Protein AF-A0A5M3Z9B1-F1 (afdb_monomer_lite)

Radius of gyration: 30.14 Å; chains: 1; bounding box: 75×50×95 Å

InterPro domains:
  IPR002110 Ankyrin repeat [PF00023] (198-227)
  IPR002110 Ankyrin repeat [PF12796] (236-333)
  IPR002110 Ankyrin repeat [PF12796] (352-430)
  IPR002110 Ankyrin repeat [PS50088] (37-69)
  IPR002110 Ankyrin repeat [PS50088] (196-228)
  IPR002110 Ankyrin repeat [PS50088] (268-300)
  IPR002110 Ankyrin repeat [SM00248] (37-66)
  IPR002110 Ankyrin repeat [SM00248] (108-143)
  IPR002110 Ankyrin repeat [SM00248] (196-225)
  IPR002110 Ankyrin repeat [SM00248] (229-259)
  IPR002110 Ankyrin repeat [SM00248] (268-297)
  IPR002110 Ankyrin repeat [SM00248] (301-335)
  IPR002110 Ankyrin repeat [SM00248] (341-368)
  IPR002110 Ankyrin repeat [SM00248] (372-401)
  IPR002110 Ankyrin repeat [SM00248] (409-437)
  IPR002110 Ankyrin repeat [SM00248] (442-471)
  IPR036770 Ankyrin repeat-containing domain superfamily [G3DSA:1.25.40.20] (8-172)
  IPR036770 Ankyrin repeat-containing domain superfamily [G3DSA:1.25.40.20] (173-350)
  IPR036770 Ankyrin repeat-containing domain superfamily [G3DSA:1.25.40.20] (351-498)
  IPR036770 Ankyrin repeat-containing domain superfamily [SSF48403] (10-346)

Structure (mmCIF, N/CA/C/O backbone):
data_AF-A0A5M3Z9B1-F1
#
_entry.id   AF-A0A5M3Z9B1-F1
#
loop_
_atom_site.group_PDB
_atom_site.id
_atom_site.type_symbol
_atom_site.label_atom_id
_atom_site.label_alt_id
_atom_site.label_comp_id
_atom_site.label_asym_id
_atom_site.label_entity_id
_atom_site.label_seq_id
_atom_site.pdbx_PDB_ins_code
_atom_site.Cartn_x
_atom_site.Cartn_y
_atom_site.Cartn_z
_atom_site.occupancy
_atom_site.B_iso_or_equiv
_atom_site.auth_seq_id
_atom_site.auth_comp_id
_atom_site.auth_asym_id
_atom_site.auth_atom_id
_atom_site.pdbx_PDB_model_num
ATOM 1 N N . MET A 1 1 ? -3.910 26.869 -13.888 1.00 23.52 1 MET A N 1
ATOM 2 C CA . MET A 1 1 ? -4.537 25.539 -14.018 1.00 23.52 1 MET A CA 1
ATOM 3 C C . MET A 1 1 ? -3.414 24.521 -14.094 1.00 23.52 1 MET A C 1
ATOM 5 O O . MET A 1 1 ? -2.824 24.374 -15.155 1.00 23.52 1 MET A O 1
ATOM 9 N N . ALA A 1 2 ? -3.047 23.931 -12.955 1.00 21.84 2 ALA A N 1
ATOM 10 C CA . ALA A 1 2 ? -2.166 22.766 -12.915 1.00 21.84 2 ALA A CA 1
ATOM 11 C C . ALA A 1 2 ? -3.015 21.514 -13.216 1.00 21.84 2 ALA A C 1
ATOM 13 O O . ALA A 1 2 ? -4.188 21.500 -12.826 1.00 21.84 2 ALA A O 1
ATOM 14 N N . PRO A 1 3 ? -2.495 20.511 -13.943 1.00 27.89 3 PRO A N 1
ATOM 15 C CA . PRO A 1 3 ? -3.253 19.308 -14.249 1.00 27.89 3 PRO A CA 1
ATOM 16 C C . PRO A 1 3 ? -3.558 18.531 -12.966 1.00 27.89 3 PRO A C 1
ATOM 18 O O . PRO A 1 3 ? -2.805 18.579 -11.995 1.00 27.89 3 PRO A O 1
ATOM 21 N N . VAL A 1 4 ? -4.680 17.818 -12.984 1.00 34.34 4 VAL A N 1
ATOM 22 C CA . VAL A 1 4 ? -5.114 16.899 -11.929 1.00 34.34 4 VAL A CA 1
ATOM 23 C C . VAL A 1 4 ? -3.974 15.912 -11.630 1.00 34.34 4 VAL A C 1
ATOM 25 O O . VAL A 1 4 ? -3.566 15.157 -12.508 1.00 34.34 4 VAL A O 1
ATOM 28 N N . GLY A 1 5 ? -3.445 15.978 -10.401 1.00 49.50 5 GLY A N 1
ATOM 29 C CA . GLY A 1 5 ? -2.301 15.199 -9.914 1.00 49.50 5 GLY A CA 1
ATOM 30 C C . GLY A 1 5 ? -0.967 15.955 -9.966 1.00 49.50 5 GLY A C 1
ATOM 31 O O . GLY A 1 5 ? -0.136 15.687 -10.829 1.00 49.50 5 GLY A O 1
ATOM 32 N N . SER A 1 6 ? -0.720 16.875 -9.022 1.00 56.38 6 SER A N 1
ATOM 33 C CA . SER A 1 6 ? 0.615 17.476 -8.848 1.00 56.38 6 SER A CA 1
ATOM 34 C C . SER A 1 6 ? 1.653 16.368 -8.626 1.00 56.38 6 SER A C 1
ATOM 36 O O . SER A 1 6 ? 1.496 15.527 -7.733 1.00 56.38 6 SER A O 1
ATOM 38 N N . ASN A 1 7 ? 2.739 16.370 -9.410 1.00 72.19 7 ASN A N 1
ATOM 39 C CA . ASN A 1 7 ? 3.864 15.443 -9.234 1.00 72.19 7 ASN A CA 1
ATOM 40 C C . ASN A 1 7 ? 4.412 15.472 -7.794 1.00 72.19 7 ASN A C 1
ATOM 42 O O . ASN A 1 7 ? 4.930 14.462 -7.317 1.00 72.19 7 ASN A O 1
ATOM 46 N N . ALA A 1 8 ? 4.245 16.590 -7.075 1.00 84.75 8 ALA A N 1
ATOM 47 C CA . ALA A 1 8 ? 4.625 16.720 -5.672 1.00 84.75 8 ALA A CA 1
ATOM 48 C C . ALA A 1 8 ? 3.912 15.720 -4.762 1.00 84.75 8 ALA A C 1
ATOM 50 O O . ALA A 1 8 ? 4.569 15.101 -3.927 1.00 84.75 8 ALA A O 1
ATOM 51 N N . MET A 1 9 ? 2.611 15.490 -4.960 1.00 85.38 9 MET A N 1
ATOM 52 C CA . MET A 1 9 ? 1.862 14.529 -4.149 1.00 85.38 9 MET A CA 1
ATOM 53 C C . MET A 1 9 ? 2.423 13.118 -4.322 1.00 85.38 9 MET A C 1
ATOM 55 O O . MET A 1 9 ? 2.606 12.380 -3.356 1.00 85.38 9 MET A O 1
ATOM 59 N N . ARG A 1 10 ? 2.793 12.769 -5.559 1.00 80.00 10 ARG A N 1
ATOM 60 C CA . ARG A 1 10 ? 3.463 11.505 -5.871 1.00 80.00 10 ARG A CA 1
ATOM 61 C C . ARG A 1 10 ? 4.845 11.427 -5.221 1.00 80.00 10 ARG A C 1
ATOM 63 O O . ARG A 1 10 ? 5.194 10.389 -4.666 1.00 80.00 10 ARG A O 1
ATOM 70 N N . TYR A 1 11 ? 5.628 12.504 -5.257 1.00 86.75 11 TYR A N 1
ATOM 71 C CA . TYR A 1 11 ? 6.935 12.535 -4.598 1.00 86.75 11 TYR A CA 1
ATOM 72 C C . TYR A 1 11 ? 6.815 12.336 -3.089 1.00 86.75 11 TYR A C 1
ATOM 74 O O . TYR A 1 11 ? 7.555 11.517 -2.550 1.00 86.75 11 TYR A O 1
ATOM 82 N N . VAL A 1 12 ? 5.857 12.995 -2.429 1.00 88.44 12 VAL A N 1
ATOM 83 C CA . VAL A 1 12 ? 5.589 12.782 -1.001 1.00 88.44 12 VAL A CA 1
ATOM 84 C C . VAL A 1 12 ? 5.103 11.358 -0.754 1.00 88.44 12 VAL A C 1
ATOM 86 O O . VAL A 1 12 ? 5.675 10.675 0.080 1.00 88.44 12 VAL A O 1
ATOM 89 N N . LYS A 1 13 ? 4.131 10.840 -1.512 1.00 79.75 13 LYS A N 1
ATOM 90 C CA . LYS A 1 13 ? 3.618 9.466 -1.339 1.00 79.75 13 LYS A CA 1
ATOM 91 C C . LYS A 1 13 ? 4.723 8.400 -1.390 1.00 79.75 13 LYS A C 1
ATOM 93 O O . LYS A 1 13 ? 4.639 7.402 -0.683 1.00 79.75 13 LYS A O 1
ATOM 98 N N . HIS A 1 14 ? 5.773 8.628 -2.178 1.00 77.31 14 HIS A N 1
ATOM 99 C CA . HIS A 1 14 ? 6.919 7.719 -2.307 1.00 77.31 14 HIS A CA 1
ATOM 100 C C . HIS A 1 14 ? 8.159 8.123 -1.489 1.00 77.31 14 HIS A C 1
ATOM 102 O O . HIS A 1 14 ? 9.220 7.530 -1.674 1.00 77.31 14 HIS A O 1
ATOM 108 N N . GLY A 1 15 ? 8.074 9.137 -0.625 1.00 83.56 15 GLY A N 1
ATOM 109 C CA . GLY A 1 15 ? 9.198 9.570 0.214 1.00 83.56 15 GLY A CA 1
ATOM 110 C C . GLY A 1 15 ? 10.369 10.190 -0.550 1.00 83.56 15 GLY A C 1
ATOM 111 O O . GLY A 1 15 ? 11.501 10.190 -0.072 1.00 83.56 15 GLY A O 1
ATOM 112 N N . ASN A 1 16 ? 10.131 10.725 -1.750 1.00 87.31 16 ASN A N 1
ATOM 113 C CA . ASN A 1 16 ? 11.168 11.322 -2.586 1.00 87.31 16 ASN A CA 1
ATOM 114 C C . ASN A 1 16 ? 11.348 12.818 -2.292 1.00 87.31 16 ASN A C 1
ATOM 116 O O . ASN A 1 16 ? 11.041 13.684 -3.119 1.00 87.31 16 ASN A O 1
ATOM 120 N N . LEU A 1 17 ? 11.880 13.117 -1.105 1.00 93.25 17 LEU A N 1
ATOM 121 C CA . LEU A 1 17 ? 12.168 14.483 -0.669 1.00 93.25 17 LEU A CA 1
ATOM 122 C C . LEU A 1 17 ? 13.071 15.268 -1.650 1.00 93.25 17 LEU A C 1
ATOM 124 O O . LEU A 1 17 ? 12.777 16.438 -1.893 1.00 93.25 17 LEU A O 1
ATOM 128 N N . PRO A 1 18 ? 14.122 14.690 -2.276 1.00 93.69 18 PRO A N 1
ATOM 129 C CA . PRO A 1 18 ? 14.933 15.421 -3.253 1.00 93.69 18 PRO A CA 1
ATOM 130 C C . PRO A 1 18 ? 14.139 15.918 -4.469 1.00 93.69 18 PRO A C 1
ATOM 132 O O . PRO A 1 18 ? 14.293 17.074 -4.863 1.00 93.69 18 PRO A O 1
ATOM 135 N N . LYS A 1 19 ? 13.262 15.081 -5.046 1.00 88.56 19 LYS A N 1
ATOM 136 C CA . LYS A 1 19 ? 12.406 15.500 -6.170 1.00 88.56 19 LYS A CA 1
ATOM 137 C C . LYS A 1 19 ? 11.373 16.532 -5.743 1.00 88.56 19 LYS A C 1
ATOM 139 O O . LYS A 1 19 ? 11.134 17.478 -6.486 1.00 88.56 19 LYS A O 1
ATOM 144 N N . LEU A 1 20 ? 10.809 16.387 -4.543 1.00 93.56 20 LEU A N 1
ATOM 145 C CA . LEU A 1 20 ? 9.907 17.387 -3.980 1.00 93.56 20 LEU A CA 1
ATOM 146 C C . LEU A 1 20 ? 10.600 18.750 -3.825 1.00 93.56 20 LEU A C 1
ATOM 148 O O . LEU A 1 20 ? 10.059 19.758 -4.272 1.00 93.56 20 LEU A O 1
ATOM 152 N N . LYS A 1 21 ? 11.818 18.776 -3.262 1.00 95.19 21 LYS A N 1
ATOM 153 C CA . LYS A 1 21 ? 12.639 19.993 -3.131 1.00 95.19 21 LYS A CA 1
ATOM 154 C C . LYS A 1 21 ? 12.878 20.653 -4.486 1.00 95.19 21 LYS A C 1
ATOM 156 O O . LYS A 1 21 ? 12.654 21.852 -4.620 1.00 95.19 21 LYS A O 1
ATOM 161 N N . ALA A 1 22 ? 13.284 19.875 -5.490 1.00 91.00 22 ALA A N 1
ATOM 162 C CA . ALA A 1 22 ? 13.511 20.385 -6.840 1.00 91.00 22 ALA A CA 1
ATOM 163 C C . ALA A 1 22 ? 12.228 20.962 -7.465 1.00 91.00 22 ALA A C 1
ATOM 165 O O . ALA A 1 22 ? 12.258 22.064 -8.012 1.00 91.00 22 ALA A O 1
ATOM 166 N N . ALA A 1 23 ? 11.094 20.267 -7.325 1.00 89.75 23 ALA A N 1
ATOM 167 C CA . ALA A 1 23 ? 9.804 20.723 -7.840 1.00 89.75 23 ALA A CA 1
ATOM 168 C C . ALA A 1 23 ? 9.372 22.054 -7.202 1.00 89.75 23 ALA A C 1
ATOM 170 O O . ALA A 1 23 ? 9.035 22.993 -7.921 1.00 89.75 23 ALA A O 1
ATOM 171 N N . ILE A 1 24 ? 9.477 22.182 -5.874 1.00 93.50 24 ILE A N 1
ATOM 172 C CA . ILE A 1 24 ? 9.142 23.426 -5.163 1.00 93.50 24 ILE A CA 1
ATOM 173 C C . ILE A 1 24 ? 10.100 24.563 -5.550 1.00 93.50 24 ILE A C 1
ATOM 175 O O . ILE A 1 24 ? 9.657 25.673 -5.831 1.00 93.50 24 ILE A O 1
ATOM 179 N N . GLN A 1 25 ? 11.408 24.298 -5.636 1.00 93.25 25 GLN A N 1
ATOM 180 C CA . GLN A 1 25 ? 12.406 25.298 -6.046 1.00 93.25 25 GLN A CA 1
ATOM 181 C C . GLN A 1 25 ? 12.205 25.790 -7.485 1.00 93.25 25 GLN A C 1
ATOM 183 O O . GLN A 1 25 ? 12.473 26.952 -7.779 1.00 93.25 25 GLN A O 1
ATOM 188 N N . SER A 1 26 ? 11.736 24.915 -8.377 1.00 91.00 26 SER A N 1
ATOM 189 C CA . SER A 1 26 ? 11.434 25.254 -9.773 1.00 91.00 26 SER A CA 1
ATOM 190 C C . SER A 1 26 ? 10.091 25.975 -9.965 1.00 91.00 26 SER A C 1
ATOM 192 O O . SER A 1 26 ? 9.835 26.499 -11.047 1.00 91.00 26 SER A O 1
ATOM 194 N N . GLY A 1 27 ? 9.240 26.018 -8.932 1.00 88.56 27 GLY A N 1
ATOM 195 C CA . GLY A 1 27 ? 7.887 26.573 -9.003 1.00 88.56 27 GLY A CA 1
ATOM 196 C C . GLY A 1 27 ? 6.852 25.650 -9.659 1.00 88.56 27 GLY A C 1
ATOM 197 O O . GLY A 1 27 ? 5.722 26.076 -9.882 1.00 88.56 27 GLY A O 1
ATOM 198 N N . GLU A 1 28 ? 7.208 24.396 -9.959 1.00 86.50 28 GLU A N 1
ATOM 199 C CA . GLU A 1 28 ? 6.277 23.378 -10.474 1.00 86.50 28 GLU A CA 1
ATOM 200 C C . GLU A 1 28 ? 5.254 22.917 -9.426 1.00 86.50 28 GLU A C 1
ATOM 202 O O . GLU A 1 28 ? 4.193 22.407 -9.784 1.00 86.50 28 GLU A O 1
ATOM 207 N N . ALA A 1 29 ? 5.571 23.088 -8.141 1.00 90.44 29 ALA A N 1
ATOM 208 C CA . ALA A 1 29 ? 4.721 22.731 -7.013 1.00 90.44 29 ALA A CA 1
ATOM 209 C C . ALA A 1 29 ? 4.853 23.754 -5.885 1.00 90.44 29 ALA A C 1
ATOM 211 O O . ALA A 1 29 ? 5.860 24.462 -5.790 1.00 90.44 29 ALA A O 1
ATOM 212 N N . THR A 1 30 ? 3.870 23.793 -4.989 1.00 92.44 30 THR A N 1
ATOM 213 C CA . THR A 1 30 ? 3.920 24.629 -3.786 1.00 92.44 30 THR A CA 1
ATOM 214 C C . THR A 1 30 ? 3.770 23.791 -2.511 1.00 92.44 30 THR A C 1
ATOM 216 O O . THR A 1 30 ? 3.145 22.730 -2.549 1.00 92.44 30 THR A O 1
ATOM 219 N N . PRO A 1 31 ? 4.289 24.248 -1.352 1.00 91.62 31 PRO A N 1
ATOM 220 C CA . PRO A 1 31 ? 4.052 23.592 -0.058 1.00 91.62 31 PRO A CA 1
ATOM 221 C C . PRO A 1 31 ? 2.566 23.453 0.322 1.00 91.62 31 PRO A C 1
ATOM 223 O O . PRO A 1 31 ? 2.236 22.652 1.194 1.00 91.62 31 PRO A O 1
ATOM 226 N N . TRP A 1 32 ? 1.682 24.225 -0.322 1.00 92.38 32 TRP A N 1
ATOM 227 C CA . TRP A 1 32 ? 0.235 24.262 -0.085 1.00 92.38 32 TRP A CA 1
ATOM 228 C C . TRP A 1 32 ? -0.571 23.440 -1.095 1.00 92.38 32 TRP A C 1
ATOM 230 O O . TRP A 1 32 ? -1.797 23.517 -1.091 1.00 92.38 32 TRP A O 1
ATOM 240 N N . ASP A 1 33 ? 0.086 22.669 -1.967 1.00 90.25 33 ASP A N 1
ATOM 241 C CA . ASP A 1 33 ? -0.612 21.800 -2.912 1.00 90.25 33 ASP A CA 1
ATOM 242 C C . ASP A 1 33 ? -1.516 20.804 -2.158 1.00 90.25 33 ASP A C 1
ATOM 244 O O . ASP A 1 33 ? -1.094 20.137 -1.204 1.00 90.25 33 ASP A O 1
ATOM 248 N N . THR A 1 34 ? -2.761 20.685 -2.620 1.00 88.75 34 THR A N 1
ATOM 249 C CA . THR A 1 34 ? -3.761 19.750 -2.096 1.00 88.75 34 THR A CA 1
ATOM 250 C C . THR A 1 34 ? -4.288 18.825 -3.192 1.00 88.75 34 THR A C 1
ATOM 252 O O . THR A 1 34 ? -4.343 19.182 -4.372 1.00 88.75 34 THR A O 1
ATOM 255 N N . ALA A 1 35 ? -4.661 17.608 -2.806 1.00 84.69 35 ALA A N 1
ATOM 256 C CA . ALA A 1 35 ? -5.425 16.689 -3.637 1.00 84.69 35 ALA A CA 1
ATOM 257 C C . ALA A 1 35 ? -6.929 17.017 -3.579 1.00 84.69 35 ALA A C 1
ATOM 259 O O . ALA A 1 35 ? -7.391 17.822 -2.769 1.00 84.69 35 ALA A O 1
ATOM 260 N N . SER A 1 36 ? -7.709 16.398 -4.468 1.00 79.69 36 SER A N 1
ATOM 261 C CA . SER A 1 36 ? -9.157 16.626 -4.593 1.00 79.69 36 SER A CA 1
ATOM 262 C C . SER A 1 36 ? -9.969 16.205 -3.364 1.00 79.69 36 SER A C 1
ATOM 264 O O . SER A 1 36 ? -11.096 16.656 -3.195 1.00 79.69 36 SER A O 1
ATOM 266 N N . ASP A 1 37 ? -9.403 15.354 -2.513 1.00 76.56 37 ASP A N 1
ATOM 267 C CA . ASP A 1 37 ? -9.951 14.894 -1.233 1.00 76.56 37 ASP A CA 1
ATOM 268 C C . ASP A 1 37 ? -9.518 15.771 -0.038 1.00 76.56 37 ASP A C 1
ATOM 270 O O . ASP A 1 37 ? -9.714 15.408 1.125 1.00 76.56 37 ASP A O 1
ATOM 274 N N . GLY A 1 38 ? -8.912 16.930 -0.311 1.00 85.44 38 GLY A N 1
ATOM 275 C CA . GLY A 1 38 ? -8.448 17.872 0.704 1.00 85.44 38 GLY A CA 1
ATOM 276 C C . GLY A 1 38 ? -7.104 17.508 1.338 1.00 85.44 38 GLY A C 1
ATOM 277 O O . GLY A 1 38 ? -6.607 18.275 2.162 1.00 85.44 38 GLY A O 1
ATOM 278 N N . TRP A 1 39 ? -6.469 16.393 0.953 1.00 89.81 39 TRP A N 1
ATOM 279 C CA . TRP A 1 39 ? -5.156 16.036 1.489 1.00 89.81 39 TRP A CA 1
ATOM 280 C C . TRP A 1 39 ? -4.092 17.019 1.015 1.00 89.81 39 TRP A C 1
ATOM 282 O O . TRP A 1 39 ? -3.811 17.131 -0.176 1.00 89.81 39 TRP A O 1
ATOM 292 N N . SER A 1 40 ? -3.455 17.709 1.957 1.00 93.38 40 SER A N 1
ATOM 293 C CA . SER A 1 40 ? -2.252 18.501 1.681 1.00 93.38 40 SER A CA 1
ATOM 294 C C . SER A 1 40 ? -0.999 17.623 1.596 1.00 93.38 40 SER A C 1
ATOM 296 O O . SER A 1 40 ? -0.989 16.458 2.014 1.00 93.38 40 SER A O 1
ATOM 298 N N . LEU A 1 41 ? 0.103 18.197 1.106 1.00 93.62 41 LEU A N 1
ATOM 299 C CA . LEU A 1 41 ? 1.414 17.541 1.166 1.00 93.62 41 LEU A CA 1
ATOM 300 C C . LEU A 1 41 ? 1.790 17.133 2.605 1.00 93.62 41 LEU A C 1
ATOM 302 O O . LEU A 1 41 ? 2.369 16.066 2.798 1.00 93.62 41 LEU A O 1
ATOM 306 N N . LEU A 1 42 ? 1.413 17.931 3.614 1.00 94.75 42 LEU A N 1
ATOM 307 C CA . LEU A 1 42 ? 1.646 17.615 5.029 1.00 94.75 42 LEU A CA 1
ATOM 308 C C . LEU A 1 42 ? 0.814 16.423 5.515 1.00 94.75 42 LEU A C 1
ATOM 310 O O . LEU A 1 42 ? 1.363 15.586 6.225 1.00 94.75 42 LEU A O 1
ATOM 314 N N . HIS A 1 43 ? -0.455 16.293 5.105 1.00 93.50 43 HIS A N 1
ATOM 315 C CA . HIS A 1 43 ? -1.260 15.100 5.419 1.00 93.50 43 HIS A CA 1
ATOM 316 C C . HIS A 1 43 ? -0.575 13.838 4.903 1.00 93.50 43 HIS A C 1
ATOM 318 O O . HIS A 1 43 ? -0.372 12.876 5.643 1.00 93.50 43 HIS A O 1
ATOM 324 N N . THR A 1 44 ? -0.158 13.878 3.636 1.00 91.38 44 THR A N 1
ATOM 325 C CA . THR A 1 44 ? 0.491 12.743 2.980 1.00 91.38 44 THR A CA 1
ATOM 326 C C . THR A 1 44 ? 1.824 12.412 3.640 1.00 91.38 44 THR A C 1
ATOM 328 O O . THR A 1 44 ? 2.093 11.243 3.900 1.00 91.38 44 THR A O 1
ATOM 331 N N . ALA A 1 45 ? 2.642 13.417 3.960 1.00 93.81 45 ALA A N 1
ATOM 332 C CA . ALA A 1 45 ? 3.937 13.219 4.607 1.00 93.81 45 ALA A CA 1
ATOM 333 C C . ALA A 1 45 ? 3.796 12.669 6.037 1.00 93.81 45 ALA A C 1
ATOM 335 O O . ALA A 1 45 ? 4.516 11.738 6.402 1.00 93.81 45 ALA A O 1
ATOM 336 N N . ALA A 1 46 ? 2.846 13.196 6.819 1.00 93.62 46 ALA A N 1
ATOM 337 C CA . ALA A 1 46 ? 2.557 12.739 8.176 1.00 93.62 46 ALA A CA 1
ATOM 338 C C . ALA A 1 46 ? 2.041 11.295 8.178 1.00 93.62 46 ALA A C 1
ATOM 340 O O . ALA A 1 46 ? 2.603 10.432 8.850 1.00 93.62 46 ALA A O 1
ATOM 341 N N . TYR A 1 47 ? 1.038 10.996 7.349 1.00 89.69 47 TYR A N 1
ATOM 342 C CA . TYR A 1 47 ? 0.487 9.647 7.220 1.00 89.69 47 TYR A CA 1
ATOM 343 C C . TYR A 1 47 ? 1.519 8.635 6.700 1.00 89.69 47 TYR A C 1
ATOM 345 O O . TYR A 1 47 ? 1.549 7.484 7.141 1.00 89.69 47 TYR A O 1
ATOM 353 N N . ALA A 1 48 ? 2.397 9.064 5.787 1.00 86.88 48 ALA A N 1
ATOM 354 C CA . ALA A 1 48 ? 3.492 8.255 5.262 1.00 86.88 48 ALA A CA 1
ATOM 355 C C . ALA A 1 48 ? 4.725 8.203 6.183 1.00 86.88 48 ALA A C 1
ATOM 357 O O . ALA A 1 48 ? 5.684 7.508 5.842 1.00 86.88 48 ALA A O 1
ATOM 358 N N . ARG A 1 49 ? 4.685 8.865 7.351 1.00 90.88 49 ARG A N 1
ATOM 359 C CA . ARG A 1 49 ? 5.697 8.793 8.420 1.00 90.88 49 ARG A CA 1
ATOM 360 C C . ARG A 1 49 ? 7.059 9.368 8.026 1.00 90.88 49 ARG A C 1
ATOM 362 O O . ARG A 1 49 ? 8.104 8.816 8.361 1.00 90.88 49 ARG A O 1
ATOM 369 N N . GLN A 1 50 ? 7.050 10.463 7.272 1.00 92.69 50 GLN A N 1
ATOM 370 C CA . GLN A 1 50 ? 8.254 11.072 6.703 1.00 92.69 50 GLN A CA 1
ATOM 371 C C . GLN A 1 50 ? 8.657 12.322 7.479 1.00 92.69 50 GLN A C 1
ATOM 373 O O . GLN A 1 50 ? 8.302 13.435 7.086 1.00 92.69 50 GLN A O 1
ATOM 378 N N . LEU A 1 51 ? 9.405 12.142 8.567 1.00 95.06 51 LEU A N 1
ATOM 379 C CA . LEU A 1 51 ? 9.785 13.234 9.466 1.00 95.06 51 LEU A CA 1
ATOM 380 C C . LEU A 1 51 ? 10.505 14.371 8.731 1.00 95.06 51 LEU A C 1
ATOM 382 O O . LEU A 1 51 ? 10.113 15.527 8.858 1.00 95.06 51 LEU A O 1
ATOM 386 N N . GLU A 1 52 ? 11.497 14.056 7.901 1.00 96.06 52 GLU A N 1
ATOM 387 C CA . GLU A 1 52 ? 12.289 15.065 7.193 1.00 96.06 52 GLU A CA 1
ATOM 388 C C . GLU A 1 52 ? 11.451 15.835 6.164 1.00 96.06 52 GLU A C 1
ATOM 390 O O . GLU A 1 52 ? 11.654 17.032 5.949 1.00 96.06 52 GLU A O 1
ATOM 395 N N . THR A 1 53 ? 10.496 15.158 5.519 1.00 96.19 53 THR A N 1
ATOM 396 C CA . THR A 1 53 ? 9.563 15.794 4.581 1.00 96.19 53 THR A CA 1
ATOM 397 C C . THR A 1 53 ? 8.590 16.708 5.321 1.00 96.19 53 THR A C 1
ATOM 399 O O . THR A 1 53 ? 8.349 17.824 4.863 1.00 96.19 53 THR A O 1
ATOM 402 N N . VAL A 1 54 ? 8.061 16.266 6.467 1.00 96.50 54 VAL A N 1
ATOM 403 C CA . VAL A 1 54 ? 7.175 17.068 7.324 1.00 96.50 54 VAL A CA 1
ATOM 404 C C . VAL A 1 54 ? 7.898 18.320 7.820 1.00 96.50 54 VAL A C 1
ATOM 406 O O . VAL A 1 54 ? 7.381 19.419 7.636 1.00 96.50 54 VAL A O 1
ATOM 409 N N . GLN A 1 55 ? 9.110 18.176 8.365 1.00 96.00 55 GLN A N 1
ATOM 410 C CA . GLN A 1 55 ? 9.938 19.296 8.826 1.00 96.00 55 GLN A CA 1
ATOM 411 C C . GLN A 1 55 ? 10.192 20.302 7.703 1.00 96.00 55 GLN A C 1
ATOM 413 O O . GLN A 1 55 ? 9.936 21.489 7.870 1.00 96.00 55 GLN A O 1
ATOM 418 N N . TYR A 1 56 ? 10.611 19.825 6.529 1.00 96.88 56 TYR A N 1
ATOM 419 C CA . TYR A 1 56 ? 10.868 20.691 5.381 1.00 96.88 56 TYR A CA 1
ATOM 420 C C . TYR A 1 56 ? 9.624 21.472 4.933 1.00 96.88 56 TYR A C 1
ATOM 422 O O . TYR A 1 56 ? 9.701 22.672 4.679 1.00 96.88 56 TYR A O 1
ATOM 430 N N . LEU A 1 57 ? 8.468 20.810 4.831 1.00 96.12 57 LEU A N 1
ATOM 431 C CA . LEU A 1 57 ? 7.222 21.471 4.438 1.00 96.12 57 LEU A CA 1
ATOM 432 C C . LEU A 1 57 ? 6.746 22.473 5.502 1.00 96.12 57 LEU A C 1
ATOM 434 O O . LEU A 1 57 ? 6.281 23.554 5.143 1.00 96.12 57 LEU A O 1
ATOM 438 N N . ALA A 1 58 ? 6.897 22.147 6.788 1.00 93.69 58 ALA A N 1
ATOM 439 C CA . ALA A 1 58 ? 6.567 23.043 7.894 1.00 93.69 58 ALA A CA 1
ATOM 440 C C . ALA A 1 58 ? 7.484 24.281 7.927 1.00 93.69 58 ALA A C 1
ATOM 442 O O . ALA A 1 58 ? 6.995 25.399 8.076 1.00 93.69 58 ALA A O 1
ATOM 443 N N . GLU A 1 59 ? 8.793 24.114 7.700 1.00 95.06 59 GLU A N 1
ATOM 444 C CA . GLU A 1 59 ? 9.766 25.216 7.591 1.00 95.06 59 GLU A CA 1
ATOM 445 C C . GLU A 1 59 ? 9.436 26.187 6.449 1.00 95.06 59 GLU A C 1
ATOM 447 O O . GLU A 1 59 ? 9.682 27.389 6.558 1.00 95.06 59 GLU A O 1
ATOM 452 N N . LEU A 1 60 ? 8.846 25.684 5.361 1.00 95.69 60 LEU A N 1
ATOM 453 C CA . LEU A 1 60 ? 8.374 26.504 4.244 1.00 95.69 60 LEU A CA 1
ATOM 454 C C . LEU A 1 60 ? 7.020 27.188 4.496 1.00 95.69 60 LEU A C 1
ATOM 456 O O . LEU A 1 60 ? 6.540 27.915 3.626 1.00 95.69 60 LEU A O 1
ATOM 460 N N . GLY A 1 61 ? 6.401 26.975 5.659 1.00 93.50 61 GLY A N 1
ATOM 461 C CA . GLY A 1 61 ? 5.092 27.533 5.994 1.00 93.50 61 GLY A CA 1
ATOM 462 C C . GLY A 1 61 ? 3.920 26.777 5.367 1.00 93.50 61 GLY A C 1
ATOM 463 O O . GLY A 1 61 ? 2.874 27.381 5.118 1.00 93.50 61 GLY A O 1
ATOM 464 N N . GLY A 1 62 ? 4.082 25.478 5.088 1.00 91.56 62 GLY A N 1
ATOM 465 C CA . GLY A 1 62 ? 2.974 24.603 4.709 1.00 91.56 62 GLY A CA 1
ATOM 466 C C . GLY A 1 62 ? 1.845 24.653 5.745 1.00 91.56 62 GLY A C 1
ATOM 467 O O . GLY A 1 62 ? 2.090 24.793 6.942 1.00 91.56 62 GLY A O 1
ATOM 468 N N . ASP A 1 63 ? 0.600 24.561 5.282 1.00 88.88 63 ASP A N 1
ATOM 469 C CA . ASP A 1 63 ? -0.572 24.724 6.145 1.00 88.88 63 ASP A CA 1
ATOM 470 C C . ASP A 1 63 ? -0.767 23.512 7.074 1.00 88.88 63 ASP A C 1
ATOM 472 O O . ASP A 1 63 ? -1.244 22.451 6.659 1.00 88.88 63 ASP A O 1
ATOM 476 N N . THR A 1 64 ? -0.391 23.681 8.344 1.00 89.12 64 THR A N 1
ATOM 477 C CA . THR A 1 64 ? -0.564 22.685 9.412 1.00 89.12 64 THR A CA 1
ATOM 478 C C . THR A 1 64 ? -2.006 22.597 9.922 1.00 89.12 64 THR A C 1
ATOM 480 O O . THR A 1 64 ? -2.347 21.635 10.607 1.00 89.12 64 THR A O 1
ATOM 483 N N . GLY A 1 65 ? -2.857 23.575 9.589 1.00 87.12 65 GLY A N 1
ATOM 484 C CA . GLY A 1 65 ? -4.279 23.617 9.931 1.00 87.12 65 GLY A CA 1
ATOM 485 C C . GLY A 1 65 ? -5.203 23.129 8.813 1.00 87.12 65 GLY A C 1
ATOM 486 O O . GLY A 1 65 ? -6.415 23.048 9.033 1.00 87.12 65 GLY A O 1
ATOM 487 N N . ALA A 1 66 ? -4.651 22.793 7.641 1.00 86.88 66 ALA A N 1
ATOM 488 C CA . ALA A 1 66 ? -5.400 22.242 6.518 1.00 86.88 66 ALA A CA 1
ATOM 489 C C . ALA A 1 66 ? -6.240 21.048 6.982 1.00 86.88 66 ALA A C 1
ATOM 491 O O . ALA A 1 66 ? -5.772 20.233 7.769 1.00 86.88 66 ALA A O 1
ATOM 492 N N . SER A 1 67 ? -7.474 20.948 6.497 1.00 86.31 67 SER A N 1
ATOM 493 C CA . SER A 1 67 ? -8.407 19.893 6.885 1.00 86.31 67 SER A CA 1
ATOM 494 C C . SER A 1 67 ? -8.798 19.053 5.678 1.00 86.31 67 SER A C 1
ATOM 496 O O . SER A 1 67 ? -9.189 19.606 4.649 1.00 86.31 67 SER A O 1
ATOM 498 N N . ASP A 1 68 ? -8.720 17.731 5.812 1.00 83.12 68 ASP A N 1
ATOM 499 C CA . ASP A 1 68 ? -9.225 16.807 4.796 1.00 83.12 68 ASP A CA 1
ATOM 500 C C . ASP A 1 68 ? -10.767 16.742 4.782 1.00 83.12 68 ASP A C 1
ATOM 502 O O . ASP A 1 68 ? -11.443 17.388 5.589 1.00 83.12 68 ASP A O 1
ATOM 506 N N . LEU A 1 69 ? -11.356 15.947 3.877 1.00 73.50 69 LEU A N 1
ATOM 507 C CA . LEU A 1 69 ? -12.818 15.751 3.810 1.00 73.50 69 LEU A CA 1
ATOM 508 C C . LEU A 1 69 ? -13.459 15.290 5.138 1.00 73.50 69 LEU A C 1
ATOM 510 O O . LEU A 1 69 ? -14.660 15.466 5.327 1.00 73.50 69 LEU A O 1
ATOM 514 N N . GLY A 1 70 ? -12.679 14.712 6.056 1.00 72.19 70 GLY A N 1
ATOM 515 C CA . GLY A 1 70 ? -13.105 14.305 7.395 1.00 72.19 70 GLY A CA 1
ATOM 516 C C . GLY A 1 70 ? -12.784 15.323 8.491 1.00 72.19 70 GLY A C 1
ATOM 517 O O . GLY A 1 70 ? -12.876 14.975 9.662 1.00 72.19 70 GLY A O 1
ATOM 518 N N . THR A 1 71 ? -12.398 16.556 8.148 1.00 83.62 71 THR A N 1
ATOM 519 C CA . THR A 1 71 ? -11.971 17.619 9.081 1.00 83.62 71 THR A CA 1
ATOM 520 C C . THR A 1 71 ? -10.701 17.308 9.883 1.00 83.62 71 THR A C 1
ATOM 522 O O . THR A 1 71 ? -10.413 17.966 10.889 1.00 83.62 71 THR A O 1
ATOM 525 N N . ARG A 1 72 ? -9.928 16.308 9.445 1.00 89.75 72 ARG A N 1
ATOM 526 C CA . ARG A 1 72 ? -8.673 15.920 10.095 1.00 89.75 72 ARG A CA 1
ATOM 527 C C . ARG A 1 72 ? -7.550 16.793 9.585 1.00 89.75 72 ARG A C 1
ATOM 529 O O . ARG A 1 72 ? -7.473 17.052 8.389 1.00 89.75 72 ARG A O 1
ATOM 536 N N . LYS A 1 73 ? -6.694 17.209 10.505 1.00 92.44 73 LYS A N 1
ATOM 537 C CA . LYS A 1 73 ? -5.464 17.953 10.255 1.00 92.44 73 LYS A CA 1
ATOM 538 C C . LYS A 1 73 ? -4.293 16.981 10.059 1.00 92.44 73 LYS A C 1
ATOM 540 O O . LYS A 1 73 ? -4.380 15.825 10.485 1.00 92.44 73 LYS A O 1
ATOM 545 N N . PRO A 1 74 ? -3.144 17.427 9.518 1.00 92.75 74 PRO A N 1
ATOM 546 C CA . PRO A 1 74 ? -1.937 16.605 9.440 1.00 92.75 74 PRO A CA 1
ATOM 547 C C . PRO A 1 74 ? -1.522 15.992 10.787 1.00 92.75 74 PRO A C 1
ATOM 549 O O . PRO A 1 74 ? -1.139 14.823 10.832 1.00 92.75 74 PRO A O 1
ATOM 552 N N . VAL A 1 75 ? -1.665 16.747 11.886 1.00 92.56 75 VAL A N 1
ATOM 553 C CA . VAL A 1 75 ? -1.376 16.263 13.247 1.00 92.56 75 VAL A CA 1
ATOM 554 C C . VAL A 1 75 ? -2.281 15.107 13.668 1.00 92.56 75 VAL A C 1
ATOM 556 O O . VAL A 1 75 ? -1.826 14.213 14.370 1.00 92.56 75 VAL A O 1
ATOM 559 N N . ASP A 1 76 ? -3.528 15.060 13.189 1.00 91.81 76 ASP A N 1
ATOM 560 C CA . ASP A 1 76 ? -4.464 13.998 13.560 1.00 91.81 76 ASP A CA 1
ATOM 561 C C . ASP A 1 76 ? -4.017 12.648 12.975 1.00 91.81 76 ASP A C 1
ATOM 563 O O . ASP A 1 76 ? -4.049 11.610 13.638 1.00 91.81 76 ASP A O 1
ATOM 567 N N . LEU A 1 77 ? -3.513 12.668 11.737 1.00 91.06 77 LEU A N 1
ATOM 568 C CA . LEU A 1 77 ? -2.926 11.493 11.092 1.00 91.06 77 LEU A CA 1
ATOM 569 C C . LEU A 1 77 ? -1.571 11.122 11.707 1.00 91.06 77 LEU A C 1
ATOM 571 O O . LEU A 1 77 ? -1.276 9.936 11.838 1.00 91.06 77 LEU A O 1
ATOM 575 N N . ALA A 1 78 ? -0.762 12.109 12.103 1.00 92.31 78 ALA A N 1
ATOM 576 C CA . ALA A 1 78 ? 0.488 11.868 12.822 1.00 92.31 78 ALA A CA 1
ATOM 577 C C . ALA A 1 78 ? 0.244 11.181 14.173 1.00 92.31 78 ALA A C 1
ATOM 579 O O . ALA A 1 78 ? 0.872 10.165 14.468 1.00 92.31 78 ALA A O 1
ATOM 580 N N . PHE A 1 79 ? -0.713 11.693 14.955 1.00 91.94 79 PHE A N 1
ATOM 581 C CA . PHE A 1 79 ? -1.113 11.125 16.238 1.00 91.94 79 PHE A CA 1
ATOM 582 C C . PHE A 1 79 ? -1.575 9.680 16.082 1.00 91.94 79 PHE A C 1
ATOM 584 O O . PHE A 1 79 ? -1.098 8.804 16.795 1.00 91.94 79 PHE A O 1
ATOM 591 N N . LEU A 1 80 ? -2.423 9.395 15.088 1.00 89.94 80 LEU A N 1
ATOM 592 C CA . LEU A 1 80 ? -2.862 8.031 14.800 1.00 89.94 80 LEU A CA 1
ATOM 593 C C . LEU A 1 80 ? -1.685 7.061 14.586 1.00 89.94 80 LEU A C 1
ATOM 595 O O . LEU A 1 80 ? -1.742 5.914 15.032 1.00 89.94 80 LEU A O 1
ATOM 599 N N . LYS A 1 81 ? -0.619 7.500 13.906 1.00 89.31 81 LYS A N 1
ATOM 600 C CA . LYS A 1 81 ? 0.568 6.665 13.668 1.00 89.31 81 LYS A CA 1
ATOM 601 C C . LYS A 1 81 ? 1.450 6.528 14.909 1.00 89.31 81 LYS A C 1
ATOM 603 O O . LYS A 1 81 ? 2.033 5.467 15.098 1.00 89.31 81 LYS A O 1
ATOM 608 N N . SER A 1 82 ? 1.524 7.546 15.764 1.00 90.69 82 SER A N 1
ATOM 609 C CA . SER A 1 82 ? 2.442 7.575 16.912 1.00 90.69 82 SER A CA 1
ATOM 610 C C . SER A 1 82 ? 1.999 6.726 18.115 1.00 90.69 82 SER A C 1
ATOM 612 O O . SER A 1 82 ? 2.816 6.414 18.984 1.00 90.69 82 SER A O 1
ATOM 614 N N . ILE A 1 83 ? 0.723 6.331 18.163 1.00 87.75 83 ILE A N 1
ATOM 615 C CA . ILE A 1 83 ? 0.111 5.560 19.264 1.00 87.75 83 ILE A CA 1
ATOM 616 C C . ILE A 1 83 ? 0.051 4.042 19.017 1.00 87.75 83 ILE A C 1
ATOM 618 O O . ILE A 1 83 ? -0.406 3.290 19.882 1.00 87.75 83 ILE A O 1
ATOM 622 N N . GLY A 1 84 ? 0.434 3.580 17.823 1.00 83.25 84 GLY A N 1
ATOM 623 C CA . GLY A 1 84 ? 0.428 2.156 17.487 1.00 83.25 84 GLY A CA 1
ATOM 624 C C . GLY A 1 84 ? 1.452 1.362 18.316 1.00 83.25 84 GLY A C 1
ATOM 625 O O . GLY A 1 84 ? 2.462 1.920 18.744 1.00 83.25 84 GLY A O 1
ATOM 626 N N . PRO A 1 85 ? 1.254 0.046 18.529 1.00 81.06 85 PRO A N 1
ATOM 627 C CA . PRO A 1 85 ? 2.196 -0.781 19.288 1.00 81.06 85 PRO A CA 1
ATOM 628 C C . PRO A 1 85 ? 3.604 -0.828 18.671 1.00 81.06 85 PRO A C 1
ATOM 630 O O . PRO A 1 85 ? 4.583 -0.938 19.404 1.00 81.06 85 PRO A O 1
ATOM 633 N N . ASP A 1 86 ? 3.702 -0.710 17.344 1.00 82.62 86 ASP A N 1
ATOM 634 C CA . ASP A 1 86 ? 4.966 -0.716 16.596 1.00 82.62 86 ASP A CA 1
ATOM 635 C C . ASP A 1 86 ? 5.496 0.707 16.310 1.00 82.62 86 ASP A C 1
ATOM 637 O O . ASP A 1 86 ? 6.353 0.876 15.438 1.00 82.62 86 ASP A O 1
ATOM 641 N N . ALA A 1 87 ? 4.975 1.733 16.997 1.00 86.69 87 ALA A N 1
ATOM 642 C CA . ALA A 1 87 ? 5.293 3.114 16.669 1.00 86.69 87 ALA A CA 1
ATOM 643 C C . ALA A 1 87 ? 6.761 3.474 16.959 1.00 86.69 87 ALA A C 1
ATOM 645 O O . ALA A 1 87 ? 7.300 3.199 18.038 1.00 86.69 87 ALA A O 1
ATOM 646 N N . ILE A 1 88 ? 7.415 4.122 15.997 1.00 89.50 88 ILE A N 1
ATOM 647 C CA . ILE A 1 88 ? 8.820 4.531 16.069 1.00 89.50 88 ILE A CA 1
ATOM 648 C C . ILE A 1 88 ? 8.962 5.976 16.551 1.00 89.50 88 ILE A C 1
ATOM 650 O O . ILE A 1 88 ? 8.036 6.779 16.459 1.00 89.50 88 ILE A O 1
ATOM 654 N N . GLN A 1 89 ? 10.159 6.338 17.025 1.00 92.12 89 GLN A N 1
ATOM 655 C CA . GLN A 1 89 ? 10.422 7.691 17.529 1.00 92.12 89 GLN A CA 1
ATOM 656 C C . GLN A 1 89 ? 10.109 8.774 16.488 1.00 92.12 89 GLN A C 1
ATOM 658 O O . GLN A 1 89 ? 9.471 9.759 16.828 1.00 92.12 89 GLN A O 1
ATOM 663 N N . ALA A 1 90 ? 10.436 8.540 15.214 1.00 91.06 90 ALA A N 1
ATOM 664 C CA . ALA A 1 90 ? 10.146 9.494 14.146 1.00 91.06 90 ALA A CA 1
ATOM 665 C C . ALA A 1 90 ? 8.645 9.816 14.004 1.00 91.06 90 ALA A C 1
ATOM 667 O O . ALA A 1 90 ? 8.300 10.940 13.670 1.00 91.06 90 ALA A O 1
ATOM 668 N N . GLU A 1 91 ? 7.738 8.869 14.270 1.00 91.75 91 GLU A N 1
ATOM 669 C CA . GLU A 1 91 ? 6.290 9.130 14.222 1.00 91.75 91 GLU A CA 1
ATOM 670 C C . GLU A 1 91 ? 5.842 10.021 15.387 1.00 91.75 91 GLU A C 1
ATOM 672 O O . GLU A 1 91 ? 4.953 10.849 15.211 1.00 91.75 91 GLU A O 1
ATOM 677 N N . LYS A 1 92 ? 6.481 9.893 16.556 1.00 91.19 92 LYS A N 1
ATOM 678 C CA . LYS A 1 92 ? 6.261 10.785 17.705 1.00 91.19 92 LYS A CA 1
ATOM 679 C C . LYS A 1 92 ? 6.824 12.176 17.426 1.00 91.19 92 LYS A C 1
ATOM 681 O O . LYS A 1 92 ? 6.109 13.155 17.588 1.00 91.19 92 LYS A O 1
ATOM 686 N N . ASP A 1 93 ? 8.038 12.244 16.886 1.00 93.19 93 ASP A N 1
ATOM 687 C CA . ASP A 1 93 ? 8.684 13.504 16.517 1.00 93.19 93 ASP A CA 1
ATOM 688 C C . ASP A 1 93 ? 7.867 14.271 15.458 1.00 93.19 93 ASP A C 1
ATOM 690 O O . ASP A 1 93 ? 7.844 15.497 15.465 1.00 93.19 93 ASP A O 1
ATOM 694 N N . ILE A 1 94 ? 7.161 13.575 14.551 1.00 94.06 94 ILE A N 1
ATOM 695 C CA . ILE A 1 94 ? 6.243 14.215 13.592 1.00 94.06 94 ILE A CA 1
ATOM 696 C C . ILE A 1 94 ? 5.107 14.942 14.321 1.00 94.06 94 ILE A C 1
ATOM 698 O O . ILE A 1 94 ? 4.736 16.036 13.898 1.00 94.06 94 ILE A O 1
ATOM 702 N N . VAL A 1 95 ? 4.551 14.367 15.393 1.00 92.81 95 VAL A N 1
ATOM 703 C CA . VAL A 1 95 ? 3.522 15.041 16.204 1.00 92.81 95 VAL A CA 1
ATOM 704 C C . VAL A 1 95 ? 4.096 16.329 16.795 1.00 92.81 95 VAL A C 1
ATOM 706 O O . VAL A 1 95 ? 3.475 17.381 16.664 1.00 92.81 95 VAL A O 1
ATOM 709 N N . ASP A 1 96 ? 5.322 16.279 17.320 1.00 90.00 96 ASP A N 1
ATOM 710 C CA . ASP A 1 96 ? 6.010 17.437 17.909 1.00 90.00 96 ASP A CA 1
ATOM 711 C C . ASP A 1 96 ? 6.295 18.560 16.893 1.00 90.00 96 ASP A C 1
ATOM 713 O O . ASP A 1 96 ? 6.421 19.725 17.272 1.00 90.00 96 ASP A O 1
ATOM 717 N N . VAL A 1 97 ? 6.369 18.256 15.588 1.00 90.88 97 VAL A N 1
ATOM 718 C CA . VAL A 1 97 ? 6.481 19.296 14.545 1.00 90.88 97 VAL A CA 1
ATOM 719 C C . VAL A 1 97 ? 5.208 20.140 14.460 1.00 90.88 97 VAL A C 1
ATOM 721 O O . VAL A 1 97 ? 5.277 21.343 14.198 1.00 90.88 97 VAL A O 1
ATOM 724 N N . PHE A 1 98 ? 4.044 19.522 14.654 1.00 87.50 98 PHE A N 1
ATOM 725 C CA . PHE A 1 98 ? 2.757 20.210 14.574 1.00 87.50 98 PHE A CA 1
ATOM 726 C C . PHE A 1 98 ? 2.323 20.813 15.910 1.00 87.50 98 PHE A C 1
ATOM 728 O O . PHE A 1 98 ? 1.614 21.821 15.920 1.00 87.50 98 PHE A O 1
ATOM 735 N N . SER A 1 99 ? 2.739 20.204 17.016 1.00 76.25 99 SER A N 1
ATOM 736 C CA . SER A 1 99 ? 2.212 20.492 18.344 1.00 76.25 99 SER A CA 1
ATOM 737 C C . SER A 1 99 ? 3.144 21.399 19.143 1.00 76.25 99 SER A C 1
ATOM 739 O O . SER A 1 99 ? 4.321 21.110 19.344 1.00 76.25 99 SER A O 1
ATOM 741 N N . LYS A 1 100 ? 2.596 22.499 19.662 1.00 64.69 100 LYS A N 1
ATOM 742 C CA . LYS A 1 100 ? 3.171 23.228 20.795 1.00 64.69 100 LYS A CA 1
ATOM 743 C C . LYS A 1 100 ? 2.161 23.119 21.926 1.00 64.69 100 LYS A C 1
ATOM 745 O O . LYS A 1 100 ? 1.171 23.834 21.883 1.00 64.69 100 LYS A O 1
ATOM 750 N N . GLU A 1 101 ? 2.443 22.228 22.877 1.00 56.72 101 GLU A N 1
ATOM 751 C CA . GLU A 1 101 ? 1.557 21.848 23.995 1.00 56.72 101 GLU A CA 1
ATOM 752 C C . GLU A 1 101 ? 0.321 21.045 23.512 1.00 56.72 101 GLU A C 1
ATOM 754 O O . GLU A 1 101 ? -0.122 21.205 22.378 1.00 56.72 101 GLU A O 1
ATOM 759 N N . ASP A 1 102 ? -0.161 20.083 24.309 1.00 61.78 102 ASP A N 1
ATOM 760 C CA . ASP A 1 102 ? -1.079 18.980 23.932 1.00 61.78 102 ASP A CA 1
ATOM 761 C C . ASP A 1 102 ? -2.500 19.386 23.447 1.00 61.78 102 ASP A C 1
ATOM 763 O O . ASP A 1 102 ? -3.392 18.543 23.339 1.00 61.78 102 ASP A O 1
ATOM 767 N N . ASP A 1 103 ? -2.717 20.653 23.082 1.00 71.75 103 ASP A N 1
ATOM 768 C CA . ASP A 1 103 ? -4.001 21.267 22.704 1.00 71.75 103 ASP A CA 1
ATOM 769 C C . ASP A 1 103 ? -4.716 20.562 21.533 1.00 71.75 103 ASP A C 1
ATOM 771 O O . ASP A 1 103 ? -5.927 20.694 21.352 1.00 71.75 103 ASP A O 1
ATOM 775 N N . TYR A 1 104 ? -3.997 19.794 20.708 1.00 80.25 104 TYR A N 1
ATOM 776 C CA . TYR A 1 104 ? -4.599 19.073 19.580 1.00 80.25 104 TYR A CA 1
ATOM 777 C C . TYR A 1 104 ? -5.452 17.867 20.013 1.00 80.25 104 TYR A C 1
ATOM 779 O O . TYR A 1 104 ? -6.275 17.402 19.225 1.00 80.25 104 TYR A O 1
ATOM 787 N N . ILE A 1 105 ? -5.269 17.343 21.231 1.00 84.38 105 ILE A N 1
ATOM 788 C CA . ILE A 1 105 ? -6.054 16.207 21.742 1.00 84.38 105 ILE A CA 1
ATOM 789 C C . ILE A 1 105 ? -7.474 16.653 22.114 1.00 84.38 105 ILE A C 1
ATOM 791 O O . ILE A 1 105 ? -8.427 15.904 21.892 1.00 84.38 105 ILE A O 1
ATOM 795 N N . ASP A 1 106 ? -7.647 17.882 22.602 1.00 85.25 106 ASP A N 1
ATOM 796 C CA . ASP A 1 106 ? -8.962 18.429 22.975 1.00 85.25 106 ASP A CA 1
ATOM 797 C C . ASP A 1 106 ? -9.929 18.476 21.783 1.00 85.25 106 ASP A C 1
ATOM 799 O O . ASP A 1 106 ? -11.133 18.244 21.909 1.00 85.25 106 ASP A O 1
ATOM 803 N N . ASP A 1 107 ? -9.366 18.678 20.595 1.00 87.25 107 ASP A N 1
ATOM 804 C CA . ASP A 1 107 ? -10.022 18.692 19.290 1.00 87.25 107 ASP A CA 1
ATOM 805 C C . ASP A 1 107 ? -10.733 17.350 18.957 1.00 87.25 107 ASP A C 1
ATOM 807 O O . ASP A 1 107 ? -11.609 17.315 18.085 1.00 87.25 107 ASP A O 1
ATOM 811 N N . TYR A 1 108 ? -10.383 16.246 19.639 1.00 90.81 108 TYR A N 1
ATOM 812 C CA . TYR A 1 108 ? -11.014 14.923 19.490 1.00 90.81 108 TYR A CA 1
ATOM 813 C C . TYR A 1 108 ? -12.312 14.768 20.281 1.00 90.81 108 TYR A C 1
ATOM 815 O O . TYR A 1 108 ? -13.103 13.881 19.959 1.00 90.81 108 TYR A O 1
ATOM 823 N N . GLU A 1 109 ? -12.538 15.596 21.305 1.00 90.56 109 GLU A N 1
ATOM 824 C CA . GLU A 1 109 ? -13.660 15.451 22.244 1.00 90.56 109 GLU A CA 1
ATOM 825 C C . GLU A 1 109 ? -13.718 14.048 22.880 1.00 90.56 109 GLU A C 1
ATOM 827 O O . GLU A 1 109 ? -14.769 13.405 22.971 1.00 90.56 109 GLU A O 1
ATOM 832 N N . PHE A 1 110 ? -12.561 13.537 23.314 1.00 92.06 110 PHE A N 1
ATOM 833 C CA . PHE A 1 110 ? -12.479 12.229 23.952 1.00 92.06 110 PHE A CA 1
ATOM 834 C C . PHE A 1 110 ? -13.319 12.155 25.229 1.00 92.06 110 PHE A C 1
ATOM 836 O O . PHE A 1 110 ? -13.172 12.933 26.170 1.00 92.06 110 PHE A O 1
ATOM 843 N N . THR A 1 111 ? -14.173 11.136 25.289 1.00 91.94 111 THR A N 1
ATOM 844 C CA . THR A 1 111 ? -14.934 10.825 26.502 1.00 91.94 111 THR A CA 1
ATOM 845 C C . THR A 1 111 ? -14.031 10.210 27.576 1.00 91.94 111 THR A C 1
ATOM 847 O O . THR A 1 111 ? -12.978 9.652 27.257 1.00 91.94 111 THR A O 1
ATOM 850 N N . PRO A 1 112 ? -14.458 10.172 28.849 1.00 92.12 112 PRO A N 1
ATOM 851 C CA . PRO A 1 112 ? -13.713 9.492 29.912 1.00 92.12 112 PRO A CA 1
ATOM 852 C C . PRO A 1 112 ? -13.351 8.030 29.600 1.00 92.12 112 PRO A C 1
ATOM 854 O O . PRO A 1 112 ? -12.317 7.535 30.047 1.00 92.12 112 PRO A O 1
ATOM 857 N N . ILE A 1 113 ? -14.168 7.343 28.793 1.00 94.38 113 ILE A N 1
ATOM 858 C CA . ILE A 1 113 ? -13.892 5.970 28.356 1.00 94.38 113 ILE A CA 1
ATOM 859 C C . ILE A 1 113 ? -12.765 5.935 27.314 1.00 94.38 113 ILE A C 1
ATOM 861 O O . ILE A 1 113 ? -11.900 5.065 27.408 1.00 94.38 113 ILE A O 1
ATOM 865 N N . HIS A 1 114 ? -12.709 6.895 26.383 1.00 94.56 114 HIS A N 1
ATOM 866 C CA . HIS A 1 114 ? -11.555 7.056 25.490 1.00 94.56 114 HIS A CA 1
ATOM 867 C C . HIS A 1 114 ? -10.281 7.313 26.296 1.00 94.56 114 HIS A C 1
ATOM 869 O O . HIS A 1 114 ? -9.294 6.598 26.126 1.00 94.56 114 HIS A O 1
ATOM 875 N N . ILE A 1 115 ? -10.325 8.265 27.234 1.00 93.25 115 ILE A N 1
ATOM 876 C CA . ILE A 1 115 ? -9.175 8.613 28.076 1.00 93.25 115 ILE A CA 1
ATOM 877 C C . ILE A 1 115 ? -8.641 7.384 28.818 1.00 93.25 115 ILE A C 1
ATOM 879 O O . ILE A 1 115 ? -7.442 7.116 28.768 1.00 93.25 115 ILE A O 1
ATOM 883 N N . ALA A 1 116 ? -9.509 6.567 29.423 1.00 94.62 116 ALA A N 1
ATOM 884 C CA . ALA A 1 116 ? -9.081 5.336 30.090 1.00 94.62 116 ALA A CA 1
ATOM 885 C C . ALA A 1 116 ? -8.591 4.239 29.128 1.00 94.62 116 ALA A C 1
ATOM 887 O O . ALA A 1 116 ? -7.743 3.419 29.504 1.00 94.62 116 ALA A O 1
ATOM 888 N N . VAL A 1 117 ? -9.078 4.202 27.881 1.00 95.06 117 VAL A N 1
ATOM 889 C CA . VAL A 1 117 ? -8.524 3.329 26.835 1.00 95.06 117 VAL A CA 1
ATOM 890 C C . VAL A 1 117 ? -7.089 3.728 26.509 1.00 95.06 117 VAL A C 1
ATOM 892 O O . VAL A 1 117 ? -6.232 2.850 26.474 1.00 95.06 117 VAL A O 1
ATOM 895 N N . PHE A 1 118 ? -6.778 5.011 26.373 1.00 90.06 118 PHE A N 1
ATOM 896 C CA . PHE A 1 118 ? -5.404 5.439 26.101 1.00 90.06 118 PHE A CA 1
ATOM 897 C C . PHE A 1 118 ? -4.504 5.510 27.339 1.00 90.06 118 PHE A C 1
ATOM 899 O O . PHE A 1 118 ? -3.293 5.363 27.227 1.00 90.06 118 PHE A O 1
ATOM 906 N N . GLY A 1 119 ? -5.085 5.711 28.520 1.00 89.00 119 GLY A N 1
ATOM 907 C CA . GLY A 1 119 ? -4.334 6.104 29.710 1.00 89.00 119 GLY A CA 1
ATOM 908 C C . GLY A 1 119 ? -3.876 7.567 29.683 1.00 89.00 119 GLY A C 1
ATOM 909 O O . GLY A 1 119 ? -2.884 7.888 30.328 1.00 89.00 119 GLY A O 1
ATOM 910 N N . LEU A 1 120 ? -4.582 8.442 28.955 1.00 87.69 120 LEU A N 1
ATOM 911 C CA . LEU A 1 120 ? -4.281 9.880 28.829 1.00 87.69 120 LEU A CA 1
ATOM 912 C C . LEU A 1 120 ? -4.783 10.677 30.045 1.00 87.69 120 LEU A C 1
ATOM 914 O O . LEU A 1 120 ? -5.509 11.656 29.905 1.00 87.69 120 LEU A O 1
ATOM 918 N N . TYR A 1 121 ? -4.468 10.216 31.254 1.00 88.69 121 TYR A N 1
ATOM 919 C CA . TYR A 1 121 ? -4.825 10.950 32.467 1.00 88.69 121 TYR A CA 1
ATOM 920 C C . TYR A 1 121 ? -3.994 12.229 32.570 1.00 88.69 121 TYR A C 1
ATOM 922 O O . TYR A 1 121 ? -2.811 12.232 32.225 1.00 88.69 121 TYR A O 1
ATOM 930 N N . GLU A 1 122 ? -4.593 13.292 33.109 1.00 84.12 122 GLU A N 1
ATOM 931 C CA . GLU A 1 122 ? -3.849 14.498 33.468 1.00 84.12 122 GLU A CA 1
ATOM 932 C C . GLU A 1 122 ? -2.680 14.131 34.392 1.00 84.12 122 GLU A C 1
ATOM 934 O O . GLU A 1 122 ? -2.831 13.334 35.320 1.00 84.12 122 GLU A O 1
ATOM 939 N N . HIS A 1 123 ? -1.509 14.739 34.186 1.00 81.50 123 HIS A N 1
ATOM 940 C CA . HIS A 1 123 ? -0.327 14.474 35.018 1.00 81.50 123 HIS A CA 1
ATOM 941 C C . HIS A 1 123 ? -0.563 14.735 36.516 1.00 81.50 123 HIS A C 1
ATOM 943 O O . HIS A 1 123 ? 0.116 14.161 37.367 1.00 81.50 123 HIS A O 1
ATOM 949 N N . SER A 1 124 ? -1.518 15.607 36.834 1.00 84.06 124 SER A N 1
ATOM 950 C CA . SER A 1 124 ? -1.968 15.956 38.179 1.00 84.06 124 SER A CA 1
ATOM 951 C C . SER A 1 124 ? -2.954 14.959 38.794 1.00 84.06 124 SER A C 1
ATOM 953 O O . SER A 1 124 ? -3.205 15.079 39.991 1.00 84.06 124 SER A O 1
ATOM 955 N N . ASP A 1 125 ? -3.519 14.011 38.036 1.00 87.25 125 ASP A N 1
ATOM 956 C CA . ASP A 1 125 ? -4.495 13.031 38.528 1.00 87.25 125 ASP A CA 1
ATOM 957 C C . ASP A 1 125 ? -3.780 11.835 39.190 1.00 87.25 125 ASP A C 1
ATOM 959 O O . ASP A 1 125 ? -3.194 10.998 38.494 1.00 87.25 125 ASP A O 1
ATOM 963 N N . PRO A 1 126 ? -3.815 11.712 40.534 1.00 81.50 126 PRO A N 1
ATOM 964 C CA . PRO A 1 126 ? -3.137 10.631 41.238 1.00 81.50 126 PRO A CA 1
ATOM 965 C C . PRO A 1 126 ? -3.953 9.331 41.261 1.00 81.50 126 PRO A C 1
ATOM 967 O O . PRO A 1 126 ? -3.439 8.305 41.703 1.00 81.50 126 PRO A O 1
ATOM 970 N N . GLU A 1 127 ? -5.235 9.369 40.881 1.00 90.44 127 GLU A N 1
ATOM 971 C CA . GLU A 1 127 ? -6.135 8.226 41.013 1.00 90.44 127 GLU A CA 1
ATOM 972 C C . GLU A 1 127 ? -6.125 7.335 39.769 1.00 90.44 127 GLU A C 1
ATOM 974 O O . GLU A 1 127 ? -6.178 6.115 39.919 1.00 90.44 127 GLU A O 1
ATOM 979 N N . GLN A 1 128 ? -6.054 7.934 38.573 1.00 91.25 128 GLN A N 1
ATOM 980 C CA . GLN A 1 128 ? -5.959 7.243 37.274 1.00 91.25 128 GLN A CA 1
ATOM 981 C C . GLN A 1 128 ? -6.884 6.013 37.174 1.00 91.25 128 GLN A C 1
ATOM 983 O O . GLN A 1 128 ? -6.422 4.868 37.076 1.00 91.25 128 GLN A O 1
ATOM 988 N N . PRO A 1 129 ? -8.209 6.218 37.272 1.00 93.25 129 PRO A N 1
ATOM 989 C CA . PRO A 1 129 ? -9.166 5.134 37.434 1.00 93.25 129 PRO A CA 1
ATOM 990 C C . PRO A 1 129 ? -9.172 4.195 36.232 1.00 93.25 129 PRO A C 1
ATOM 992 O O . PRO A 1 129 ? -9.304 4.619 35.093 1.00 93.25 129 PRO A O 1
ATOM 995 N N . THR A 1 130 ? -9.106 2.890 36.486 1.00 94.44 130 THR A N 1
ATOM 996 C CA . THR A 1 130 ? -9.124 1.877 35.426 1.00 94.44 130 THR A CA 1
ATOM 997 C C . THR A 1 130 ? -10.395 1.957 34.575 1.00 94.44 130 THR A C 1
ATOM 999 O O . THR A 1 130 ? -11.461 2.360 35.045 1.00 94.44 130 THR A O 1
ATOM 1002 N N . LEU A 1 131 ? -10.310 1.458 33.338 1.00 94.56 131 LEU A N 1
ATOM 1003 C CA . LEU A 1 131 ? -11.456 1.360 32.430 1.00 94.56 131 LEU A CA 1
ATOM 1004 C C . LEU A 1 131 ? -12.678 0.694 33.090 1.00 94.56 131 LEU A C 1
ATOM 1006 O O . LEU A 1 131 ? -13.790 1.200 32.971 1.00 94.56 131 LEU A O 1
ATOM 1010 N N . GLN A 1 132 ? -12.477 -0.402 33.831 1.00 93.56 132 GLN A N 1
ATOM 1011 C CA . GLN A 1 132 ? -13.573 -1.100 34.511 1.00 93.56 132 GLN A CA 1
ATOM 1012 C C . GLN A 1 132 ? -14.196 -0.247 35.628 1.00 93.56 132 GLN A C 1
ATOM 1014 O O . GLN A 1 132 ? -15.417 -0.208 35.745 1.00 93.56 132 GLN A O 1
ATOM 1019 N N . GLN A 1 133 ? -13.384 0.477 36.408 1.00 93.62 133 GLN A N 1
ATOM 1020 C CA . GLN A 1 133 ? -13.887 1.372 37.458 1.00 93.62 133 GLN A CA 1
ATOM 1021 C C . GLN A 1 133 ? -14.740 2.504 36.886 1.00 93.62 133 GLN A C 1
ATOM 1023 O O . GLN A 1 133 ? -15.786 2.816 37.454 1.00 93.62 133 GLN A O 1
ATOM 1028 N N . LEU A 1 134 ? -14.326 3.098 35.762 1.00 92.38 134 LEU A N 1
ATOM 1029 C CA . LEU A 1 134 ? -15.125 4.125 35.095 1.00 92.38 134 LEU A CA 1
ATOM 1030 C C . LEU A 1 134 ? -16.424 3.548 34.529 1.00 92.38 134 LEU A C 1
ATOM 1032 O O . LEU A 1 134 ? -17.476 4.145 34.734 1.00 92.38 134 LEU A O 1
ATOM 1036 N N . ILE A 1 135 ? -16.382 2.377 33.886 1.00 91.06 135 ILE A N 1
ATOM 1037 C CA . ILE A 1 135 ? -17.590 1.707 33.379 1.00 91.06 135 ILE A CA 1
ATOM 1038 C C . ILE A 1 135 ? -18.583 1.434 34.515 1.00 91.06 135 ILE A C 1
ATOM 1040 O O . ILE A 1 135 ? -19.752 1.804 34.412 1.00 91.06 135 ILE A O 1
ATOM 1044 N N . ASP A 1 136 ? -18.121 0.833 35.613 1.00 89.94 136 ASP A N 1
ATOM 1045 C CA . ASP A 1 136 ? -18.982 0.528 36.758 1.00 89.94 136 ASP A CA 1
ATOM 1046 C C . ASP A 1 136 ? -19.511 1.813 37.410 1.00 89.94 136 ASP A C 1
ATOM 1048 O O . ASP A 1 136 ? -20.639 1.853 37.898 1.00 89.94 136 ASP A O 1
ATOM 1052 N N . PHE A 1 137 ? -18.730 2.894 37.409 1.00 90.12 137 PHE A N 1
ATOM 1053 C CA . PHE A 1 137 ? -19.186 4.184 37.909 1.00 90.12 137 PHE A CA 1
ATOM 1054 C C . PHE A 1 137 ? -20.300 4.793 37.049 1.00 90.12 137 PHE A C 1
ATOM 1056 O O . PHE A 1 137 ? -21.303 5.242 37.605 1.00 90.12 137 PHE A O 1
ATOM 1063 N N . VAL A 1 138 ? -20.155 4.782 35.719 1.00 87.44 138 VAL A N 1
ATOM 1064 C CA . VAL A 1 138 ? -21.180 5.274 34.781 1.00 87.44 138 VAL A CA 1
ATOM 1065 C C . VAL A 1 138 ? -22.470 4.475 34.946 1.00 87.44 138 VAL A C 1
ATOM 1067 O O . VAL A 1 138 ? -23.540 5.063 35.077 1.00 87.44 138 VAL A O 1
ATOM 1070 N N . ASP A 1 139 ? -22.369 3.145 35.007 1.00 85.00 139 ASP A N 1
ATOM 1071 C CA . ASP A 1 139 ? -23.526 2.263 35.179 1.00 85.00 139 ASP A CA 1
ATOM 1072 C C . ASP A 1 139 ? -24.255 2.535 36.504 1.00 85.00 139 ASP A C 1
ATOM 1074 O O . ASP A 1 139 ? -25.475 2.703 36.531 1.00 85.00 139 ASP A O 1
ATOM 1078 N N . ASN A 1 140 ? -23.508 2.676 37.605 1.00 85.88 140 ASN A N 1
ATOM 1079 C CA . ASN A 1 140 ? -24.071 3.027 38.909 1.00 85.88 140 ASN A CA 1
ATOM 1080 C C . ASN A 1 140 ? -24.723 4.418 38.913 1.00 85.88 140 ASN A C 1
ATOM 1082 O O . ASN A 1 140 ? -25.770 4.604 39.532 1.00 85.88 140 ASN A O 1
ATOM 1086 N N . ALA A 1 141 ? -24.112 5.400 38.246 1.00 83.81 141 ALA A N 1
ATOM 1087 C CA . ALA A 1 141 ? -24.653 6.752 38.155 1.00 83.81 141 ALA A CA 1
ATOM 1088 C C . ALA A 1 141 ? -25.945 6.792 37.322 1.00 83.81 141 ALA A C 1
ATOM 1090 O O . ALA A 1 141 ? -26.906 7.459 37.704 1.00 83.81 141 ALA A O 1
ATOM 1091 N N . ASN A 1 142 ? -26.008 6.056 36.214 1.00 80.38 142 ASN A N 1
ATOM 1092 C CA . ASN A 1 142 ? -27.178 6.057 35.336 1.00 80.38 142 ASN A CA 1
ATOM 1093 C C . ASN A 1 142 ? -28.356 5.249 35.909 1.00 80.38 142 ASN A C 1
ATOM 1095 O O . ASN A 1 142 ? -29.509 5.590 35.646 1.00 80.38 142 ASN A O 1
ATOM 1099 N N . ASN A 1 143 ? -28.084 4.247 36.755 1.00 79.94 143 ASN A N 1
ATOM 1100 C CA . ASN A 1 143 ? -29.096 3.451 37.464 1.00 79.94 143 ASN A CA 1
ATOM 1101 C C . ASN A 1 143 ? -29.461 3.977 38.866 1.00 79.94 143 ASN A C 1
ATOM 1103 O O . ASN A 1 143 ? -30.196 3.316 39.605 1.00 79.94 143 ASN A O 1
ATOM 1107 N N . ALA A 1 144 ? -28.948 5.140 39.269 1.00 82.25 144 ALA A N 1
ATOM 1108 C CA . ALA A 1 144 ? -29.274 5.712 40.570 1.00 82.25 144 ALA A CA 1
ATOM 1109 C C . ALA A 1 144 ? -30.777 6.052 40.676 1.00 82.25 144 ALA A C 1
ATOM 1111 O O . ALA A 1 144 ? -31.420 6.417 39.691 1.00 82.25 144 ALA A O 1
ATOM 1112 N N . LEU A 1 145 ? -31.341 5.945 41.885 1.00 81.44 145 LEU A N 1
ATOM 1113 C CA . LEU A 1 145 ? -32.768 6.190 42.129 1.00 81.44 145 LEU A CA 1
ATOM 1114 C C . LEU A 1 145 ? -33.183 7.616 41.701 1.00 81.44 145 LEU A C 1
ATOM 1116 O O . LEU A 1 145 ? -32.370 8.538 41.835 1.00 81.44 145 LEU A O 1
ATOM 1120 N N . PRO A 1 146 ? -34.432 7.846 41.244 1.00 77.00 146 PRO A N 1
ATOM 1121 C CA . PRO A 1 146 ? -34.882 9.164 40.778 1.00 77.00 146 PRO A CA 1
ATOM 1122 C C . PRO A 1 146 ? -34.729 10.304 41.801 1.00 77.00 146 PRO A C 1
ATOM 1124 O O . PRO A 1 146 ? -34.552 11.456 41.416 1.00 77.00 146 PRO A O 1
ATOM 1127 N N . ASP A 1 147 ? -34.767 9.995 43.097 1.00 83.56 147 ASP A N 1
ATOM 1128 C CA . ASP A 1 147 ? -34.609 10.922 44.223 1.00 83.56 147 ASP A CA 1
ATOM 1129 C C . ASP A 1 147 ? -33.147 11.093 44.690 1.00 83.56 147 ASP A C 1
ATOM 1131 O O . ASP A 1 147 ? -32.879 11.743 45.704 1.00 83.56 147 ASP A O 1
ATOM 1135 N N . THR A 1 148 ? -32.179 10.545 43.946 1.00 85.56 148 THR A N 1
ATOM 1136 C CA . THR A 1 148 ? -30.750 10.662 44.264 1.00 85.56 148 THR A CA 1
ATOM 1137 C C . THR A 1 148 ? -30.317 12.128 44.348 1.00 85.56 148 THR A C 1
ATOM 1139 O O . THR A 1 148 ? -30.466 12.907 43.405 1.00 85.56 148 THR A O 1
ATOM 1142 N N . ASN A 1 149 ? -29.701 12.506 45.474 1.00 87.12 149 ASN A N 1
ATOM 1143 C CA . ASN A 1 149 ? -29.153 13.846 45.667 1.00 87.12 149 ASN A CA 1
ATOM 1144 C C . ASN A 1 149 ? -27.825 14.019 44.905 1.00 87.12 149 ASN A C 1
ATOM 1146 O O . ASN A 1 149 ? -26.737 13.737 45.418 1.00 87.12 149 ASN A O 1
ATOM 1150 N N . TRP A 1 150 ? -27.917 14.537 43.681 1.00 84.44 150 TRP A N 1
ATOM 1151 C CA . TRP A 1 150 ? -26.763 14.762 42.810 1.00 84.44 150 TRP A CA 1
ATOM 1152 C C . TRP A 1 150 ? -25.782 15.818 43.327 1.00 84.44 150 TRP A C 1
ATOM 1154 O O . TRP A 1 150 ? -24.587 15.714 43.060 1.00 84.44 150 TRP A O 1
ATOM 1164 N N . ALA A 1 151 ? -26.231 16.795 44.120 1.00 85.44 151 ALA A N 1
ATOM 1165 C CA . ALA A 1 151 ? -25.330 17.768 44.742 1.00 85.44 151 ALA A CA 1
ATOM 1166 C C . ALA A 1 151 ? -24.412 17.101 45.783 1.00 85.44 151 ALA A C 1
ATOM 1168 O O . ALA A 1 151 ? -23.220 17.415 45.869 1.00 85.44 151 ALA A O 1
ATOM 1169 N N . ALA A 1 152 ? -24.942 16.125 46.528 1.00 85.62 152 ALA A N 1
ATOM 1170 C CA . ALA A 1 152 ? -24.149 15.312 47.445 1.00 85.62 152 ALA A CA 1
ATOM 1171 C C . ALA A 1 152 ? -23.154 14.415 46.691 1.00 85.62 152 ALA A C 1
ATOM 1173 O O . ALA A 1 152 ? -21.994 14.324 47.094 1.00 85.62 152 ALA A O 1
ATOM 1174 N N . TRP A 1 153 ? -23.564 13.817 45.565 1.00 86.62 153 TRP A N 1
ATOM 1175 C CA . TRP A 1 153 ? -22.657 13.068 44.687 1.00 86.62 153 TRP A CA 1
ATOM 1176 C C . TRP A 1 153 ? -21.520 13.942 44.158 1.00 86.62 153 TRP A C 1
ATOM 1178 O O . TRP A 1 153 ? -20.359 13.607 44.376 1.00 86.62 153 TRP A O 1
ATOM 1188 N N . LYS A 1 154 ? -21.824 15.095 43.550 1.00 84.50 154 LYS A N 1
ATOM 1189 C CA . LYS A 1 154 ? -20.796 16.038 43.080 1.00 84.50 154 LYS A CA 1
ATOM 1190 C C . LYS A 1 154 ? -19.815 16.386 44.195 1.00 84.50 154 LYS A C 1
ATOM 1192 O O . LYS A 1 154 ? -18.610 16.295 44.006 1.00 84.50 154 LYS A O 1
ATOM 1197 N N . THR A 1 155 ? -20.318 16.684 45.393 1.00 87.12 155 THR A N 1
ATOM 1198 C CA . THR A 1 155 ? -19.468 16.996 46.552 1.00 87.12 155 THR A CA 1
ATOM 1199 C C . THR A 1 155 ? -18.579 15.819 46.963 1.00 87.12 155 THR A C 1
ATOM 1201 O O . THR A 1 155 ? -17.422 16.029 47.318 1.00 87.12 155 THR A O 1
ATOM 1204 N N . LYS A 1 156 ? -19.091 14.584 46.894 1.00 86.94 156 LYS A N 1
ATOM 1205 C CA . LYS A 1 156 ? -18.348 13.358 47.214 1.00 86.94 156 LYS A CA 1
ATOM 1206 C C . LYS A 1 156 ? -17.218 13.080 46.216 1.00 86.94 156 LYS A C 1
ATOM 1208 O O . LYS A 1 156 ? -16.151 12.642 46.636 1.00 86.94 156 LYS A O 1
ATOM 1213 N N . TYR A 1 157 ? -17.444 13.329 44.926 1.00 86.62 157 TYR A N 1
ATOM 1214 C CA . TYR A 1 157 ? -16.486 13.018 43.857 1.00 86.62 157 TYR A CA 1
ATOM 1215 C C . TYR A 1 157 ? -15.625 14.213 43.415 1.00 86.62 157 TYR A C 1
ATOM 1217 O O . TYR A 1 157 ? -14.685 14.014 42.660 1.00 86.62 157 TYR A O 1
ATOM 1225 N N . ARG A 1 158 ? -15.855 15.428 43.938 1.00 84.88 158 ARG A N 1
ATOM 1226 C CA . ARG A 1 158 ? -15.105 16.647 43.557 1.00 84.88 158 ARG A CA 1
ATOM 1227 C C . ARG A 1 158 ? -13.587 16.586 43.770 1.00 84.88 158 ARG A C 1
ATOM 1229 O O . ARG A 1 158 ? -12.870 17.400 43.211 1.00 84.88 158 ARG A O 1
ATOM 1236 N N . HIS A 1 159 ? -13.128 15.696 44.651 1.00 85.38 159 HIS A N 1
ATOM 1237 C CA . HIS A 1 159 ? -11.712 15.516 45.008 1.00 85.38 159 HIS A CA 1
ATOM 1238 C C . HIS A 1 159 ? -11.124 14.216 44.441 1.00 85.38 159 HIS A C 1
ATOM 1240 O O . HIS A 1 159 ? -10.030 13.816 44.828 1.00 85.38 159 HIS A O 1
ATOM 1246 N N . ARG A 1 160 ? -11.897 13.501 43.619 1.00 88.31 160 ARG A N 1
ATOM 1247 C CA . ARG A 1 160 ? -11.472 12.294 42.899 1.00 88.31 160 ARG A CA 1
ATOM 1248 C C . ARG A 1 160 ? -10.929 12.696 41.527 1.00 88.31 160 ARG A C 1
ATOM 1250 O O . ARG A 1 160 ? -10.905 13.884 41.211 1.00 88.31 160 ARG A O 1
ATOM 1257 N N . SER A 1 161 ? -10.531 11.711 40.721 1.00 89.88 161 SER A N 1
ATOM 1258 C CA . SER A 1 161 ? -10.163 11.938 39.317 1.00 89.88 161 SER A CA 1
ATOM 1259 C C . SER A 1 161 ? -11.186 12.847 38.602 1.00 89.88 161 SER A C 1
ATOM 1261 O O . SER A 1 161 ? -12.398 12.609 38.743 1.00 89.88 161 SER A O 1
ATOM 1263 N N . PRO A 1 162 ? -10.736 13.843 37.806 1.00 88.12 162 PRO A N 1
ATOM 1264 C CA . PRO A 1 162 ? -11.615 14.717 37.022 1.00 88.12 162 PRO A CA 1
ATOM 1265 C C . PRO A 1 162 ? -12.599 13.947 36.133 1.00 88.12 162 PRO A C 1
ATOM 1267 O O . PRO A 1 162 ? -13.719 14.404 35.900 1.00 88.12 162 PRO A O 1
ATOM 1270 N N . LEU A 1 163 ? -12.226 12.733 35.711 1.00 89.00 163 LEU A N 1
ATOM 1271 C CA . LEU A 1 163 ? -13.061 11.857 34.892 1.00 89.00 163 LEU A CA 1
ATOM 1272 C C . LEU A 1 163 ? -14.367 11.447 35.589 1.00 89.00 163 LEU A C 1
ATOM 1274 O O . LEU A 1 163 ? -15.407 11.362 34.941 1.00 89.00 163 LEU A O 1
ATOM 1278 N N . TYR A 1 164 ? -14.368 11.230 36.910 1.00 88.50 164 TYR A N 1
ATOM 1279 C CA . TYR A 1 164 ? -15.614 10.929 37.632 1.00 88.50 164 TYR A CA 1
ATOM 1280 C C . TYR A 1 164 ? -16.563 12.125 37.651 1.00 88.50 164 TYR A C 1
ATOM 1282 O O . TYR A 1 164 ? -17.781 11.962 37.548 1.00 88.50 164 TYR A O 1
ATOM 1290 N N . VAL A 1 165 ? -16.008 13.330 37.799 1.00 85.06 165 VAL A N 1
ATOM 1291 C CA . VAL A 1 165 ? -16.791 14.567 37.811 1.00 85.06 165 VAL A CA 1
ATOM 1292 C C . VAL A 1 165 ? -17.383 14.810 36.426 1.00 85.06 165 VAL A C 1
ATOM 1294 O O . VAL A 1 165 ? -18.594 15.000 36.327 1.00 85.06 165 VAL A O 1
ATOM 1297 N N . SER A 1 166 ? -16.584 14.705 35.360 1.00 86.69 166 SER A N 1
ATOM 1298 C CA . SER A 1 166 ? -17.079 14.896 33.992 1.00 86.69 166 SER A CA 1
ATOM 1299 C C . SER A 1 166 ? -18.188 13.902 33.635 1.00 86.69 166 SER A C 1
ATOM 1301 O O . SER A 1 166 ? -19.188 14.306 33.044 1.00 86.69 166 SER A O 1
ATOM 1303 N N . ILE A 1 167 ? -18.106 12.640 34.084 1.00 85.81 167 ILE A N 1
ATOM 1304 C CA . ILE A 1 167 ? -19.193 11.658 33.923 1.00 85.81 167 ILE A CA 1
ATOM 1305 C C . ILE A 1 167 ? -20.497 12.151 34.561 1.00 85.81 167 ILE A C 1
ATOM 1307 O O . ILE A 1 167 ? -21.537 12.144 33.901 1.00 85.81 167 ILE A O 1
ATOM 1311 N N . ILE A 1 168 ? -20.461 12.591 35.827 1.00 83.06 168 ILE A N 1
ATOM 1312 C CA . ILE A 1 168 ? -21.663 13.069 36.535 1.00 83.06 168 ILE A CA 1
ATOM 1313 C C . ILE A 1 168 ? -22.265 14.289 35.827 1.00 83.06 168 ILE A C 1
ATOM 1315 O O . ILE A 1 168 ? -23.489 14.436 35.782 1.00 83.06 168 ILE A O 1
ATOM 1319 N N . GLU A 1 169 ? -21.412 15.193 35.346 1.00 83.19 169 GLU A N 1
ATOM 1320 C CA . GLU A 1 169 ? -21.833 16.502 34.852 1.00 83.19 169 GLU A CA 1
ATOM 1321 C C . GLU A 1 169 ? -22.259 16.509 33.387 1.00 83.19 169 GLU A C 1
ATOM 1323 O O . GLU A 1 169 ? -23.197 17.231 33.054 1.00 83.19 169 GLU A O 1
ATOM 1328 N N . GLN A 1 170 ? -21.602 15.722 32.535 1.00 82.56 170 GLN A N 1
ATOM 1329 C CA . GLN A 1 170 ? -21.742 15.817 31.078 1.00 82.56 170 GLN A CA 1
ATOM 1330 C C . GLN A 1 170 ? -22.318 14.550 30.434 1.00 82.56 170 GLN A C 1
ATOM 1332 O O . GLN A 1 170 ? -22.983 14.650 29.409 1.00 82.56 170 GLN A O 1
ATOM 1337 N N . TYR A 1 171 ? -22.104 13.371 31.028 1.00 78.06 171 TYR A N 1
ATOM 1338 C CA . TYR A 1 171 ? -22.377 12.086 30.361 1.00 78.06 171 TYR A CA 1
ATOM 1339 C C . TYR A 1 171 ? -23.436 11.215 31.053 1.00 78.06 171 TYR A C 1
ATOM 1341 O O . TYR A 1 171 ? -23.733 10.108 30.600 1.00 78.06 171 TYR A O 1
ATOM 1349 N N . ARG A 1 172 ? -24.025 11.696 32.152 1.00 76.50 172 ARG A N 1
ATOM 1350 C CA . ARG A 1 172 ? -25.077 10.984 32.884 1.00 76.50 172 ARG A CA 1
ATOM 1351 C C . ARG A 1 172 ? -26.413 11.043 32.136 1.00 76.50 172 ARG A C 1
ATOM 1353 O O . ARG A 1 172 ? -26.893 12.128 31.814 1.00 76.50 172 ARG A O 1
ATOM 1360 N N . VAL A 1 173 ? -27.068 9.894 31.977 1.00 71.06 173 VAL A N 1
ATOM 1361 C CA . VAL A 1 173 ? -28.433 9.763 31.434 1.00 71.06 173 VAL A CA 1
ATOM 1362 C C . VAL A 1 173 ? -29.272 8.899 32.379 1.00 71.06 173 VAL A C 1
ATOM 1364 O O . VAL A 1 173 ? -28.801 7.879 32.872 1.00 71.06 173 VAL A O 1
ATOM 1367 N N . SER A 1 174 ? -30.512 9.307 32.665 1.00 66.25 174 SER A N 1
ATOM 1368 C CA . SER A 1 174 ? -31.387 8.575 33.590 1.00 66.25 174 SER A CA 1
ATOM 1369 C C . SER A 1 174 ? -31.908 7.279 32.959 1.00 66.25 174 SER A C 1
ATOM 1371 O O . SER A 1 174 ? -32.658 7.322 31.984 1.00 66.25 174 SER A O 1
ATOM 1373 N N . ALA A 1 175 ? -31.590 6.124 33.552 1.00 59.81 175 ALA A N 1
ATOM 1374 C CA . ALA A 1 175 ? -32.123 4.821 33.133 1.00 59.81 175 ALA A CA 1
ATOM 1375 C C . ALA A 1 175 ? -33.662 4.734 33.199 1.00 59.81 175 ALA A C 1
ATOM 1377 O O . ALA A 1 175 ? -34.281 3.933 32.500 1.00 59.81 175 ALA A O 1
ATOM 1378 N N . ALA A 1 176 ? -34.301 5.573 34.025 1.00 57.66 176 ALA A N 1
ATOM 1379 C CA . ALA A 1 176 ? -35.756 5.609 34.165 1.00 57.66 176 ALA A CA 1
ATOM 1380 C C . ALA A 1 176 ? -36.483 6.056 32.879 1.00 57.66 176 ALA A C 1
ATOM 1382 O O . ALA A 1 176 ? -37.675 5.792 32.737 1.00 57.66 176 ALA A O 1
ATOM 1383 N N . GLU A 1 177 ? -35.780 6.702 31.943 1.00 55.66 177 GLU A N 1
ATOM 1384 C CA . GLU A 1 177 ? -36.343 7.214 30.687 1.00 55.66 177 GLU A CA 1
ATOM 1385 C C . GLU A 1 177 ? -36.248 6.207 29.526 1.00 55.66 177 GLU A C 1
ATOM 1387 O O . GLU A 1 177 ? -37.001 6.313 28.561 1.00 55.66 177 GLU A O 1
ATOM 1392 N N . THR A 1 178 ? -35.362 5.206 29.609 1.00 55.59 178 THR A N 1
ATOM 1393 C CA . THR A 1 178 ? -35.019 4.323 28.476 1.00 55.59 178 THR A CA 1
ATOM 1394 C C . THR A 1 178 ? -35.662 2.935 28.532 1.00 55.59 178 THR A C 1
ATOM 1396 O O . THR A 1 178 ? -35.560 2.180 27.567 1.00 55.59 178 THR A O 1
ATOM 1399 N N . GLY A 1 179 ? -36.356 2.581 29.622 1.00 53.91 179 GLY A N 1
ATOM 1400 C CA . GLY A 1 179 ? -37.172 1.359 29.741 1.00 53.91 179 GLY A CA 1
ATOM 1401 C C . GLY A 1 179 ? -36.416 0.022 29.641 1.00 53.91 179 GLY A C 1
ATOM 1402 O O . GLY A 1 179 ? -37.039 -1.036 29.749 1.00 53.91 179 GLY A O 1
ATOM 1403 N N . ASN A 1 180 ? -35.093 0.048 29.455 1.00 51.81 180 ASN A N 1
ATOM 1404 C CA . ASN A 1 180 ? -34.257 -1.123 29.215 1.00 51.81 180 ASN A CA 1
ATOM 1405 C C . ASN A 1 180 ? -33.465 -1.498 30.478 1.00 51.81 180 ASN A C 1
ATOM 1407 O O . ASN A 1 180 ? -32.946 -0.631 31.172 1.00 51.81 180 ASN A O 1
ATOM 1411 N N . LYS A 1 181 ? -33.392 -2.798 30.791 1.00 48.94 181 LYS A N 1
ATOM 1412 C CA . LYS A 1 181 ? -32.773 -3.335 32.022 1.00 48.94 181 LYS A CA 1
ATOM 1413 C C . LYS A 1 181 ? -31.316 -3.803 31.833 1.00 48.94 181 LYS A C 1
ATOM 1415 O O . LYS A 1 181 ? -30.801 -4.510 32.696 1.00 48.94 181 LYS A O 1
ATOM 1420 N N . SER A 1 182 ? -30.669 -3.476 30.712 1.00 54.31 182 SER A N 1
ATOM 1421 C CA . SER A 1 182 ? -29.226 -3.695 30.507 1.00 54.31 182 SER A CA 1
ATOM 1422 C C . SER A 1 182 ? -28.398 -2.552 31.112 1.00 54.31 182 SER A C 1
ATOM 1424 O O . SER A 1 182 ? -28.949 -1.491 31.400 1.00 54.31 182 SER A O 1
ATOM 1426 N N . ARG A 1 183 ? -27.084 -2.768 31.322 1.00 58.66 183 ARG A N 1
ATOM 1427 C CA . ARG A 1 183 ? -26.152 -1.726 31.803 1.00 58.66 183 ARG A CA 1
ATOM 1428 C C . ARG A 1 183 ? -26.365 -0.439 31.004 1.00 58.66 183 ARG A C 1
ATOM 1430 O O . ARG A 1 183 ? -26.271 -0.448 29.776 1.00 58.66 183 ARG A O 1
ATOM 1437 N N . VAL A 1 184 ? -26.647 0.672 31.678 1.00 63.56 184 VAL A N 1
ATOM 1438 C CA . VAL A 1 184 ? -26.989 1.938 31.009 1.00 63.56 184 VAL A CA 1
ATOM 1439 C C . VAL A 1 184 ? -25.703 2.708 30.761 1.00 63.56 184 VAL A C 1
ATOM 1441 O O . VAL A 1 184 ? -25.450 3.741 31.364 1.00 63.56 184 VAL A O 1
ATOM 1444 N N . ILE A 1 185 ? -24.851 2.167 29.892 1.00 67.75 185 ILE A N 1
ATOM 1445 C CA . ILE A 1 185 ? -23.585 2.802 29.493 1.00 67.75 185 ILE A CA 1
ATOM 1446 C C . ILE A 1 185 ? -23.484 3.030 27.982 1.00 67.75 185 ILE A C 1
ATOM 1448 O O . ILE A 1 185 ? -22.534 3.669 27.535 1.00 67.75 185 ILE A O 1
ATOM 1452 N N . HIS A 1 186 ? -24.458 2.534 27.208 1.00 63.78 186 HIS A N 1
ATOM 1453 C CA . HIS A 1 186 ? -24.421 2.498 25.740 1.00 63.78 186 HIS A CA 1
ATOM 1454 C C . HIS A 1 186 ? -24.123 3.867 25.111 1.00 63.78 186 HIS A C 1
ATOM 1456 O O . HIS A 1 186 ? -23.295 3.962 24.213 1.00 63.78 186 HIS A O 1
ATOM 1462 N N . ASN A 1 187 ? -24.688 4.949 25.659 1.00 70.06 187 ASN A N 1
ATOM 1463 C CA . ASN A 1 187 ? -24.453 6.302 25.144 1.00 70.06 187 ASN A CA 1
ATOM 1464 C C . ASN A 1 187 ? -22.992 6.764 25.252 1.00 70.06 187 ASN A C 1
ATOM 1466 O O . ASN A 1 187 ? -22.592 7.628 24.484 1.00 70.06 187 ASN A O 1
ATOM 1470 N N . LEU A 1 188 ? -22.215 6.220 26.196 1.00 83.25 188 LEU A N 1
ATOM 1471 C CA . LEU A 1 188 ? -20.834 6.634 26.451 1.00 83.25 188 LEU A CA 1
ATOM 1472 C C . LEU A 1 188 ? -19.802 5.630 25.926 1.00 83.25 188 LEU A C 1
ATOM 1474 O O . LEU A 1 188 ? -18.731 6.034 25.474 1.00 83.25 188 LEU A O 1
ATOM 1478 N N . ILE A 1 189 ? -20.104 4.330 26.002 1.00 89.38 189 ILE A N 1
ATOM 1479 C CA . ILE A 1 189 ? -19.177 3.264 25.597 1.00 89.38 189 ILE A CA 1
ATOM 1480 C C . ILE A 1 189 ? -19.013 3.172 24.074 1.00 89.38 189 ILE A C 1
ATOM 1482 O O . ILE A 1 189 ? -17.945 2.785 23.607 1.00 89.38 189 ILE A O 1
ATOM 1486 N N . ASP A 1 190 ? -20.039 3.590 23.328 1.00 92.06 190 ASP A N 1
ATOM 1487 C CA . ASP A 1 190 ? -20.069 3.622 21.863 1.00 92.06 190 ASP A CA 1
ATOM 1488 C C . ASP A 1 190 ? -20.002 5.050 21.301 1.00 92.06 190 ASP A C 1
ATOM 1490 O O . ASP A 1 190 ? -20.141 5.262 20.093 1.00 92.06 190 ASP A O 1
ATOM 1494 N N . GLN A 1 191 ? -19.784 6.049 22.165 1.00 91.62 191 GLN A N 1
ATOM 1495 C CA . GLN A 1 191 ? -19.636 7.430 21.723 1.00 91.62 191 GLN A CA 1
ATOM 1496 C C . GLN A 1 191 ? -18.425 7.541 20.800 1.00 91.62 191 GLN A C 1
ATOM 1498 O O . GLN A 1 191 ? -17.358 7.017 21.102 1.00 91.62 191 GLN A O 1
ATOM 1503 N N . LYS A 1 192 ? -18.602 8.219 19.671 1.00 94.00 192 LYS A N 1
ATOM 1504 C CA . LYS A 1 192 ? -17.544 8.437 18.687 1.00 94.00 192 LYS A CA 1
ATOM 1505 C C . LYS A 1 192 ? -16.776 9.714 19.008 1.00 94.00 192 LYS A C 1
ATOM 1507 O O . LYS A 1 192 ? -17.401 10.700 19.395 1.00 94.00 192 LYS A O 1
ATOM 1512 N N . ASP A 1 193 ? -15.463 9.705 18.805 1.00 93.81 193 ASP A N 1
ATOM 1513 C CA . ASP A 1 193 ? -14.665 10.932 18.798 1.00 93.81 193 ASP A CA 1
ATOM 1514 C C . ASP A 1 193 ? -15.013 11.817 17.588 1.00 93.81 193 ASP A C 1
ATOM 1516 O O . ASP A 1 193 ? -15.618 11.368 16.607 1.00 93.81 193 ASP A O 1
ATOM 1520 N N . ARG A 1 194 ? -14.621 13.088 17.648 1.00 91.88 194 ARG A N 1
ATOM 1521 C CA . ARG A 1 194 ? -14.964 14.090 16.635 1.00 91.88 194 ARG A CA 1
ATOM 1522 C C . ARG A 1 194 ? -14.138 13.995 15.347 1.00 91.88 194 ARG A C 1
ATOM 1524 O O . ARG A 1 194 ? -14.593 14.477 14.313 1.00 91.88 194 ARG A O 1
ATOM 1531 N N . LYS A 1 195 ? -12.941 13.406 15.384 1.00 89.81 195 LYS A N 1
ATOM 1532 C CA . LYS A 1 195 ? -11.968 13.430 14.276 1.00 89.81 195 LYS A CA 1
ATOM 1533 C C . LYS A 1 195 ? -12.088 12.220 13.367 1.00 89.81 195 LYS A C 1
ATOM 1535 O O . LYS A 1 195 ? -12.253 12.350 12.156 1.00 89.81 195 LYS A O 1
ATOM 1540 N N . PHE A 1 196 ? -12.003 11.030 13.946 1.00 90.38 196 PHE A N 1
ATOM 1541 C CA . PHE A 1 196 ? -12.060 9.768 13.214 1.00 90.38 196 PHE A CA 1
ATOM 1542 C C . PHE A 1 196 ? -13.434 9.125 13.279 1.00 90.38 196 PHE A C 1
ATOM 1544 O O . PHE A 1 196 ? -13.668 8.139 12.583 1.00 90.38 196 PHE A O 1
ATOM 1551 N N . HIS A 1 197 ? -14.352 9.660 14.090 1.00 93.50 197 HIS A N 1
ATOM 1552 C CA . HIS A 1 197 ? -15.629 9.015 14.370 1.00 93.50 197 HIS A CA 1
ATOM 1553 C C . HIS A 1 197 ? -15.441 7.581 14.896 1.00 93.50 197 HIS A C 1
ATOM 1555 O O . HIS A 1 197 ? -16.224 6.679 14.578 1.00 93.50 197 HIS A O 1
ATOM 1561 N N . TRP A 1 198 ? -14.376 7.360 15.666 1.00 95.19 198 TRP A N 1
ATOM 1562 C CA . TRP A 1 198 ? -14.024 6.083 16.264 1.00 95.19 198 TRP A CA 1
ATOM 1563 C C . TRP A 1 198 ? -14.592 5.988 17.671 1.00 95.19 198 TRP A C 1
ATOM 1565 O O . TRP A 1 198 ? -14.608 6.951 18.427 1.00 95.19 198 TRP A O 1
ATOM 1575 N N . THR A 1 199 ? -15.070 4.799 18.022 1.00 96.69 199 THR A N 1
ATOM 1576 C CA . THR A 1 199 ? -15.491 4.488 19.393 1.00 96.69 199 THR A CA 1
ATOM 1577 C C . THR A 1 199 ? -14.275 4.109 20.247 1.00 96.69 199 THR A C 1
ATOM 1579 O O . THR A 1 199 ? -13.231 3.739 19.693 1.00 96.69 199 THR A O 1
ATOM 1582 N N . PRO A 1 200 ? -14.387 4.070 21.587 1.00 96.88 200 PRO A N 1
ATOM 1583 C CA . PRO A 1 200 ? -13.331 3.542 22.446 1.00 96.88 200 PRO A CA 1
ATOM 1584 C C . PRO A 1 200 ? -12.858 2.140 22.041 1.00 96.88 200 PRO A C 1
ATOM 1586 O O . PRO A 1 200 ? -11.687 1.807 22.215 1.00 96.88 200 PRO A O 1
ATOM 1589 N N . LEU A 1 201 ? -13.741 1.318 21.461 1.00 97.81 201 LEU A N 1
ATOM 1590 C CA . LEU A 1 201 ? -13.395 -0.018 20.978 1.00 97.81 201 LEU A CA 1
ATOM 1591 C C . LEU A 1 201 ? -12.492 0.016 19.733 1.00 97.81 201 LEU A C 1
ATOM 1593 O O . LEU A 1 201 ? -11.563 -0.789 19.643 1.00 97.81 201 LEU A O 1
ATOM 1597 N N . HIS A 1 202 ? -12.701 0.964 18.812 1.00 97.62 202 HIS A N 1
ATOM 1598 C CA . HIS A 1 202 ? -11.789 1.193 17.684 1.00 97.62 202 HIS A CA 1
ATOM 1599 C C . HIS A 1 202 ? -10.405 1.618 18.181 1.00 97.62 202 HIS A C 1
ATOM 1601 O O . HIS A 1 202 ? -9.399 1.038 17.771 1.00 97.62 202 HIS A O 1
ATOM 1607 N N . TRP A 1 203 ? -10.351 2.561 19.127 1.00 96.69 203 TRP A N 1
ATOM 1608 C CA . TRP A 1 203 ? -9.096 3.023 19.721 1.00 96.69 203 TRP A CA 1
ATOM 1609 C C . TRP A 1 203 ? -8.368 1.925 20.507 1.00 96.69 203 TRP A C 1
ATOM 1611 O O . TRP A 1 203 ? -7.154 1.778 20.380 1.00 96.69 203 TRP A O 1
ATOM 1621 N N . ALA A 1 204 ? -9.085 1.079 21.251 1.00 97.31 204 ALA A N 1
ATOM 1622 C CA . ALA A 1 204 ? -8.491 -0.091 21.901 1.00 97.31 204 ALA A CA 1
ATOM 1623 C C . ALA A 1 204 ? -7.923 -1.088 20.873 1.00 97.31 204 ALA A C 1
ATOM 1625 O O . ALA A 1 204 ? -6.880 -1.698 21.113 1.00 97.31 204 ALA A O 1
ATOM 1626 N N . SER A 1 205 ? -8.582 -1.226 19.719 1.00 97.25 205 SER A N 1
ATOM 1627 C CA . SER A 1 205 ? -8.135 -2.089 18.625 1.00 97.25 205 SER A CA 1
ATOM 1628 C C . SER A 1 205 ? -6.837 -1.585 17.983 1.00 97.25 205 SER A C 1
ATOM 1630 O O . SER A 1 205 ? -5.848 -2.321 17.948 1.00 97.25 205 SER A O 1
ATOM 1632 N N . VAL A 1 206 ? -6.794 -0.314 17.565 1.00 95.19 206 VAL A N 1
ATOM 1633 C CA . VAL A 1 206 ? -5.633 0.282 16.875 1.00 95.19 206 VAL A CA 1
ATOM 1634 C C . VAL A 1 206 ? -4.400 0.446 17.771 1.00 95.19 206 VAL A C 1
ATOM 1636 O O . VAL A 1 206 ? -3.273 0.404 17.290 1.00 95.19 206 VAL A O 1
ATOM 1639 N N . THR A 1 207 ? -4.584 0.563 19.087 1.00 94.06 207 THR A N 1
ATOM 1640 C CA . THR A 1 207 ? -3.479 0.680 20.057 1.00 94.06 207 THR A CA 1
ATOM 1641 C C . THR A 1 207 ? -2.980 -0.674 20.571 1.00 94.06 207 THR A C 1
ATOM 1643 O O . THR A 1 207 ? -2.127 -0.729 21.453 1.00 94.06 207 THR A O 1
ATOM 1646 N N . GLY A 1 208 ? -3.495 -1.795 20.050 1.00 95.38 208 GLY A N 1
ATOM 1647 C CA . GLY A 1 208 ? -3.032 -3.129 20.448 1.00 95.38 208 GLY A CA 1
ATOM 1648 C C . GLY A 1 208 ? -3.551 -3.618 21.806 1.00 95.38 208 GLY A C 1
ATOM 1649 O O . GLY A 1 208 ? -3.004 -4.561 22.377 1.00 95.38 208 GLY A O 1
ATOM 1650 N N . GLN A 1 209 ? -4.617 -3.019 22.341 1.00 96.12 209 GLN A N 1
ATOM 1651 C CA . GLN A 1 209 ? -5.120 -3.285 23.689 1.00 96.12 209 GLN A CA 1
ATOM 1652 C C . GLN A 1 209 ? -6.253 -4.323 23.708 1.00 96.12 209 GLN A C 1
ATOM 1654 O O . GLN A 1 209 ? -7.365 -4.055 24.171 1.00 96.12 209 GLN A O 1
ATOM 1659 N N . ALA A 1 210 ? -5.960 -5.551 23.268 1.00 97.38 210 ALA A N 1
ATOM 1660 C CA . ALA A 1 210 ? -6.946 -6.634 23.144 1.00 97.38 210 ALA A CA 1
ATOM 1661 C C . ALA A 1 210 ? -7.721 -6.922 24.449 1.00 97.38 210 ALA A C 1
ATOM 1663 O O . ALA A 1 210 ? -8.909 -7.239 24.417 1.00 97.38 210 ALA A O 1
ATOM 1664 N N . GLN A 1 211 ? -7.086 -6.769 25.618 1.00 97.69 211 GLN A N 1
ATOM 1665 C CA . GLN A 1 211 ? -7.776 -6.938 26.900 1.00 97.69 211 GLN A CA 1
ATOM 1666 C C . GLN A 1 211 ? -8.807 -5.830 27.162 1.00 97.69 211 GLN A C 1
ATOM 1668 O O . GLN A 1 211 ? -9.881 -6.119 27.688 1.00 97.69 211 GLN A O 1
ATOM 1673 N N . LYS A 1 212 ? -8.527 -4.581 26.765 1.00 97.56 212 LYS A N 1
ATOM 1674 C CA . LYS A 1 212 ? -9.509 -3.490 26.860 1.00 97.56 212 LYS A CA 1
ATOM 1675 C C . LYS A 1 212 ? -10.642 -3.678 25.858 1.00 97.56 212 LYS A C 1
ATOM 1677 O O . LYS A 1 212 ? -11.783 -3.431 26.227 1.00 97.56 212 LYS A O 1
ATOM 1682 N N . MET A 1 213 ? -10.373 -4.212 24.660 1.00 98.31 213 MET A N 1
ATOM 1683 C CA . MET A 1 213 ? -11.444 -4.606 23.733 1.00 98.31 213 MET A CA 1
ATOM 1684 C C . MET A 1 213 ? -12.401 -5.618 24.375 1.00 98.31 213 MET A C 1
ATOM 1686 O O . MET A 1 213 ? -13.612 -5.425 24.331 1.00 98.31 213 MET A O 1
ATOM 1690 N N . LYS A 1 214 ? -11.865 -6.664 25.023 1.00 97.94 214 LYS A N 1
ATOM 1691 C CA . LYS A 1 214 ? -12.676 -7.670 25.730 1.00 97.94 214 LYS A CA 1
ATOM 1692 C C . LYS A 1 214 ? -13.513 -7.048 26.843 1.00 97.94 21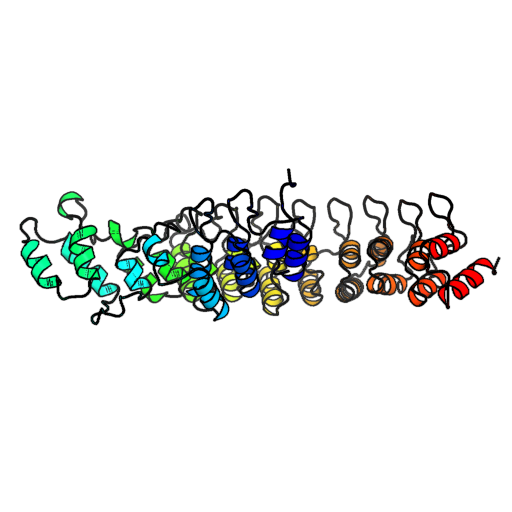4 LYS A C 1
ATOM 1694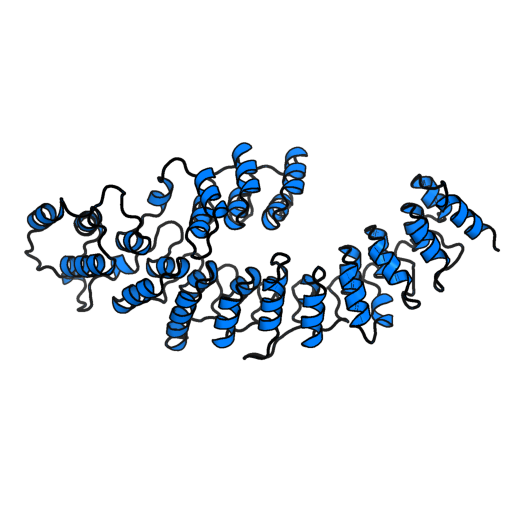 O O . LYS A 1 214 ? -14.695 -7.354 26.936 1.00 97.94 214 LYS A O 1
ATOM 1699 N N . ILE A 1 215 ? -12.923 -6.160 27.648 1.00 96.38 215 ILE A N 1
ATOM 1700 C CA . ILE A 1 215 ? -13.649 -5.423 28.693 1.00 96.38 215 ILE A CA 1
ATOM 1701 C C . ILE A 1 215 ? -14.789 -4.612 28.069 1.00 96.38 215 ILE A C 1
ATOM 1703 O O . ILE A 1 215 ? -15.920 -4.723 28.526 1.00 96.38 215 ILE A O 1
ATOM 1707 N N . LEU A 1 216 ? -14.530 -3.836 27.016 1.00 96.44 216 LEU A N 1
ATOM 1708 C CA . LEU A 1 216 ? -15.552 -3.010 26.367 1.00 96.44 216 LEU A CA 1
ATOM 1709 C C . LEU A 1 216 ? -16.716 -3.860 25.833 1.00 96.44 216 LEU A C 1
ATOM 1711 O O . LEU A 1 216 ? -17.869 -3.594 26.164 1.00 96.44 216 LEU A O 1
ATOM 1715 N N . VAL A 1 217 ? -16.423 -4.928 25.088 1.00 95.81 217 VAL A N 1
ATOM 1716 C CA . VAL A 1 217 ? -17.450 -5.813 24.511 1.00 95.81 217 VAL A CA 1
ATOM 1717 C C . VAL A 1 217 ? -18.237 -6.554 25.601 1.00 95.81 217 VAL A C 1
ATOM 1719 O O . VAL A 1 217 ? -19.462 -6.611 25.537 1.00 95.81 217 VAL A O 1
ATOM 1722 N N . GLN A 1 218 ? -17.579 -7.059 26.653 1.00 93.81 218 GLN A N 1
ATOM 1723 C CA . GLN A 1 218 ? -18.257 -7.687 27.802 1.00 93.81 218 GLN A CA 1
ATOM 1724 C C . GLN A 1 218 ? -19.196 -6.727 28.542 1.00 93.81 218 GLN A C 1
ATOM 1726 O O . GLN A 1 218 ? -20.137 -7.168 29.200 1.00 93.81 218 GLN A O 1
ATOM 1731 N N . ASN A 1 219 ? -18.941 -5.424 28.437 1.00 91.12 219 ASN A N 1
ATOM 1732 C CA . ASN A 1 219 ? -19.752 -4.374 29.034 1.00 91.12 219 ASN A CA 1
ATOM 1733 C C . ASN A 1 219 ? -20.794 -3.780 28.069 1.00 91.12 219 ASN A C 1
ATOM 1735 O O . ASN A 1 219 ? -21.529 -2.882 28.468 1.00 91.12 219 ASN A O 1
ATOM 1739 N N . GLY A 1 220 ? -20.920 -4.308 26.849 1.00 90.00 220 GLY A N 1
ATOM 1740 C CA . GLY A 1 220 ? -21.975 -3.927 25.908 1.00 90.00 220 GLY A CA 1
ATOM 1741 C C . GLY A 1 220 ? -21.588 -2.866 24.879 1.00 90.00 220 GLY A C 1
ATOM 1742 O O . GLY A 1 220 ? -22.495 -2.250 24.328 1.00 90.00 220 GLY A O 1
ATOM 1743 N N . ALA A 1 221 ? -20.291 -2.654 24.624 1.00 94.06 221 ALA A N 1
ATOM 1744 C CA . ALA A 1 221 ? -19.844 -1.929 23.434 1.00 94.06 221 ALA A CA 1
ATOM 1745 C C . ALA A 1 221 ? -20.241 -2.692 22.165 1.00 94.06 221 ALA A C 1
ATOM 1747 O O . ALA A 1 221 ? -20.041 -3.909 22.099 1.00 94.06 221 ALA A O 1
ATOM 1748 N N . ASP A 1 222 ? -20.751 -1.986 21.162 1.00 95.12 222 ASP A N 1
ATOM 1749 C CA . ASP A 1 222 ? -21.134 -2.557 19.874 1.00 95.12 222 ASP A CA 1
ATOM 1750 C C . ASP A 1 222 ? -19.897 -2.707 18.952 1.00 95.12 222 ASP A C 1
ATOM 1752 O O . ASP A 1 222 ? -19.330 -1.707 18.489 1.00 95.12 222 ASP A O 1
ATOM 1756 N N . PRO A 1 223 ? -19.448 -3.946 18.647 1.00 96.81 223 PRO A N 1
ATOM 1757 C CA . PRO A 1 223 ? -18.293 -4.185 17.782 1.00 96.81 223 PRO A CA 1
ATOM 1758 C C . PRO A 1 223 ? -18.571 -3.967 16.288 1.00 96.81 223 PRO A C 1
ATOM 1760 O O . PRO A 1 223 ? -17.645 -4.092 15.484 1.00 96.81 223 PRO A O 1
ATOM 1763 N N . PHE A 1 224 ? -19.814 -3.667 15.905 1.00 97.19 224 PHE A N 1
ATOM 1764 C CA . PHE A 1 224 ? -20.256 -3.528 14.515 1.00 97.19 224 PHE A CA 1
ATOM 1765 C C . PHE A 1 224 ? -20.302 -2.074 14.038 1.00 97.19 224 PHE A C 1
ATOM 1767 O O . PHE A 1 224 ? -20.515 -1.814 12.853 1.00 97.19 224 PHE A O 1
ATOM 1774 N N . ILE A 1 225 ? -20.072 -1.115 14.938 1.00 95.69 225 ILE A N 1
ATOM 1775 C CA . ILE A 1 225 ? -20.030 0.303 14.590 1.00 95.69 225 ILE A CA 1
ATOM 1776 C C . ILE A 1 225 ? -18.905 0.566 13.587 1.00 95.69 225 ILE A C 1
ATOM 1778 O O . ILE A 1 225 ? -17.794 0.060 13.722 1.00 95.69 225 ILE A O 1
ATOM 1782 N N . GLN A 1 226 ? -19.195 1.419 12.604 1.00 95.00 226 GLN A N 1
ATOM 1783 C CA . GLN A 1 226 ? -18.224 1.907 11.631 1.00 95.00 226 GLN A CA 1
ATOM 1784 C C . GLN A 1 226 ? -17.927 3.396 11.820 1.00 95.00 226 GLN A C 1
ATOM 1786 O O . GLN A 1 226 ? -18.793 4.177 12.235 1.00 95.00 226 GLN A O 1
ATOM 1791 N N . SER A 1 227 ? -16.712 3.800 11.465 1.00 91.62 227 SER A N 1
ATOM 1792 C CA . SER A 1 227 ? -16.308 5.199 11.352 1.00 91.62 227 SER A CA 1
ATOM 1793 C C . SER A 1 227 ? -16.958 5.909 10.157 1.00 91.62 227 SER A C 1
ATOM 1795 O O . SER A 1 227 ? -17.646 5.295 9.341 1.00 91.62 227 SER A O 1
ATOM 1797 N N . ASN A 1 228 ? -16.702 7.211 10.011 1.00 88.12 228 ASN A N 1
ATOM 1798 C CA . ASN A 1 228 ? -17.089 7.989 8.824 1.00 88.12 228 ASN A CA 1
ATOM 1799 C C . ASN A 1 228 ? -16.362 7.557 7.533 1.00 88.12 228 ASN A C 1
ATOM 1801 O O . ASN A 1 228 ? -16.805 7.907 6.445 1.00 88.12 228 ASN A O 1
ATOM 1805 N N . LEU A 1 229 ? -15.281 6.781 7.648 1.00 87.00 229 LEU A N 1
ATOM 1806 C CA . LEU A 1 229 ? -14.559 6.164 6.529 1.00 87.00 229 LEU A CA 1
ATOM 1807 C C . LEU A 1 229 ? -14.905 4.682 6.347 1.00 87.00 229 LEU A C 1
ATOM 1809 O O . LEU A 1 229 ? -14.180 3.953 5.670 1.00 87.00 229 LEU A O 1
ATOM 1813 N N . SER A 1 230 ? -15.980 4.217 6.987 1.00 91.94 230 SER A N 1
ATOM 1814 C CA . SER A 1 230 ? -16.382 2.808 7.010 1.00 91.94 230 SER A CA 1
ATOM 1815 C C . SER A 1 230 ? -15.345 1.871 7.650 1.00 91.94 230 SER A C 1
ATOM 1817 O O . SER A 1 230 ? -15.378 0.662 7.422 1.00 91.94 230 SER A O 1
ATOM 1819 N N . PHE A 1 231 ? -14.441 2.396 8.488 1.00 93.56 231 PHE A N 1
ATOM 1820 C CA . PHE A 1 231 ? -13.506 1.558 9.241 1.00 93.56 231 PHE A CA 1
ATOM 1821 C C . PHE A 1 231 ? -14.250 0.914 10.406 1.00 93.56 231 PHE A C 1
ATOM 1823 O O . PHE A 1 231 ? -14.976 1.591 11.125 1.00 93.56 231 PHE A O 1
ATOM 1830 N N . ASN A 1 232 ? -14.042 -0.383 10.591 1.00 96.56 232 ASN A N 1
ATOM 1831 C CA . ASN A 1 232 ? -14.509 -1.156 1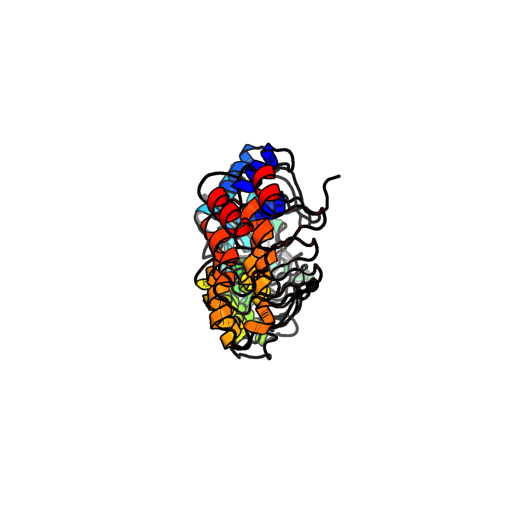1.738 1.00 96.56 232 ASN A CA 1
ATOM 1832 C C . ASN A 1 232 ? -13.304 -1.580 12.601 1.00 96.56 232 ASN A C 1
ATOM 1834 O O . ASN A 1 232 ? -12.150 -1.228 12.331 1.00 96.56 232 ASN A O 1
ATOM 1838 N N . ILE A 1 233 ? -13.545 -2.397 13.623 1.00 97.88 233 ILE A N 1
ATOM 1839 C CA . ILE A 1 233 ? -12.492 -2.866 14.533 1.00 97.88 233 ILE A CA 1
ATOM 1840 C C . ILE A 1 233 ? -11.427 -3.757 13.862 1.00 97.88 233 ILE A C 1
ATOM 1842 O O . ILE A 1 233 ? -10.305 -3.809 14.368 1.00 97.88 233 ILE A O 1
ATOM 1846 N N . ILE A 1 234 ? -11.734 -4.416 12.732 1.00 98.38 234 ILE A N 1
ATOM 1847 C CA . ILE A 1 234 ? -10.759 -5.184 11.933 1.00 98.38 234 ILE A CA 1
ATOM 1848 C C . ILE A 1 234 ? -9.789 -4.215 11.257 1.00 98.38 234 ILE A C 1
ATOM 1850 O O . ILE A 1 234 ? -8.577 -4.402 11.362 1.00 98.38 234 ILE A O 1
ATOM 1854 N N . TYR A 1 235 ? -10.304 -3.153 10.627 1.00 96.81 235 TYR A N 1
ATOM 1855 C CA . TYR A 1 235 ? -9.473 -2.099 10.037 1.00 96.81 235 TYR A CA 1
ATOM 1856 C C . TYR A 1 235 ? -8.555 -1.457 11.066 1.00 96.81 235 TYR A C 1
ATOM 1858 O O . TYR A 1 235 ? -7.357 -1.360 10.827 1.00 96.81 235 TYR A O 1
ATOM 1866 N N . ALA A 1 236 ? -9.103 -1.075 12.221 1.00 95.31 236 ALA A N 1
ATOM 1867 C CA . ALA A 1 236 ? -8.329 -0.478 13.301 1.00 95.31 236 ALA A CA 1
ATOM 1868 C C . ALA A 1 236 ? -7.159 -1.385 13.734 1.00 95.31 236 ALA A C 1
ATOM 1870 O O . ALA A 1 236 ? -6.027 -0.919 13.836 1.00 95.31 236 ALA A O 1
ATOM 1871 N N . ALA A 1 237 ? -7.392 -2.693 13.901 1.00 96.94 237 ALA A N 1
ATOM 1872 C CA . ALA A 1 237 ? -6.328 -3.632 14.257 1.00 96.94 237 ALA A CA 1
ATOM 1873 C C . ALA A 1 237 ? -5.285 -3.787 13.141 1.00 96.94 237 ALA A C 1
ATOM 1875 O O . ALA A 1 237 ? -4.081 -3.803 13.404 1.00 96.94 237 ALA A O 1
ATOM 1876 N N . VAL A 1 238 ? -5.739 -3.904 11.888 1.00 96.06 238 VAL A N 1
ATOM 1877 C CA . VAL A 1 238 ? -4.854 -3.997 10.723 1.00 96.06 238 VAL A CA 1
ATOM 1878 C C . VAL A 1 238 ? -3.996 -2.747 10.617 1.00 96.06 238 VAL A C 1
ATOM 1880 O O . VAL A 1 238 ? -2.808 -2.879 10.347 1.00 96.06 238 VAL A O 1
ATOM 1883 N N . GLU A 1 239 ? -4.554 -1.563 10.868 1.00 89.69 239 GLU A N 1
ATOM 1884 C CA . GLU A 1 239 ? -3.897 -0.273 10.664 1.00 89.69 239 GLU A CA 1
ATOM 1885 C C . GLU A 1 239 ? -2.592 -0.100 11.450 1.00 89.69 239 GLU A C 1
ATOM 1887 O O . GLU A 1 239 ? -1.617 0.460 10.939 1.00 89.69 239 GLU A O 1
ATOM 1892 N N . SER A 1 240 ? -2.517 -0.703 12.631 1.00 89.06 240 SER A N 1
ATOM 1893 C CA . SER A 1 240 ? -1.318 -0.659 13.468 1.00 89.06 240 SER A CA 1
ATOM 1894 C C . SER A 1 240 ? -0.689 -2.027 13.698 1.00 89.06 240 SER A C 1
ATOM 1896 O O . SER A 1 240 ? 0.019 -2.221 14.683 1.00 89.06 240 SER A O 1
ATOM 1898 N N . ASN A 1 241 ? -0.947 -2.991 12.804 1.00 92.31 241 ASN A N 1
ATOM 1899 C CA . ASN A 1 241 ? -0.386 -4.345 12.882 1.00 92.31 241 ASN A CA 1
ATOM 1900 C C . ASN A 1 241 ? -0.686 -5.062 14.226 1.00 92.31 241 ASN A C 1
ATOM 1902 O O . ASN A 1 241 ? 0.059 -5.933 14.682 1.00 92.31 241 ASN A O 1
ATOM 1906 N N . ALA A 1 242 ? -1.806 -4.720 14.871 1.00 95.38 242 ALA A N 1
ATOM 1907 C CA . ALA A 1 242 ? -2.201 -5.199 16.190 1.00 95.38 242 ALA A CA 1
ATOM 1908 C C . ALA A 1 242 ? -2.787 -6.623 16.123 1.00 95.38 242 ALA A C 1
ATOM 1910 O O . ALA A 1 242 ? -3.998 -6.834 16.209 1.00 95.38 242 ALA A O 1
ATOM 1911 N N . CYS A 1 243 ? -1.917 -7.624 15.971 1.00 96.81 243 CYS A N 1
ATOM 1912 C CA . CYS A 1 243 ? -2.307 -9.012 15.700 1.00 96.81 243 CYS A CA 1
ATOM 1913 C C . CYS A 1 243 ? -3.259 -9.621 16.748 1.00 96.81 243 CYS A C 1
ATOM 1915 O O . CYS A 1 243 ? -4.191 -10.328 16.377 1.00 96.81 243 CYS A O 1
ATOM 1917 N N . GLU A 1 244 ? -3.073 -9.345 18.041 1.00 97.81 244 GLU A N 1
ATOM 1918 C CA . GLU A 1 244 ? -3.954 -9.890 19.090 1.00 97.81 244 GLU A CA 1
ATOM 1919 C C . GLU A 1 244 ? -5.347 -9.241 19.087 1.00 97.81 244 GLU A C 1
ATOM 1921 O O . GLU A 1 244 ? -6.350 -9.931 19.278 1.00 97.81 244 GLU A O 1
ATOM 1926 N N . CYS A 1 245 ? -5.432 -7.939 18.794 1.00 98.31 245 CYS A N 1
ATOM 1927 C CA . CYS A 1 245 ? -6.707 -7.259 18.557 1.00 98.31 245 CYS A CA 1
ATOM 1928 C C . CYS A 1 245 ? -7.401 -7.825 17.317 1.00 98.31 245 CYS A C 1
ATOM 1930 O O . CYS A 1 245 ? -8.597 -8.108 17.353 1.00 98.31 245 CYS A O 1
ATOM 1932 N N . LEU A 1 246 ? -6.638 -8.058 16.244 1.00 98.56 246 LEU A N 1
ATOM 1933 C CA . LEU A 1 246 ? -7.154 -8.643 15.013 1.00 98.56 246 LEU A CA 1
ATOM 1934 C C . LEU A 1 246 ? -7.705 -10.053 15.251 1.00 98.56 246 LEU A C 1
ATOM 1936 O O . LEU A 1 246 ? -8.799 -10.347 14.785 1.00 98.56 246 LEU A O 1
ATOM 1940 N N . ARG A 1 247 ? -7.016 -10.913 16.017 1.00 98.62 247 ARG A N 1
ATOM 1941 C CA . ARG A 1 247 ? -7.546 -12.239 16.393 1.00 98.62 247 ARG A CA 1
ATOM 1942 C C . ARG A 1 247 ? -8.904 -12.131 17.075 1.00 98.62 247 ARG A C 1
ATOM 1944 O O . ARG A 1 247 ? -9.814 -12.874 16.723 1.00 98.62 247 ARG A O 1
ATOM 1951 N N . TYR A 1 248 ? -9.041 -11.208 18.025 1.00 98.62 248 TYR A N 1
ATOM 1952 C CA . TYR A 1 248 ? -10.299 -11.015 18.737 1.00 98.62 248 TYR A CA 1
ATOM 1953 C C . TYR A 1 248 ? -11.403 -10.461 17.821 1.00 98.62 248 TYR A C 1
ATOM 1955 O O . TYR A 1 248 ? -12.525 -10.961 17.833 1.00 98.62 248 TYR A O 1
ATOM 1963 N N . ALA A 1 249 ? -11.085 -9.495 16.956 1.00 98.56 249 ALA A N 1
ATOM 1964 C CA . ALA A 1 249 ? -12.027 -8.978 15.964 1.00 98.56 249 ALA A CA 1
ATOM 1965 C C . ALA A 1 249 ? -12.480 -10.062 14.963 1.00 98.56 249 ALA A C 1
ATOM 1967 O O . ALA A 1 249 ? -13.660 -10.138 14.626 1.00 98.56 249 ALA A O 1
ATOM 1968 N N . LEU A 1 250 ? -11.571 -10.943 14.528 1.00 98.50 250 LEU A N 1
ATOM 1969 C CA . LEU A 1 250 ? -11.887 -12.080 13.655 1.00 98.50 250 LEU A CA 1
ATOM 1970 C C . LEU A 1 250 ? -12.719 -13.153 14.369 1.00 98.50 250 LEU A C 1
ATOM 1972 O O . LEU A 1 250 ? -13.584 -13.766 13.748 1.00 98.50 250 LEU A O 1
ATOM 1976 N N . GLU A 1 251 ? -12.516 -13.358 15.673 1.00 98.31 251 GLU A N 1
ATOM 1977 C CA . GLU A 1 251 ? -13.386 -14.212 16.487 1.00 98.31 251 GLU A CA 1
ATOM 1978 C C . GLU A 1 251 ? -14.822 -13.670 16.520 1.00 98.31 251 GLU A C 1
ATOM 1980 O O . GLU A 1 251 ? -15.764 -14.437 16.322 1.00 98.31 251 GLU A O 1
ATOM 1985 N N . ILE A 1 252 ? -15.004 -12.357 16.695 1.00 98.31 252 ILE A N 1
ATOM 1986 C CA . ILE A 1 252 ? -16.326 -11.711 16.624 1.00 98.31 252 ILE A CA 1
ATOM 1987 C C . ILE A 1 252 ? -16.924 -11.872 15.219 1.00 98.31 252 ILE A C 1
ATOM 1989 O O . ILE A 1 252 ? -18.066 -12.309 15.087 1.00 98.31 252 ILE A O 1
ATOM 1993 N N . SER A 1 253 ? -16.142 -11.591 14.170 1.00 98.06 253 SER A N 1
ATOM 1994 C CA . SER A 1 253 ? -16.557 -11.730 12.765 1.00 98.06 253 SER A CA 1
ATOM 1995 C C . SER A 1 253 ? -17.038 -13.143 12.438 1.00 98.06 253 SER A C 1
ATOM 1997 O O . SER A 1 253 ? -18.099 -13.314 11.844 1.00 98.06 253 SER A O 1
ATOM 1999 N N . LYS A 1 254 ? -16.329 -14.172 12.915 1.00 97.56 254 LYS A N 1
ATOM 2000 C CA . LYS A 1 254 ? -16.707 -15.578 12.722 1.00 97.56 254 LYS A CA 1
ATOM 2001 C C . LYS A 1 254 ? -18.084 -15.916 13.307 1.00 97.56 254 LYS A C 1
ATOM 2003 O O . LYS A 1 254 ? -18.797 -16.735 12.731 1.00 97.56 254 LYS A O 1
ATOM 2008 N N . HIS A 1 255 ? -18.450 -15.325 14.444 1.00 97.69 255 HIS A N 1
ATOM 2009 C CA . HIS A 1 255 ? -19.755 -15.547 15.080 1.00 97.69 255 HIS A CA 1
ATOM 2010 C C . HIS A 1 255 ? -20.858 -14.637 14.515 1.00 97.69 255 HIS A C 1
ATOM 2012 O O . HIS A 1 255 ? -22.036 -14.972 14.628 1.00 97.69 255 HIS A O 1
ATOM 2018 N N . HIS A 1 256 ? -20.488 -13.516 13.886 1.00 97.19 256 HIS A N 1
ATOM 2019 C CA . HIS A 1 256 ? -21.407 -12.499 13.366 1.00 97.19 256 HIS A CA 1
ATOM 2020 C C . HIS A 1 256 ? -21.033 -12.029 11.943 1.00 97.19 256 HIS A C 1
ATOM 2022 O O . HIS A 1 256 ? -20.840 -10.828 11.724 1.00 97.19 256 HIS A O 1
ATOM 2028 N N . PRO A 1 257 ? -20.950 -12.934 10.948 1.00 95.06 257 PRO A N 1
ATOM 2029 C CA . PRO A 1 257 ? -20.409 -12.610 9.623 1.00 95.06 257 PRO A CA 1
ATOM 2030 C C . PRO A 1 257 ? -21.250 -11.591 8.840 1.00 95.06 257 PRO A C 1
ATOM 2032 O O . PRO A 1 257 ? -20.713 -10.863 8.011 1.00 95.06 257 PRO A O 1
ATOM 2035 N N . GLU A 1 258 ? -22.554 -11.505 9.120 1.00 95.44 258 GLU A N 1
ATOM 2036 C CA . GLU A 1 258 ? -23.466 -10.541 8.483 1.00 95.44 258 GLU A CA 1
ATOM 2037 C C . GLU A 1 258 ? -23.299 -9.106 9.012 1.00 95.44 258 GLU A C 1
ATOM 2039 O O . GLU A 1 258 ? -23.666 -8.158 8.325 1.00 95.44 258 GLU A O 1
ATOM 2044 N N . GLN A 1 259 ? -22.750 -8.937 10.221 1.00 96.31 259 GLN A N 1
ATOM 2045 C CA . GLN A 1 259 ? -22.588 -7.630 10.875 1.00 96.31 259 GLN A CA 1
ATOM 2046 C C . GLN A 1 259 ? -21.133 -7.149 10.852 1.00 96.31 259 GLN A C 1
ATOM 2048 O O . GLN A 1 259 ? -20.875 -5.955 10.738 1.00 96.31 259 GLN A O 1
ATOM 2053 N N . LEU A 1 260 ? -20.172 -8.078 10.918 1.00 97.25 260 LEU A N 1
ATOM 2054 C CA . LEU A 1 260 ? -18.745 -7.794 10.795 1.00 97.25 260 LEU A CA 1
ATOM 2055 C C . LEU A 1 260 ? -18.140 -8.645 9.681 1.00 97.25 260 LEU A C 1
ATOM 2057 O O . LEU A 1 260 ? -17.490 -9.661 9.929 1.00 97.25 260 LEU A O 1
ATOM 2061 N N . ASN A 1 261 ? -18.355 -8.223 8.439 1.00 95.88 261 ASN A N 1
ATOM 2062 C CA . ASN A 1 261 ? -17.771 -8.873 7.275 1.00 95.88 261 ASN A CA 1
ATOM 2063 C C . ASN A 1 261 ? -16.275 -8.518 7.158 1.00 95.88 261 ASN A C 1
ATOM 2065 O O . ASN A 1 261 ? -15.910 -7.354 6.991 1.00 95.88 261 ASN A O 1
ATOM 2069 N N . LEU A 1 262 ? -15.404 -9.527 7.211 1.00 95.44 262 LEU A N 1
ATOM 2070 C CA . LEU A 1 262 ? -13.948 -9.363 7.089 1.00 95.44 262 LEU A CA 1
ATOM 2071 C C . LEU A 1 262 ? -13.481 -8.916 5.688 1.00 95.44 262 LEU A C 1
ATOM 2073 O O . LEU A 1 262 ? -12.357 -8.445 5.548 1.00 95.44 262 LEU A O 1
ATOM 2077 N N . ASN A 1 263 ? -14.348 -9.030 4.676 1.00 95.88 263 ASN A N 1
ATOM 2078 C CA . ASN A 1 263 ? -14.147 -8.535 3.312 1.00 95.88 263 ASN A CA 1
ATOM 2079 C C . ASN A 1 263 ? -14.890 -7.214 3.039 1.00 95.88 263 ASN A C 1
ATOM 2081 O O . ASN A 1 263 ? -14.915 -6.755 1.898 1.00 95.88 263 ASN A O 1
ATOM 2085 N N . GLN A 1 264 ? -15.526 -6.610 4.051 1.00 95.12 264 GLN A N 1
ATOM 2086 C CA . GLN A 1 264 ? -16.173 -5.307 3.902 1.00 95.12 264 GLN A CA 1
ATOM 2087 C C . GLN A 1 264 ? -15.138 -4.277 3.457 1.00 95.12 264 GLN A C 1
ATOM 2089 O O . GLN A 1 264 ? -14.117 -4.150 4.118 1.00 95.12 264 GLN A O 1
ATOM 2094 N N . ALA A 1 265 ? -15.422 -3.552 2.377 1.00 92.75 265 ALA A N 1
ATOM 2095 C CA . ALA A 1 265 ? -14.599 -2.460 1.873 1.00 92.75 265 ALA A CA 1
ATOM 2096 C C . ALA A 1 265 ? -14.808 -1.158 2.667 1.00 92.75 265 ALA A C 1
ATOM 2098 O O . ALA A 1 265 ? -15.911 -0.905 3.171 1.00 92.75 265 ALA A O 1
ATOM 2099 N N . ASN A 1 266 ? -13.763 -0.327 2.730 1.00 91.38 266 ASN A N 1
ATOM 2100 C CA . ASN A 1 266 ? -13.835 1.045 3.230 1.00 91.38 266 ASN A CA 1
ATOM 2101 C C . ASN A 1 266 ? -14.372 1.996 2.137 1.00 91.38 266 ASN A C 1
ATOM 2103 O O . ASN A 1 266 ? -14.747 1.554 1.050 1.00 91.38 266 ASN A O 1
ATOM 2107 N N . ILE A 1 267 ? -14.405 3.308 2.398 1.00 86.94 267 ILE A N 1
ATOM 2108 C CA . ILE A 1 267 ? -14.907 4.289 1.414 1.00 86.94 267 ILE A CA 1
ATOM 2109 C C . ILE A 1 267 ? -14.082 4.380 0.117 1.00 86.94 267 ILE A C 1
ATOM 2111 O O . ILE A 1 267 ? -14.581 4.909 -0.870 1.00 86.94 267 ILE A O 1
ATOM 2115 N N . TRP A 1 268 ? -12.844 3.881 0.115 1.00 83.38 268 TRP A N 1
ATOM 2116 C CA . TRP A 1 268 ? -11.967 3.814 -1.059 1.00 83.38 268 TRP A CA 1
ATOM 2117 C C . TRP A 1 268 ? -12.025 2.447 -1.750 1.00 83.38 268 TRP A C 1
ATOM 2119 O O . TRP A 1 268 ? -11.214 2.165 -2.626 1.00 83.38 268 TRP A O 1
ATOM 2129 N N . GLY A 1 269 ? -12.945 1.577 -1.326 1.00 88.56 269 GLY A N 1
ATOM 2130 C CA . GLY A 1 269 ? -13.082 0.217 -1.831 1.00 88.56 269 GLY A CA 1
ATOM 2131 C C . GLY A 1 269 ? -12.120 -0.790 -1.188 1.00 88.56 269 GLY A C 1
ATOM 2132 O O . GLY A 1 269 ? -12.346 -1.996 -1.290 1.00 88.56 269 GLY A O 1
ATOM 2133 N N . GLU A 1 270 ? -11.076 -0.351 -0.481 1.00 90.50 270 GLU A N 1
ATOM 2134 C CA . GLU A 1 270 ? -9.996 -1.213 0.012 1.00 90.50 270 GLU A CA 1
ATOM 2135 C C . GLU A 1 270 ? -10.492 -2.159 1.099 1.00 90.50 270 GLU A C 1
ATOM 2137 O O . GLU A 1 270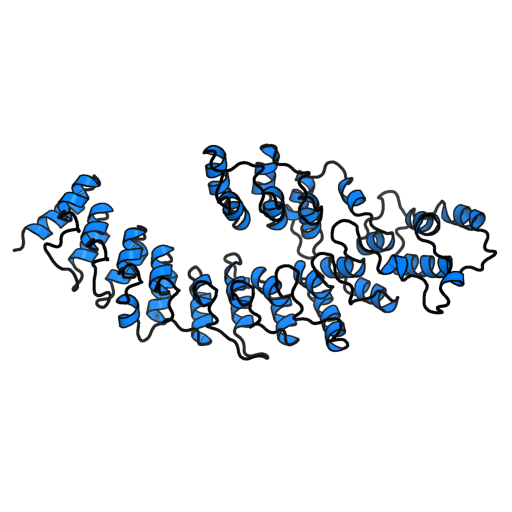 ? -11.061 -1.704 2.086 1.00 90.50 270 GLU A O 1
ATOM 2142 N N . THR A 1 271 ? -10.231 -3.460 0.979 1.00 96.50 271 THR A N 1
ATOM 2143 C CA . THR A 1 271 ? -10.527 -4.453 2.028 1.00 96.50 271 THR A CA 1
ATOM 2144 C C . THR A 1 271 ? -9.440 -4.456 3.112 1.00 96.50 271 THR A C 1
ATOM 2146 O O . THR A 1 271 ? -8.315 -4.007 2.861 1.00 96.50 271 THR A O 1
ATOM 2149 N N . PRO A 1 272 ? -9.688 -5.029 4.307 1.00 97.50 272 PRO A N 1
ATOM 2150 C CA . PRO A 1 272 ? -8.647 -5.163 5.327 1.00 97.50 272 PRO A CA 1
ATOM 2151 C C . PRO A 1 272 ? -7.401 -5.912 4.829 1.00 97.50 272 PRO A C 1
ATOM 2153 O O . PRO A 1 272 ? -6.281 -5.575 5.215 1.00 97.50 272 PRO A O 1
ATOM 2156 N N . LEU A 1 273 ? -7.572 -6.900 3.941 1.00 97.31 273 LEU A N 1
ATOM 2157 C CA . LEU A 1 273 ? -6.456 -7.644 3.352 1.00 97.31 273 LEU A CA 1
ATOM 2158 C C . LEU A 1 273 ? -5.611 -6.779 2.410 1.00 97.31 273 LEU A C 1
ATOM 2160 O O . LEU A 1 273 ? -4.389 -6.903 2.431 1.00 97.31 273 LEU A O 1
ATOM 2164 N N . ILE A 1 274 ? -6.228 -5.882 1.637 1.00 95.06 274 ILE A N 1
ATOM 2165 C CA . ILE A 1 274 ? -5.511 -4.939 0.765 1.00 95.06 274 ILE A CA 1
ATOM 2166 C C . ILE A 1 274 ? -4.644 -3.991 1.591 1.00 95.06 274 ILE A C 1
ATOM 2168 O O . ILE A 1 274 ? -3.455 -3.848 1.306 1.00 95.06 274 ILE A O 1
ATOM 2172 N N . ILE A 1 275 ? -5.190 -3.428 2.670 1.00 93.56 275 ILE A N 1
ATOM 2173 C CA . ILE A 1 275 ? -4.428 -2.543 3.560 1.00 93.56 275 ILE A CA 1
ATOM 2174 C C . ILE A 1 275 ? -3.275 -3.311 4.234 1.00 93.56 275 ILE A C 1
ATOM 2176 O O . ILE A 1 275 ? -2.146 -2.817 4.317 1.00 93.56 275 ILE A O 1
ATOM 2180 N N . ALA A 1 276 ? -3.520 -4.545 4.690 1.00 95.81 276 ALA A N 1
ATOM 2181 C CA . ALA A 1 276 ? -2.475 -5.388 5.269 1.00 95.81 276 ALA A CA 1
ATOM 2182 C C . ALA A 1 276 ? -1.367 -5.726 4.252 1.00 95.81 276 ALA A C 1
ATOM 2184 O O . ALA A 1 276 ? -0.186 -5.701 4.610 1.00 95.81 276 ALA A O 1
ATOM 2185 N N . ALA A 1 277 ? -1.736 -6.002 2.996 1.00 95.19 277 ALA A N 1
ATOM 2186 C CA . ALA A 1 277 ? -0.812 -6.287 1.902 1.00 95.19 277 ALA A CA 1
ATOM 2187 C C . ALA A 1 277 ? 0.046 -5.065 1.548 1.00 95.19 277 ALA A C 1
ATOM 2189 O O . ALA A 1 277 ? 1.273 -5.170 1.510 1.00 95.19 277 ALA A O 1
ATOM 2190 N N . GLN A 1 278 ? -0.573 -3.892 1.390 1.00 91.25 278 GLN A N 1
ATOM 2191 C CA . GLN A 1 278 ? 0.123 -2.635 1.106 1.00 91.25 278 GLN A CA 1
ATOM 2192 C C . GLN A 1 278 ? 1.145 -2.274 2.187 1.00 91.25 278 GLN A C 1
ATOM 2194 O O . GLN A 1 278 ? 2.261 -1.852 1.889 1.00 91.25 278 GLN A O 1
ATOM 2199 N N . GLY A 1 279 ? 0.785 -2.468 3.458 1.00 88.56 279 GLY A N 1
ATOM 2200 C CA . GLY A 1 279 ? 1.691 -2.249 4.584 1.00 88.56 279 GLY A CA 1
ATOM 2201 C C . GLY A 1 279 ? 2.700 -3.380 4.815 1.00 88.56 279 GLY A C 1
ATOM 2202 O O . GLY A 1 279 ? 3.528 -3.259 5.719 1.00 88.56 279 GLY A O 1
ATOM 2203 N N . CYS A 1 280 ? 2.618 -4.485 4.060 1.00 93.12 280 CYS A N 1
ATOM 2204 C CA . CYS A 1 280 ? 3.358 -5.730 4.302 1.00 93.12 280 CYS A CA 1
ATOM 2205 C C . CYS A 1 280 ? 3.312 -6.172 5.771 1.00 93.12 280 CYS A C 1
ATOM 2207 O O . CYS A 1 280 ? 4.314 -6.558 6.386 1.00 93.12 280 CYS A O 1
ATOM 2209 N N . ARG A 1 281 ? 2.112 -6.084 6.351 1.00 92.88 281 ARG A N 1
ATOM 2210 C CA . ARG A 1 281 ? 1.803 -6.464 7.730 1.00 92.88 281 ARG A CA 1
ATOM 2211 C C . ARG A 1 281 ? 1.611 -7.976 7.781 1.00 92.88 281 ARG A C 1
ATOM 2213 O O . ARG A 1 281 ? 0.490 -8.465 7.880 1.00 92.88 281 ARG A O 1
ATOM 2220 N N . VAL A 1 282 ? 2.720 -8.710 7.663 1.00 94.75 282 VAL A N 1
ATOM 2221 C CA . VAL A 1 282 ? 2.780 -10.179 7.531 1.00 94.75 282 VAL A CA 1
ATOM 2222 C C . VAL A 1 282 ? 1.844 -10.897 8.508 1.00 94.75 282 VAL A C 1
ATOM 2224 O O . VAL A 1 282 ? 1.083 -11.775 8.103 1.00 94.75 282 VAL A O 1
ATOM 2227 N N . GLY A 1 283 ? 1.868 -10.508 9.789 1.00 95.38 283 GLY A N 1
ATOM 2228 C CA . GLY A 1 283 ? 1.011 -11.098 10.818 1.00 95.38 283 GLY A CA 1
ATOM 2229 C C . GLY A 1 283 ? -0.476 -10.912 10.513 1.00 95.38 283 GLY A C 1
ATOM 2230 O O . GLY A 1 283 ? -1.231 -11.882 10.532 1.00 95.38 283 GLY A O 1
ATOM 2231 N N . CYS A 1 284 ? -0.889 -9.696 10.151 1.00 97.06 284 CYS A N 1
ATOM 2232 C CA . CYS A 1 284 ? -2.261 -9.410 9.742 1.00 97.06 284 CYS A CA 1
ATOM 2233 C C . CYS A 1 284 ? -2.661 -10.137 8.455 1.00 97.06 284 CYS A C 1
ATOM 2235 O O . CYS A 1 284 ? -3.741 -10.718 8.418 1.00 97.06 284 CYS A O 1
ATOM 2237 N N . VAL A 1 285 ? -1.796 -10.157 7.433 1.00 97.06 285 VAL A N 1
ATOM 2238 C CA . VAL A 1 285 ? -2.043 -10.883 6.173 1.00 97.06 285 VAL A CA 1
ATOM 2239 C C . VAL A 1 285 ? -2.304 -12.356 6.465 1.00 97.06 285 VAL A C 1
ATOM 2241 O O . VAL A 1 285 ? -3.321 -12.894 6.040 1.00 97.06 285 VAL A O 1
ATOM 2244 N N . LYS A 1 286 ? -1.438 -12.995 7.259 1.00 96.62 286 LYS A N 1
ATOM 2245 C CA . LYS A 1 286 ? -1.610 -14.394 7.655 1.00 96.62 286 LYS A CA 1
ATOM 2246 C C . LYS A 1 286 ? -2.943 -14.625 8.372 1.00 96.62 286 LYS A C 1
ATOM 2248 O O . LYS A 1 286 ? -3.678 -15.526 7.991 1.00 96.62 286 LYS A O 1
ATOM 2253 N N . LEU A 1 287 ? -3.275 -13.800 9.367 1.00 97.75 287 LEU A N 1
ATOM 2254 C CA . LEU A 1 287 ? -4.517 -13.948 10.136 1.00 97.75 287 LEU A CA 1
ATOM 2255 C C . LEU A 1 287 ? -5.775 -13.771 9.287 1.00 97.75 287 LEU A C 1
ATOM 2257 O O . LEU A 1 287 ? -6.729 -14.524 9.457 1.00 97.75 287 LEU A O 1
ATOM 2261 N N . LEU A 1 288 ? -5.774 -12.797 8.378 1.00 97.62 288 LEU A N 1
ATOM 2262 C CA . LEU A 1 288 ? -6.893 -12.551 7.471 1.00 97.62 288 LEU A CA 1
ATOM 2263 C C . LEU A 1 288 ? -7.078 -13.717 6.494 1.00 97.62 288 LEU A C 1
ATOM 2265 O O . LEU A 1 288 ? -8.196 -14.197 6.330 1.00 97.62 288 LEU A O 1
ATOM 2269 N N . LEU A 1 289 ? -5.993 -14.217 5.894 1.00 96.50 289 LEU A N 1
ATOM 2270 C CA . LEU A 1 289 ? -6.046 -15.369 4.989 1.00 96.50 289 LEU A CA 1
ATOM 2271 C C . LEU A 1 289 ? -6.486 -16.651 5.711 1.00 96.50 289 LEU A C 1
ATOM 2273 O O . LEU A 1 289 ? -7.333 -17.377 5.195 1.00 96.50 289 LEU A O 1
ATOM 2277 N N . ASP A 1 290 ? -5.973 -16.905 6.919 1.00 95.38 290 ASP A N 1
ATOM 2278 C CA . ASP A 1 290 ? -6.379 -18.047 7.750 1.00 95.38 290 ASP A CA 1
ATOM 2279 C C . ASP A 1 290 ? -7.865 -17.960 8.164 1.00 95.38 290 ASP A C 1
ATOM 2281 O O . ASP A 1 290 ? -8.514 -18.987 8.370 1.00 95.38 290 ASP A O 1
ATOM 2285 N N . ALA A 1 291 ? -8.423 -16.747 8.250 1.00 95.56 291 ALA A N 1
ATOM 2286 C CA . ALA A 1 291 ? -9.844 -16.498 8.502 1.00 95.56 291 ALA A CA 1
ATOM 2287 C C . ALA A 1 291 ? -10.725 -16.521 7.235 1.00 95.56 291 ALA A C 1
ATOM 2289 O O . ALA A 1 291 ? -11.942 -16.377 7.349 1.00 95.56 291 ALA A O 1
ATOM 2290 N N . GLY A 1 292 ? -10.146 -16.726 6.047 1.00 94.25 292 GLY A N 1
ATOM 2291 C CA . GLY A 1 292 ? -10.882 -16.818 4.784 1.00 94.25 292 GLY A CA 1
ATOM 2292 C C . GLY A 1 292 ? -11.107 -15.486 4.063 1.00 94.25 292 GLY A C 1
ATOM 2293 O O . GLY A 1 292 ? -12.062 -15.375 3.296 1.00 94.25 292 GLY A O 1
ATOM 2294 N N . ALA A 1 293 ? -10.257 -14.480 4.291 1.00 95.62 293 ALA A N 1
ATOM 2295 C CA . ALA A 1 293 ? -10.268 -13.251 3.496 1.00 95.62 293 ALA A CA 1
ATOM 2296 C C . ALA A 1 293 ? -10.070 -13.539 2.009 1.00 95.62 293 ALA A C 1
ATOM 2298 O O . ALA A 1 293 ? -9.185 -14.308 1.623 1.00 95.62 293 ALA A O 1
ATOM 2299 N N . ASP A 1 294 ? -10.892 -12.895 1.182 1.00 94.56 294 ASP A N 1
ATOM 2300 C CA . ASP A 1 294 ? -10.813 -13.054 -0.260 1.00 94.56 294 ASP A CA 1
ATOM 2301 C C . ASP A 1 294 ? -9.737 -12.124 -0.821 1.00 94.56 294 ASP A C 1
ATOM 2303 O O . ASP A 1 294 ? -9.820 -10.895 -0.749 1.00 94.56 294 ASP A O 1
ATOM 2307 N N . ARG A 1 295 ? -8.694 -12.740 -1.374 1.00 94.06 295 ARG A N 1
ATOM 2308 C CA . ARG A 1 295 ? -7.544 -12.049 -1.960 1.00 94.06 295 ARG A CA 1
ATOM 2309 C C . ARG A 1 295 ? -7.789 -11.538 -3.380 1.00 94.06 295 ARG A C 1
ATOM 2311 O O . ARG A 1 295 ? -6.958 -10.776 -3.868 1.00 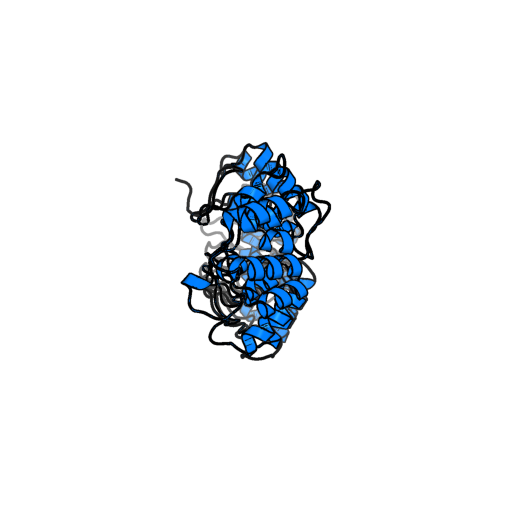94.06 295 ARG A O 1
ATOM 2318 N N . ASN A 1 296 ? -8.911 -11.906 -4.006 1.00 94.25 296 ASN A N 1
ATOM 2319 C CA . ASN A 1 296 ? -9.246 -11.549 -5.390 1.00 94.25 296 ASN A CA 1
ATOM 2320 C C . ASN A 1 296 ? -10.246 -10.390 -5.508 1.00 94.25 296 ASN A C 1
ATOM 2322 O O . ASN A 1 296 ? -10.677 -10.068 -6.614 1.00 94.25 296 ASN A O 1
ATOM 2326 N N . ILE A 1 297 ? -10.636 -9.756 -4.397 1.00 94.56 297 ILE A N 1
ATOM 2327 C CA . ILE A 1 297 ? -11.535 -8.598 -4.451 1.00 94.56 297 ILE A CA 1
ATOM 2328 C C . ILE A 1 297 ? -10.865 -7.481 -5.252 1.00 94.56 297 ILE A C 1
ATOM 2330 O O . ILE A 1 297 ? -9.778 -7.014 -4.902 1.00 94.56 297 ILE A O 1
ATOM 2334 N N . ARG A 1 298 ? -11.539 -7.074 -6.330 1.00 91.56 298 ARG A N 1
ATOM 2335 C CA . ARG A 1 298 ? -11.096 -6.032 -7.254 1.00 91.56 298 ARG A CA 1
ATOM 2336 C C . ARG A 1 298 ? -11.523 -4.659 -6.762 1.00 91.56 298 ARG A C 1
ATOM 2338 O O . ARG A 1 298 ? -12.682 -4.457 -6.403 1.00 91.56 298 ARG A O 1
ATOM 2345 N N . GLN A 1 299 ? -10.578 -3.731 -6.793 1.00 88.06 299 GLN A N 1
ATOM 2346 C CA . GLN A 1 299 ? -10.815 -2.308 -6.591 1.00 88.06 299 GLN A CA 1
ATOM 2347 C C . GLN A 1 299 ? -11.382 -1.640 -7.843 1.00 88.06 299 GLN A C 1
ATOM 2349 O O . GLN A 1 299 ? -11.536 -2.275 -8.888 1.00 88.06 299 GLN A O 1
ATOM 2354 N N . GLU A 1 300 ? -11.683 -0.344 -7.751 1.00 83.81 300 GLU A N 1
ATOM 2355 C CA . GLU A 1 300 ? -12.171 0.446 -8.889 1.00 83.81 300 GLU A CA 1
ATOM 2356 C C . GLU A 1 300 ? -11.212 0.368 -10.090 1.00 83.81 300 GLU A C 1
ATOM 2358 O O . GLU A 1 300 ? -11.644 0.078 -11.206 1.00 83.81 300 GLU A O 1
ATOM 2363 N N . ASN A 1 301 ? -9.904 0.481 -9.838 1.00 80.19 301 ASN A N 1
ATOM 2364 C CA . ASN A 1 301 ? -8.829 0.322 -10.829 1.00 80.19 301 ASN A CA 1
ATOM 2365 C C . ASN A 1 301 ? -8.527 -1.150 -11.189 1.00 80.19 301 ASN A C 1
ATOM 2367 O O . ASN A 1 301 ? -7.469 -1.458 -11.733 1.00 80.19 301 ASN A O 1
ATOM 2371 N N . GLN A 1 302 ? -9.427 -2.074 -10.843 1.00 90.75 302 GLN A N 1
ATOM 2372 C CA . GLN A 1 302 ? -9.321 -3.520 -11.055 1.00 90.75 302 GLN A CA 1
ATOM 2373 C C . GLN A 1 302 ? -8.169 -4.219 -10.311 1.00 90.75 302 GLN A C 1
ATOM 2375 O O . GLN A 1 302 ? -7.985 -5.426 -10.480 1.00 90.75 302 GLN A O 1
ATOM 2380 N N . GLN A 1 303 ? -7.432 -3.516 -9.445 1.00 91.06 303 GLN A N 1
ATOM 2381 C CA . GLN A 1 303 ? -6.349 -4.111 -8.668 1.00 91.06 303 GLN A CA 1
ATOM 2382 C C . GLN A 1 303 ? -6.875 -5.008 -7.542 1.00 91.06 303 GLN A C 1
ATOM 2384 O O . GLN A 1 303 ? -7.874 -4.718 -6.886 1.00 91.06 303 GLN A O 1
ATOM 2389 N N . VAL A 1 304 ? -6.145 -6.094 -7.299 1.00 94.94 304 VAL A N 1
ATOM 2390 C CA . VAL A 1 304 ? -6.334 -7.040 -6.183 1.00 94.94 304 VAL A CA 1
ATOM 2391 C C . VAL A 1 304 ? -5.214 -6.905 -5.144 1.00 94.94 304 VAL A C 1
ATOM 2393 O O . VAL A 1 304 ? -4.196 -6.266 -5.414 1.00 94.94 304 VAL A O 1
ATOM 2396 N N . ALA A 1 305 ? -5.339 -7.560 -3.981 1.00 95.56 305 ALA A N 1
ATOM 2397 C CA . ALA A 1 305 ? -4.382 -7.455 -2.866 1.00 95.56 305 ALA A CA 1
ATOM 2398 C C . ALA A 1 305 ? -2.907 -7.674 -3.255 1.00 95.56 305 ALA A C 1
ATOM 2400 O O . ALA A 1 305 ? -2.016 -7.046 -2.681 1.00 95.56 305 ALA A O 1
ATOM 2401 N N . LEU A 1 306 ? -2.641 -8.527 -4.249 1.00 96.06 306 LEU A N 1
ATOM 2402 C CA . LEU A 1 306 ? -1.284 -8.808 -4.715 1.00 96.06 306 LEU A CA 1
ATOM 2403 C C . LEU A 1 306 ? -0.606 -7.605 -5.401 1.00 96.06 306 LEU A C 1
ATOM 2405 O O . LEU A 1 306 ? 0.592 -7.431 -5.201 1.00 96.06 306 LEU A O 1
ATOM 2409 N N . HIS A 1 307 ? -1.345 -6.743 -6.116 1.00 93.88 307 HIS A N 1
ATOM 2410 C CA . HIS A 1 307 ? -0.798 -5.492 -6.680 1.00 93.88 307 HIS A CA 1
ATOM 2411 C C . HIS A 1 307 ? -0.342 -4.552 -5.562 1.00 93.88 307 HIS A C 1
ATOM 2413 O O . HIS A 1 307 ? 0.769 -4.025 -5.557 1.00 93.88 307 HIS A O 1
ATOM 2419 N N . TYR A 1 308 ? -1.184 -4.400 -4.537 1.00 91.31 308 TYR A N 1
ATOM 2420 C CA . TYR A 1 308 ? -0.911 -3.499 -3.422 1.00 91.31 308 TYR A CA 1
ATOM 2421 C C . TYR A 1 308 ? 0.318 -3.917 -2.609 1.00 91.31 308 TYR A C 1
ATOM 2423 O O . TYR A 1 308 ? 1.031 -3.046 -2.112 1.00 91.31 308 TYR A O 1
ATOM 2431 N N . ALA A 1 309 ? 0.638 -5.214 -2.526 1.00 93.62 309 ALA A N 1
ATOM 2432 C CA . ALA A 1 309 ? 1.894 -5.668 -1.927 1.00 93.62 309 ALA A CA 1
ATOM 2433 C C . ALA A 1 309 ? 3.142 -5.132 -2.664 1.00 93.62 309 ALA A C 1
ATOM 2435 O O . ALA A 1 309 ? 4.169 -4.900 -2.019 1.00 93.62 309 ALA A O 1
ATOM 2436 N N . GLY A 1 310 ? 3.058 -4.873 -3.975 1.00 87.62 310 GLY A N 1
ATOM 2437 C CA . GLY A 1 310 ? 4.133 -4.261 -4.764 1.00 87.62 310 GLY A CA 1
ATOM 2438 C C . GLY A 1 310 ? 4.385 -2.785 -4.437 1.00 87.62 310 GLY A C 1
ATOM 2439 O O . GLY A 1 310 ? 5.509 -2.309 -4.568 1.00 87.62 310 GLY A O 1
ATOM 2440 N N . LEU A 1 311 ? 3.387 -2.071 -3.899 1.00 82.19 311 LEU A N 1
ATOM 2441 C CA . LEU A 1 311 ? 3.518 -0.659 -3.499 1.00 82.19 311 LEU A CA 1
ATOM 2442 C C . LEU A 1 311 ? 4.342 -0.454 -2.219 1.00 82.19 311 LEU A C 1
ATOM 2444 O O . LEU A 1 311 ? 4.728 0.673 -1.898 1.00 82.19 311 LEU A O 1
ATOM 2448 N N . SER A 1 312 ? 4.575 -1.524 -1.463 1.00 78.81 312 SER A N 1
ATOM 2449 C CA . SER A 1 312 ? 5.378 -1.487 -0.247 1.00 78.81 312 SER A CA 1
ATOM 2450 C C . SER A 1 312 ? 6.872 -1.293 -0.547 1.00 78.81 312 SER A C 1
ATOM 2452 O O . SER A 1 312 ? 7.392 -1.695 -1.590 1.00 78.81 312 SER A O 1
ATOM 2454 N N . GLY A 1 313 ? 7.591 -0.678 0.397 1.00 69.31 313 GLY A N 1
ATOM 2455 C CA . GLY A 1 313 ? 9.034 -0.466 0.278 1.00 69.31 313 GLY A CA 1
ATOM 2456 C C . GLY A 1 313 ? 9.843 -1.768 0.156 1.00 69.31 313 GLY A C 1
ATOM 2457 O O . GLY A 1 313 ? 9.415 -2.840 0.584 1.00 69.31 313 GLY A O 1
ATOM 2458 N N . ARG A 1 314 ? 11.058 -1.650 -0.395 1.00 63.88 314 ARG A N 1
ATOM 2459 C CA . ARG A 1 314 ? 12.014 -2.744 -0.653 1.00 63.88 314 ARG A CA 1
ATOM 2460 C C . ARG A 1 314 ? 12.508 -3.401 0.646 1.00 63.88 314 ARG A C 1
ATOM 2462 O O . ARG A 1 314 ? 13.576 -3.059 1.147 1.00 63.88 314 ARG A O 1
ATOM 2469 N N . ALA A 1 315 ? 11.737 -4.326 1.216 1.00 61.59 315 ALA A N 1
ATOM 2470 C CA . ALA A 1 315 ? 12.073 -5.002 2.471 1.00 61.59 315 ALA A CA 1
ATOM 2471 C C . ALA A 1 315 ? 11.703 -6.493 2.467 1.00 61.59 315 ALA A C 1
ATOM 2473 O O . ALA A 1 315 ? 10.851 -6.950 1.711 1.00 61.59 315 ALA A O 1
ATOM 2474 N N . GLU A 1 316 ? 12.320 -7.259 3.371 1.00 69.12 316 GLU A N 1
ATOM 2475 C CA . GLU A 1 316 ? 12.119 -8.709 3.524 1.00 69.12 316 GLU A CA 1
ATOM 2476 C C . GLU A 1 316 ? 10.647 -9.099 3.756 1.00 69.12 316 GLU A C 1
ATOM 2478 O O . GLU A 1 316 ? 10.177 -10.096 3.207 1.00 69.12 316 GLU A O 1
ATOM 2483 N N . ARG A 1 317 ? 9.886 -8.253 4.467 1.00 88.00 317 ARG A N 1
ATOM 2484 C CA . ARG A 1 317 ? 8.451 -8.462 4.737 1.00 88.00 317 ARG A CA 1
ATOM 2485 C C . ARG A 1 317 ? 7.593 -8.496 3.468 1.00 88.00 317 ARG A C 1
ATOM 2487 O O . ARG A 1 317 ? 6.539 -9.133 3.474 1.00 88.00 317 ARG A O 1
ATOM 2494 N N . ARG A 1 318 ? 8.035 -7.848 2.381 1.00 91.94 318 ARG A N 1
ATOM 2495 C CA . ARG A 1 318 ? 7.335 -7.852 1.087 1.00 91.94 318 ARG A CA 1
ATOM 2496 C C . ARG A 1 318 ? 7.328 -9.240 0.466 1.00 91.94 318 ARG A C 1
ATOM 2498 O O . ARG A 1 318 ? 6.270 -9.727 0.087 1.00 91.94 318 ARG A O 1
ATOM 2505 N N . ARG A 1 319 ? 8.477 -9.923 0.455 1.00 93.62 319 ARG A N 1
ATOM 2506 C CA . ARG A 1 319 ? 8.594 -11.296 -0.065 1.00 93.62 319 ARG A CA 1
ATOM 2507 C C . ARG A 1 319 ? 7.741 -12.282 0.721 1.00 93.62 319 ARG A C 1
ATOM 2509 O O . ARG A 1 319 ? 7.073 -13.119 0.123 1.00 93.62 319 ARG A O 1
ATOM 2516 N N . GLU A 1 320 ? 7.734 -12.162 2.047 1.00 94.50 320 GLU A N 1
ATOM 2517 C CA . GLU A 1 320 ? 6.890 -13.000 2.903 1.00 94.50 320 GLU A CA 1
ATOM 2518 C C . GLU A 1 320 ? 5.397 -12.730 2.663 1.00 94.50 320 GLU A C 1
ATOM 2520 O O . GLU A 1 320 ? 4.618 -13.668 2.515 1.00 94.50 320 GLU A O 1
ATOM 2525 N N . THR A 1 321 ? 5.005 -11.459 2.534 1.00 95.81 321 THR A N 1
ATOM 2526 C CA . THR A 1 321 ? 3.628 -11.063 2.200 1.00 95.81 321 THR A CA 1
ATOM 2527 C C . THR A 1 321 ? 3.195 -11.625 0.844 1.00 95.81 321 THR A C 1
ATOM 2529 O O . THR A 1 321 ? 2.130 -12.231 0.752 1.00 95.81 321 THR A O 1
ATOM 2532 N N . VAL A 1 322 ? 4.035 -11.502 -0.190 1.00 95.88 322 VAL A N 1
ATOM 2533 C CA . VAL A 1 322 ? 3.787 -12.085 -1.520 1.00 95.88 322 VAL A CA 1
ATOM 2534 C C . VAL A 1 322 ? 3.661 -13.604 -1.429 1.00 95.88 322 VAL A C 1
ATOM 2536 O O . VAL A 1 322 ? 2.714 -14.161 -1.971 1.00 95.88 322 VAL A O 1
ATOM 2539 N N . ALA A 1 323 ? 4.550 -14.284 -0.699 1.00 94.81 323 ALA A N 1
ATOM 2540 C CA . ALA A 1 323 ? 4.467 -15.730 -0.510 1.00 94.81 323 ALA A CA 1
ATOM 2541 C C . ALA A 1 323 ? 3.158 -16.151 0.184 1.00 94.81 323 ALA A C 1
ATOM 2543 O O . ALA A 1 323 ? 2.511 -17.098 -0.258 1.00 94.81 323 ALA A O 1
ATOM 2544 N N . LEU A 1 324 ? 2.724 -15.431 1.224 1.00 95.44 324 LEU A N 1
ATOM 2545 C CA . LEU A 1 324 ? 1.445 -15.681 1.897 1.00 95.44 324 LEU A CA 1
ATOM 2546 C C . LEU A 1 324 ? 0.252 -15.474 0.954 1.00 95.44 324 LEU A C 1
ATOM 2548 O O . LEU A 1 324 ? -0.615 -16.345 0.876 1.00 95.44 324 LEU A O 1
ATOM 2552 N N . LEU A 1 325 ? 0.236 -14.370 0.201 1.00 95.38 325 LEU A N 1
ATOM 2553 C CA . LEU A 1 325 ? -0.796 -14.074 -0.798 1.00 95.38 325 LEU A CA 1
ATOM 2554 C C . LEU A 1 325 ? -0.775 -15.042 -1.990 1.00 95.38 325 LEU A C 1
ATOM 2556 O O . LEU A 1 325 ? -1.797 -15.189 -2.656 1.00 95.38 325 LEU A O 1
ATOM 2560 N N . CYS A 1 326 ? 0.337 -15.734 -2.241 1.00 94.50 326 CYS A N 1
ATOM 2561 C CA . CYS A 1 326 ? 0.427 -16.767 -3.273 1.00 94.50 326 CYS A CA 1
ATOM 2562 C C . CYS A 1 326 ? 0.033 -18.171 -2.777 1.00 94.50 326 CYS A C 1
ATOM 2564 O O . CYS A 1 326 ? -0.348 -19.025 -3.575 1.00 94.50 326 CYS A O 1
ATOM 2566 N N . ASN A 1 327 ? 0.111 -18.429 -1.468 1.00 88.81 327 ASN A N 1
ATOM 2567 C CA . ASN A 1 327 ? -0.174 -19.748 -0.899 1.00 88.81 327 ASN A CA 1
ATOM 2568 C C . ASN A 1 327 ? -1.660 -20.123 -1.016 1.00 88.81 327 ASN A C 1
ATOM 2570 O O . ASN A 1 327 ? -2.541 -19.310 -0.729 1.00 88.81 327 ASN A O 1
ATOM 2574 N N . GLN A 1 328 ? -1.930 -21.388 -1.346 1.00 67.94 328 GLN A N 1
ATOM 2575 C CA . GLN A 1 328 ? -3.276 -21.948 -1.515 1.00 67.94 328 GLN A CA 1
ATOM 2576 C C . GLN A 1 328 ? -3.999 -22.154 -0.171 1.00 67.94 328 GLN A C 1
ATOM 2578 O O . GLN A 1 328 ? -4.101 -23.272 0.324 1.00 67.94 328 GLN A O 1
ATOM 2583 N N . ASN A 1 329 ? -4.529 -21.073 0.405 1.00 65.06 329 ASN A N 1
ATOM 2584 C CA . ASN A 1 329 ? -5.495 -21.123 1.506 1.00 65.06 329 ASN A CA 1
ATOM 2585 C C . ASN A 1 329 ? -6.780 -20.409 1.058 1.00 65.06 329 ASN A C 1
ATOM 2587 O O . ASN A 1 329 ? -6.776 -19.184 0.916 1.00 65.06 329 ASN A O 1
ATOM 2591 N N . GLY A 1 330 ? -7.870 -21.154 0.856 1.00 66.62 330 GLY A N 1
ATOM 2592 C CA . GLY A 1 330 ? -9.184 -20.582 0.537 1.00 66.62 330 GLY A CA 1
ATOM 2593 C C . GLY A 1 330 ? -9.476 -20.463 -0.962 1.00 66.62 330 GLY A C 1
ATOM 2594 O O . GLY A 1 330 ? -9.400 -21.463 -1.676 1.00 66.62 330 GLY A O 1
ATOM 2595 N N . THR A 1 331 ? -9.887 -19.268 -1.405 1.00 70.81 331 THR A N 1
ATOM 2596 C CA . THR A 1 331 ? -10.272 -18.971 -2.796 1.00 70.81 331 THR A CA 1
ATOM 2597 C C . THR A 1 331 ? -9.107 -19.191 -3.766 1.00 70.81 331 THR A C 1
ATOM 2599 O O . THR A 1 331 ? -7.943 -18.977 -3.420 1.00 70.81 331 THR A O 1
ATOM 2602 N N . GLU A 1 332 ? -9.413 -19.655 -4.983 1.00 84.25 332 GLU A N 1
ATOM 2603 C CA . GLU A 1 332 ? -8.413 -19.833 -6.042 1.00 84.25 332 GLU A CA 1
ATOM 2604 C C . GLU A 1 332 ? -7.793 -18.478 -6.388 1.00 84.25 332 GLU A C 1
ATOM 2606 O O . GLU A 1 332 ? -8.512 -17.535 -6.696 1.00 84.25 332 GLU A O 1
ATOM 2611 N N . LEU A 1 333 ? -6.470 -18.359 -6.292 1.00 87.06 333 LEU A N 1
ATOM 2612 C CA . LEU A 1 333 ? -5.760 -17.104 -6.527 1.00 87.06 333 LEU A CA 1
ATOM 2613 C C . LEU A 1 333 ? -5.827 -16.700 -8.007 1.00 87.06 333 LEU A C 1
ATOM 2615 O O . LEU A 1 333 ? -5.304 -17.409 -8.866 1.00 87.06 333 LEU A O 1
ATOM 2619 N N . GLU A 1 334 ? -6.342 -15.504 -8.289 1.00 93.25 334 GLU A N 1
ATOM 2620 C CA . GLU A 1 334 ? -6.206 -14.860 -9.598 1.00 93.25 334 GLU A CA 1
ATOM 2621 C C . GLU A 1 334 ? -4.810 -14.222 -9.726 1.00 93.25 334 GLU A C 1
ATOM 2623 O O . GLU A 1 334 ? -4.649 -13.003 -9.664 1.00 93.25 334 GLU A O 1
ATOM 2628 N N . ILE A 1 335 ? -3.768 -15.051 -9.870 1.00 95.44 335 ILE A N 1
ATOM 2629 C CA . ILE A 1 335 ? -2.366 -14.583 -9.848 1.00 95.44 335 ILE A CA 1
ATOM 2630 C C . ILE A 1 335 ? -2.041 -13.608 -10.988 1.00 95.44 335 ILE A C 1
ATOM 2632 O O . ILE A 1 335 ? -1.189 -12.738 -10.829 1.00 95.44 335 ILE A O 1
ATOM 2636 N N . ASP A 1 336 ? -2.764 -13.733 -12.101 1.00 97.00 336 ASP A N 1
ATOM 2637 C CA . ASP A 1 336 ? -2.656 -12.898 -13.296 1.00 97.00 336 ASP A CA 1
ATOM 2638 C C . ASP A 1 336 ? -3.834 -11.907 -13.424 1.00 97.00 336 ASP A C 1
ATOM 2640 O O . ASP A 1 336 ? -4.162 -11.472 -14.530 1.00 97.00 336 ASP A O 1
ATOM 2644 N N . ALA A 1 337 ? -4.515 -11.565 -12.321 1.00 96.12 337 ALA A N 1
ATOM 2645 C CA . ALA A 1 337 ? -5.584 -10.567 -12.334 1.00 96.12 337 ALA A CA 1
ATOM 2646 C C . ALA A 1 337 ? -5.081 -9.252 -12.939 1.00 96.12 337 ALA A C 1
ATOM 2648 O O . ALA A 1 337 ? -4.168 -8.651 -12.400 1.00 96.12 337 ALA A O 1
ATOM 2649 N N . GLN A 1 338 ? -5.672 -8.786 -14.036 1.00 95.06 338 GLN A N 1
ATOM 2650 C CA . GLN A 1 338 ? -5.241 -7.538 -14.667 1.00 95.06 338 GLN A CA 1
ATOM 2651 C C . GLN A 1 338 ? -5.918 -6.322 -14.030 1.00 95.06 338 GLN A C 1
ATOM 2653 O O . GLN A 1 338 ? -7.128 -6.364 -13.778 1.00 95.06 338 GLN A O 1
ATOM 2658 N N . ASP A 1 339 ? -5.137 -5.268 -13.797 1.00 91.31 339 ASP A N 1
ATOM 2659 C CA . ASP A 1 339 ? -5.621 -3.932 -13.447 1.00 91.31 339 ASP A CA 1
ATOM 2660 C C . ASP A 1 339 ? -6.225 -3.188 -14.661 1.00 91.31 339 ASP A C 1
ATOM 2662 O O . ASP A 1 339 ? -6.349 -3.741 -15.759 1.00 91.31 339 ASP A O 1
ATOM 2666 N N . GLU A 1 340 ? -6.628 -1.928 -14.477 1.00 91.00 340 GLU A N 1
ATOM 2667 C CA . GLU A 1 340 ? -7.194 -1.083 -15.542 1.00 91.00 340 GLU A CA 1
ATOM 2668 C C . GLU A 1 340 ? -6.237 -0.837 -16.724 1.00 91.00 340 GLU A C 1
ATOM 2670 O O . GLU A 1 340 ? -6.686 -0.649 -17.857 1.00 91.00 340 GLU A O 1
ATOM 2675 N N . ASP A 1 341 ? -4.926 -0.901 -16.477 1.00 88.06 341 ASP A N 1
ATOM 2676 C CA . ASP A 1 341 ? -3.877 -0.785 -17.487 1.00 88.06 341 ASP A CA 1
ATOM 2677 C C . ASP A 1 341 ? -3.582 -2.137 -18.160 1.00 88.06 341 ASP A C 1
ATOM 2679 O O . ASP A 1 341 ? -2.727 -2.205 -19.045 1.00 88.06 341 ASP A O 1
ATOM 2683 N N . GLY A 1 342 ? -4.275 -3.217 -17.788 1.00 93.25 342 GLY A N 1
ATOM 2684 C CA . GLY A 1 342 ? -4.027 -4.569 -18.284 1.00 93.25 342 GLY A CA 1
ATOM 2685 C C . GLY A 1 342 ? -2.820 -5.252 -17.630 1.00 93.25 342 GLY A C 1
ATOM 2686 O O . GLY A 1 342 ? -2.366 -6.290 -18.121 1.00 93.25 342 GLY A O 1
ATOM 2687 N N . ARG A 1 343 ? -2.261 -4.685 -16.556 1.00 93.44 343 ARG A N 1
ATOM 2688 C CA . ARG A 1 343 ? -1.069 -5.209 -15.885 1.00 93.44 343 ARG A CA 1
ATOM 2689 C C . ARG A 1 343 ? -1.467 -6.234 -14.825 1.00 93.44 343 ARG A C 1
ATOM 2691 O O . ARG A 1 343 ? -2.279 -5.914 -13.966 1.00 93.44 343 ARG A O 1
ATOM 2698 N N . PRO A 1 344 ? -0.919 -7.459 -14.866 1.00 96.69 344 PRO A N 1
ATOM 2699 C CA . PRO A 1 344 ? -0.990 -8.381 -13.740 1.00 96.69 344 PRO A CA 1
ATOM 2700 C C . PRO A 1 344 ? -0.021 -7.968 -12.613 1.00 96.69 344 PRO A C 1
ATOM 2702 O O . PRO A 1 344 ? 0.979 -7.295 -12.894 1.00 96.69 344 PRO A O 1
ATOM 2705 N N . PRO A 1 345 ? -0.208 -8.460 -11.369 1.00 96.12 345 PRO A N 1
ATOM 2706 C CA . PRO A 1 345 ? 0.567 -8.043 -10.199 1.00 96.12 345 PRO A CA 1
ATOM 2707 C C . PRO A 1 345 ? 2.080 -8.163 -10.367 1.00 96.12 345 PRO A C 1
ATOM 2709 O O . PRO A 1 345 ? 2.833 -7.381 -9.802 1.00 96.12 345 PRO A O 1
ATOM 2712 N N . ILE A 1 346 ? 2.555 -9.130 -11.159 1.00 97.19 346 ILE A N 1
ATOM 2713 C CA . ILE A 1 346 ? 3.986 -9.335 -11.421 1.00 97.19 346 ILE A CA 1
ATOM 2714 C C . ILE A 1 346 ? 4.692 -8.098 -12.011 1.00 97.19 346 ILE A C 1
ATOM 2716 O O . ILE A 1 346 ? 5.901 -7.955 -11.829 1.00 97.19 346 ILE A O 1
ATOM 2720 N N . PHE A 1 347 ? 3.962 -7.171 -12.646 1.00 94.38 347 PHE A N 1
ATOM 2721 C CA . PHE A 1 347 ? 4.512 -5.902 -13.140 1.00 94.38 347 PHE A CA 1
ATOM 2722 C C . PHE A 1 347 ? 4.949 -4.963 -12.001 1.00 94.38 347 PHE A C 1
ATOM 2724 O O . PHE A 1 347 ? 5.882 -4.183 -12.196 1.00 94.38 347 PHE A O 1
ATOM 2731 N N . ASP A 1 348 ? 4.350 -5.077 -10.812 1.00 92.44 348 ASP A N 1
ATOM 2732 C CA . ASP A 1 348 ? 4.656 -4.234 -9.647 1.00 92.44 348 ASP A CA 1
ATOM 2733 C C . ASP A 1 348 ? 5.896 -4.701 -8.863 1.00 92.44 348 ASP A C 1
ATOM 2735 O O . ASP A 1 348 ? 6.330 -4.031 -7.928 1.00 92.44 348 ASP A O 1
ATOM 2739 N N . PHE A 1 349 ? 6.493 -5.839 -9.238 1.00 94.75 349 PHE A N 1
ATOM 2740 C CA . PHE A 1 349 ? 7.630 -6.454 -8.534 1.00 94.75 349 PHE A CA 1
ATOM 2741 C C . PHE A 1 349 ? 8.916 -6.496 -9.365 1.00 94.75 349 PHE A C 1
ATOM 2743 O O . PHE A 1 349 ? 9.840 -7.251 -9.057 1.00 94.75 349 PHE A O 1
ATOM 2750 N N . LEU A 1 350 ? 9.004 -5.690 -10.426 1.00 92.94 350 LEU A N 1
ATOM 2751 C CA . LEU A 1 350 ? 10.198 -5.622 -11.270 1.00 92.94 350 LEU A CA 1
ATOM 2752 C C . LEU A 1 350 ? 11.431 -5.082 -10.538 1.00 92.94 350 LEU A C 1
ATOM 2754 O O . LEU A 1 350 ? 12.535 -5.260 -11.033 1.00 92.94 350 LEU A O 1
ATOM 2758 N N . ASP A 1 351 ? 11.285 -4.500 -9.353 1.00 91.00 351 ASP A N 1
ATOM 2759 C CA . ASP A 1 351 ? 12.398 -4.087 -8.499 1.00 91.00 351 ASP A CA 1
ATOM 2760 C C . ASP A 1 351 ? 12.897 -5.194 -7.542 1.00 91.00 351 ASP A C 1
ATOM 2762 O O . ASP A 1 351 ? 13.799 -4.952 -6.736 1.00 91.00 351 ASP A O 1
ATOM 2766 N N . ASP A 1 352 ? 12.310 -6.400 -7.591 1.00 93.00 352 ASP A N 1
ATOM 2767 C CA . ASP A 1 352 ? 12.609 -7.508 -6.676 1.00 93.00 352 ASP A CA 1
ATOM 2768 C C . ASP A 1 352 ? 12.642 -8.868 -7.389 1.00 93.00 352 ASP A C 1
ATOM 2770 O O . ASP A 1 352 ? 11.624 -9.567 -7.484 1.00 93.00 352 ASP A O 1
ATOM 2774 N N . PRO A 1 353 ? 13.831 -9.305 -7.837 1.00 94.31 353 PRO A N 1
ATOM 2775 C CA . PRO A 1 353 ? 14.010 -10.591 -8.500 1.00 94.31 353 PRO A CA 1
ATOM 2776 C C . PRO A 1 353 ? 13.460 -11.793 -7.723 1.00 94.31 353 PRO A C 1
ATOM 2778 O O . PRO A 1 353 ? 13.030 -12.778 -8.323 1.00 94.31 353 PRO A O 1
ATOM 2781 N N . GLU A 1 354 ? 13.473 -11.746 -6.390 1.00 94.44 354 GLU A N 1
ATOM 2782 C CA . GLU A 1 354 ? 12.980 -12.847 -5.565 1.00 94.44 354 GLU A CA 1
ATOM 2783 C C . GLU A 1 354 ? 11.447 -12.879 -5.512 1.00 94.44 354 GLU A C 1
ATOM 2785 O O . GLU A 1 354 ? 10.871 -13.965 -5.581 1.00 94.44 354 GLU A O 1
ATOM 2790 N N . CYS A 1 355 ? 10.764 -11.727 -5.488 1.00 95.25 355 CYS A N 1
ATOM 2791 C CA . CYS A 1 355 ? 9.306 -11.700 -5.670 1.00 95.25 355 CYS A CA 1
ATOM 2792 C C . CYS A 1 355 ? 8.907 -12.266 -7.038 1.00 95.25 355 CYS A C 1
ATOM 2794 O O . CYS A 1 355 ? 7.979 -13.071 -7.104 1.00 95.25 355 CYS A O 1
ATOM 2796 N N . LEU A 1 356 ? 9.637 -11.930 -8.111 1.00 96.19 356 LEU A N 1
ATOM 2797 C CA . LEU A 1 356 ? 9.387 -12.500 -9.442 1.00 96.19 356 LEU A CA 1
ATOM 2798 C C . LEU A 1 356 ? 9.489 -14.031 -9.430 1.00 96.19 356 LEU A C 1
ATOM 2800 O O . LEU A 1 356 ? 8.609 -14.716 -9.950 1.00 96.19 356 LEU A O 1
ATOM 2804 N N . LYS A 1 357 ? 10.521 -14.588 -8.779 1.00 96.19 357 LYS A N 1
ATOM 2805 C CA . LYS A 1 357 ? 10.671 -16.046 -8.616 1.00 96.19 357 LYS A CA 1
ATOM 2806 C C . LYS A 1 357 ? 9.514 -16.660 -7.830 1.00 96.19 357 LYS A C 1
ATOM 2808 O O . LYS A 1 357 ? 9.032 -17.725 -8.211 1.00 96.19 357 LYS A O 1
ATOM 2813 N N . ILE A 1 358 ? 9.064 -16.013 -6.750 1.00 96.00 358 ILE A N 1
ATOM 2814 C CA . ILE A 1 358 ? 7.922 -16.484 -5.951 1.00 96.00 358 ILE A CA 1
ATOM 2815 C C . ILE A 1 358 ? 6.651 -16.513 -6.805 1.00 96.00 358 ILE A C 1
ATOM 2817 O O . ILE A 1 358 ? 5.958 -17.529 -6.804 1.00 96.00 358 ILE A O 1
ATOM 2821 N N . LEU A 1 359 ? 6.365 -15.445 -7.549 1.00 96.94 359 LEU A N 1
ATOM 2822 C CA . LEU A 1 359 ? 5.174 -15.333 -8.393 1.00 96.94 359 LEU A CA 1
ATOM 2823 C C . LEU A 1 359 ? 5.171 -16.383 -9.509 1.00 96.94 359 LEU A C 1
ATOM 2825 O O . LEU A 1 359 ? 4.206 -17.131 -9.649 1.00 96.94 359 LEU A O 1
ATOM 2829 N N . VAL A 1 360 ? 6.279 -16.521 -10.244 1.00 96.06 360 VAL A N 1
ATOM 2830 C CA . VAL A 1 360 ? 6.404 -17.526 -11.315 1.00 96.06 360 VAL A CA 1
ATOM 2831 C C . VAL A 1 360 ? 6.284 -18.945 -10.762 1.00 96.06 360 VAL A C 1
ATOM 2833 O O . VAL A 1 360 ? 5.608 -19.783 -11.356 1.00 96.06 360 VAL A O 1
ATOM 2836 N N . LYS A 1 361 ? 6.866 -19.223 -9.587 1.00 95.06 361 LYS A N 1
ATOM 2837 C CA . LYS A 1 361 ? 6.711 -20.520 -8.906 1.00 95.06 361 LYS A CA 1
ATOM 2838 C C . LYS A 1 361 ? 5.241 -20.857 -8.613 1.00 95.06 361 LYS A C 1
ATOM 2840 O O . LYS A 1 361 ? 4.898 -22.036 -8.597 1.00 95.06 361 LYS A O 1
ATOM 2845 N N . HIS A 1 362 ? 4.395 -19.852 -8.386 1.00 94.38 362 HIS A N 1
ATOM 2846 C CA . HIS A 1 362 ? 2.960 -20.018 -8.139 1.00 94.38 362 HIS A CA 1
ATOM 2847 C C . HIS A 1 362 ? 2.094 -19.850 -9.397 1.00 94.38 362 HIS A C 1
ATOM 2849 O O . HIS A 1 362 ? 0.873 -19.820 -9.289 1.00 94.38 362 HIS A O 1
ATOM 2855 N N . GLY A 1 363 ? 2.704 -19.801 -10.586 1.00 93.94 363 GLY A N 1
ATOM 2856 C CA . GLY A 1 363 ? 1.992 -19.843 -11.864 1.00 93.94 363 GLY A CA 1
ATOM 2857 C C . GLY A 1 363 ? 1.803 -18.499 -12.562 1.00 93.94 363 GLY A C 1
ATOM 2858 O O . GLY A 1 363 ? 1.104 -18.472 -13.568 1.00 93.94 363 GLY A O 1
ATOM 2859 N N . ALA A 1 364 ? 2.424 -17.414 -12.083 1.00 96.12 364 ALA A N 1
ATOM 2860 C CA . ALA A 1 364 ? 2.348 -16.122 -12.761 1.00 96.12 364 ALA A CA 1
ATOM 2861 C C . ALA A 1 364 ? 2.923 -16.212 -14.178 1.00 96.12 364 ALA A C 1
ATOM 2863 O O . ALA A 1 364 ? 4.025 -16.735 -14.396 1.00 96.12 364 ALA A O 1
ATOM 2864 N N . ARG A 1 365 ? 2.182 -15.674 -15.142 1.00 94.88 365 ARG A N 1
ATOM 2865 C CA . ARG A 1 365 ? 2.548 -15.723 -16.554 1.00 94.88 365 ARG A CA 1
ATOM 2866 C C . ARG A 1 365 ? 3.515 -14.607 -16.933 1.00 94.88 365 ARG A C 1
ATOM 2868 O O . ARG A 1 365 ? 3.377 -13.459 -16.525 1.00 94.88 365 ARG A O 1
ATOM 2875 N N . LEU A 1 366 ? 4.491 -14.948 -17.778 1.00 93.94 366 LEU A N 1
ATOM 2876 C CA . LEU A 1 366 ? 5.506 -14.007 -18.274 1.00 93.94 366 LEU A CA 1
ATOM 2877 C C . LEU A 1 366 ? 5.199 -13.442 -19.669 1.00 93.94 366 LEU A C 1
ATOM 2879 O O . LEU A 1 366 ? 5.899 -12.543 -20.131 1.00 93.94 366 LEU A O 1
ATOM 2883 N N . ASP A 1 367 ? 4.188 -13.982 -20.351 1.00 92.44 367 ASP A N 1
ATOM 2884 C CA . ASP A 1 367 ? 3.805 -13.644 -21.727 1.00 92.44 367 ASP A CA 1
ATOM 2885 C C . ASP A 1 367 ? 2.685 -12.590 -21.814 1.00 92.44 367 ASP A C 1
ATOM 2887 O O . ASP A 1 367 ? 2.311 -12.174 -22.910 1.00 92.44 367 ASP A O 1
ATOM 2891 N N . LEU A 1 368 ? 2.158 -12.142 -20.672 1.00 94.31 368 LEU A N 1
ATOM 2892 C CA . LEU A 1 368 ? 1.126 -11.111 -20.606 1.00 94.31 368 LEU A CA 1
ATOM 2893 C C . LEU A 1 368 ? 1.696 -9.715 -20.895 1.00 94.31 368 LEU A C 1
ATOM 2895 O O . LEU A 1 368 ? 2.852 -9.407 -20.589 1.00 94.31 368 LEU A O 1
ATOM 2899 N N . CYS A 1 369 ? 0.857 -8.869 -21.489 1.00 95.12 369 CYS A N 1
ATOM 2900 C CA . CYS A 1 369 ? 1.180 -7.492 -21.849 1.00 95.12 369 CYS A CA 1
ATOM 2901 C C . CYS A 1 369 ? 0.140 -6.529 -21.276 1.00 95.12 369 CYS A C 1
ATOM 2903 O O . CYS A 1 369 ? -1.026 -6.897 -21.133 1.00 95.12 369 CYS A O 1
ATOM 2905 N N . ASP A 1 370 ? 0.569 -5.296 -21.009 1.00 94.62 370 ASP A N 1
ATOM 2906 C CA . ASP A 1 370 ? -0.338 -4.200 -20.667 1.00 94.62 370 ASP A CA 1
ATOM 2907 C C . ASP A 1 370 ? -1.123 -3.698 -21.898 1.00 94.62 370 ASP A C 1
ATOM 2909 O O . ASP A 1 370 ? -0.911 -4.143 -23.031 1.00 94.62 370 ASP A O 1
ATOM 2913 N N . THR A 1 371 ? -2.039 -2.754 -21.692 1.00 94.69 371 THR A N 1
ATOM 2914 C CA . THR A 1 371 ? -2.887 -2.157 -22.742 1.00 94.69 371 THR A CA 1
ATOM 2915 C C . THR A 1 371 ? -2.100 -1.416 -23.825 1.00 94.69 371 THR A C 1
ATOM 2917 O O . THR A 1 371 ? -2.587 -1.279 -24.947 1.00 94.69 371 THR A O 1
ATOM 2920 N N . ALA A 1 372 ? -0.867 -0.985 -23.539 1.00 92.94 372 ALA A N 1
ATOM 2921 C CA . ALA A 1 372 ? 0.057 -0.412 -24.518 1.00 92.94 372 ALA A CA 1
ATOM 2922 C C . ALA A 1 372 ? 0.877 -1.488 -25.262 1.00 92.94 372 ALA A C 1
ATOM 2924 O O . ALA A 1 372 ? 1.726 -1.169 -26.100 1.00 92.94 372 ALA A O 1
ATOM 2925 N N . GLY A 1 373 ? 0.626 -2.768 -24.982 1.00 95.88 373 GLY A N 1
ATOM 2926 C CA . GLY A 1 373 ? 1.339 -3.904 -25.548 1.00 95.88 373 GLY A CA 1
ATOM 2927 C C . GLY A 1 373 ? 2.730 -4.113 -24.949 1.00 95.88 373 GLY A C 1
ATOM 2928 O O . GLY A 1 373 ? 3.517 -4.856 -25.531 1.00 95.88 373 GLY A O 1
ATOM 2929 N N . ASN A 1 374 ? 3.072 -3.472 -23.829 1.00 94.56 374 ASN A N 1
ATOM 2930 C CA . ASN A 1 374 ? 4.362 -3.670 -23.175 1.00 94.56 374 ASN A CA 1
ATOM 2931 C C . ASN A 1 374 ? 4.356 -4.968 -22.362 1.00 94.56 374 ASN A C 1
ATOM 2933 O O . ASN A 1 374 ? 3.508 -5.168 -21.493 1.00 94.56 374 ASN A O 1
ATOM 2937 N N . SER A 1 375 ? 5.350 -5.821 -22.603 1.00 95.12 375 SER A N 1
ATOM 2938 C CA . SER A 1 375 ? 5.621 -7.003 -21.773 1.00 95.12 375 SER A CA 1
ATOM 2939 C C . SER A 1 375 ? 6.450 -6.653 -20.528 1.00 95.12 375 SER A C 1
ATOM 2941 O O . SER A 1 375 ? 7.005 -5.555 -20.425 1.00 95.12 375 SER A O 1
ATOM 2943 N N . LEU A 1 376 ? 6.637 -7.616 -19.617 1.00 95.56 376 LEU A N 1
ATOM 2944 C CA . LEU A 1 376 ? 7.541 -7.472 -18.462 1.00 95.56 376 LEU A CA 1
ATOM 2945 C C . LEU A 1 376 ? 8.962 -7.039 -18.858 1.00 95.56 376 LEU A C 1
ATOM 2947 O O . LEU A 1 376 ? 9.586 -6.242 -18.163 1.00 95.56 376 LEU A O 1
ATOM 2951 N N . PHE A 1 377 ? 9.465 -7.516 -20.001 1.00 95.38 377 PHE A N 1
ATOM 2952 C CA . PHE A 1 377 ? 10.786 -7.139 -20.508 1.00 95.38 377 PHE A CA 1
ATOM 2953 C C . PHE A 1 377 ? 10.835 -5.666 -20.927 1.00 95.38 377 PHE A C 1
ATOM 2955 O O . PHE A 1 377 ? 11.841 -5.005 -20.675 1.00 95.38 377 PHE A O 1
ATOM 2962 N N . HIS A 1 378 ? 9.756 -5.141 -21.520 1.00 95.25 378 HIS A N 1
ATOM 2963 C CA . HIS A 1 378 ? 9.652 -3.716 -21.838 1.00 95.25 378 HIS A CA 1
ATOM 2964 C C . HIS A 1 378 ? 9.686 -2.889 -20.554 1.00 95.25 378 HIS A C 1
ATOM 2966 O O . HIS A 1 378 ? 10.512 -1.988 -20.441 1.00 95.25 378 HIS A O 1
ATOM 2972 N N . HIS A 1 379 ? 8.866 -3.234 -19.557 1.00 95.25 379 HIS A N 1
ATOM 2973 C CA . HIS A 1 379 ? 8.832 -2.507 -18.285 1.00 95.25 379 HIS A CA 1
ATOM 2974 C C . HIS A 1 379 ? 10.164 -2.566 -17.532 1.00 95.25 379 HIS A C 1
ATOM 2976 O O . HIS A 1 379 ? 10.659 -1.521 -17.118 1.00 95.25 379 HIS A O 1
ATOM 2982 N N . ALA A 1 380 ? 10.813 -3.732 -17.443 1.00 96.12 380 ALA A N 1
ATOM 2983 C CA . ALA A 1 380 ? 12.139 -3.851 -16.826 1.00 96.12 380 ALA A CA 1
ATOM 2984 C C . ALA A 1 380 ? 13.184 -2.979 -17.547 1.00 96.12 380 ALA A C 1
ATOM 2986 O O . ALA A 1 380 ? 14.048 -2.367 -16.920 1.00 96.12 380 ALA A O 1
ATOM 2987 N N . CYS A 1 381 ? 13.086 -2.869 -18.874 1.00 96.06 381 CYS A N 1
ATOM 2988 C CA . CYS A 1 381 ? 13.954 -2.017 -19.682 1.00 96.06 381 CYS A CA 1
ATOM 2989 C C . CYS A 1 381 ? 13.649 -0.523 -19.541 1.00 96.06 381 CYS A C 1
ATOM 2991 O O . CYS A 1 381 ? 14.588 0.266 -19.536 1.00 96.06 381 CYS A O 1
ATOM 2993 N N . ILE A 1 382 ? 12.382 -0.131 -19.401 1.00 93.69 382 ILE A N 1
ATOM 2994 C CA . ILE A 1 382 ? 11.959 1.258 -19.161 1.00 93.69 382 ILE A CA 1
ATOM 2995 C C . ILE A 1 382 ? 12.402 1.716 -17.764 1.00 93.69 382 ILE A C 1
ATOM 2997 O O . ILE A 1 382 ? 12.902 2.829 -17.607 1.00 93.69 382 ILE A O 1
ATOM 3001 N N . GLN A 1 383 ? 12.257 0.846 -16.760 1.00 89.62 383 GLN A N 1
ATOM 3002 C CA . GLN A 1 383 ? 12.586 1.131 -15.358 1.00 89.62 383 GLN A CA 1
ATOM 3003 C C . GLN A 1 383 ? 14.080 0.958 -15.036 1.00 89.62 383 GLN A C 1
ATOM 3005 O O . GLN A 1 383 ? 14.552 1.488 -14.035 1.00 89.62 383 GLN A O 1
ATOM 3010 N N . GLY A 1 384 ? 14.835 0.261 -15.890 1.00 94.31 384 GLY A N 1
ATOM 3011 C CA . GLY A 1 384 ? 16.268 0.021 -15.696 1.00 94.31 384 GLY A CA 1
ATOM 3012 C C . GLY A 1 384 ? 16.587 -1.107 -14.709 1.00 94.31 384 GLY A C 1
ATOM 3013 O O . GLY A 1 384 ? 17.689 -1.151 -14.165 1.00 94.31 384 GLY A O 1
ATOM 3014 N N . GLU A 1 385 ? 15.652 -2.031 -14.487 1.00 95.56 385 GLU A N 1
ATOM 3015 C CA . GLU A 1 385 ? 15.770 -3.118 -13.508 1.00 95.56 385 GLU A CA 1
ATOM 3016 C C . GLU A 1 385 ? 16.555 -4.314 -14.087 1.00 95.56 385 GLU A C 1
ATOM 3018 O O . GLU A 1 385 ? 16.007 -5.347 -14.486 1.00 95.56 385 GLU A O 1
ATOM 3023 N N . VAL A 1 386 ? 17.882 -4.151 -14.166 1.00 96.94 386 VAL A N 1
ATOM 3024 C CA . VAL A 1 386 ? 18.817 -5.081 -14.834 1.00 96.94 386 VAL A CA 1
ATOM 3025 C C . VAL A 1 386 ? 18.775 -6.496 -14.246 1.00 96.94 386 VAL A C 1
ATOM 3027 O O . VAL A 1 386 ? 18.805 -7.479 -14.990 1.00 96.94 386 VAL A O 1
ATOM 3030 N N . ASP A 1 387 ? 18.730 -6.631 -12.922 1.00 96.56 387 ASP A N 1
ATOM 3031 C CA . ASP A 1 387 ? 18.792 -7.945 -12.270 1.00 96.56 387 ASP A CA 1
ATOM 3032 C C . ASP A 1 387 ? 17.470 -8.710 -12.381 1.00 96.56 387 ASP A C 1
ATOM 3034 O O . ASP A 1 387 ? 17.465 -9.934 -12.561 1.00 96.56 387 ASP A O 1
ATOM 3038 N N . SER A 1 388 ? 16.350 -7.991 -12.385 1.00 95.38 388 SER A N 1
ATOM 3039 C CA . SER A 1 388 ? 15.042 -8.560 -12.695 1.00 95.38 388 SER A CA 1
ATOM 3040 C C . SER A 1 388 ? 14.960 -8.994 -14.148 1.00 95.38 388 SER A C 1
ATOM 3042 O O . SER A 1 388 ? 14.502 -10.098 -14.414 1.00 95.38 388 SER A O 1
ATOM 3044 N N . LEU A 1 389 ? 15.499 -8.212 -15.087 1.00 96.19 389 LEU A N 1
ATOM 3045 C CA . LEU A 1 389 ? 15.587 -8.615 -16.491 1.00 96.19 389 LEU A CA 1
ATOM 3046 C C . LEU A 1 389 ? 16.371 -9.928 -16.667 1.00 96.19 389 LEU A C 1
ATOM 3048 O O . LEU A 1 389 ? 15.891 -10.843 -17.334 1.00 96.19 389 LEU A O 1
ATOM 3052 N N . LYS A 1 390 ? 17.540 -10.063 -16.025 1.00 95.44 390 LYS A N 1
ATOM 3053 C CA . LYS A 1 390 ? 18.311 -11.323 -16.022 1.00 95.44 390 LYS A CA 1
ATOM 3054 C C . LYS A 1 390 ? 17.520 -12.475 -15.401 1.00 95.44 390 LYS A C 1
ATOM 3056 O O . LYS A 1 390 ? 17.573 -13.601 -15.887 1.00 95.44 390 LYS A O 1
ATOM 3061 N N . THR A 1 391 ? 16.779 -12.205 -14.332 1.00 95.88 391 THR A N 1
ATOM 3062 C CA . THR A 1 391 ? 15.954 -13.215 -13.659 1.00 95.88 391 THR A CA 1
ATOM 3063 C C . THR A 1 391 ? 14.792 -13.662 -14.544 1.00 95.88 391 THR A C 1
ATOM 3065 O O . THR A 1 391 ? 14.569 -14.858 -14.694 1.00 95.88 391 THR A O 1
ATOM 3068 N N . LEU A 1 392 ? 14.107 -12.737 -15.218 1.00 94.44 392 LEU A N 1
ATOM 3069 C CA . LEU A 1 392 ? 13.055 -13.041 -16.191 1.00 94.44 392 LEU A CA 1
ATOM 3070 C C . LEU A 1 392 ? 13.583 -13.889 -17.357 1.00 94.44 392 LEU A C 1
ATOM 3072 O O . LEU A 1 392 ? 12.899 -14.812 -17.794 1.00 94.44 392 LEU A O 1
ATOM 3076 N N . GLN A 1 393 ? 14.810 -13.634 -17.831 1.00 91.12 393 GLN A N 1
ATOM 3077 C CA . GLN A 1 393 ? 15.466 -14.480 -18.837 1.00 91.12 393 GLN A CA 1
ATOM 3078 C C . GLN A 1 393 ? 15.678 -15.913 -18.338 1.00 91.12 393 GLN A C 1
ATOM 3080 O O . GLN A 1 393 ? 15.439 -16.856 -19.084 1.00 91.12 393 GLN A O 1
ATOM 3085 N N . GLN A 1 394 ? 16.106 -16.083 -17.084 1.00 91.94 394 GLN A N 1
ATOM 3086 C CA . GLN A 1 394 ? 16.311 -17.406 -16.484 1.00 91.94 394 GLN A CA 1
ATOM 3087 C C . GLN A 1 394 ? 14.994 -18.155 -16.251 1.00 91.94 394 GLN A C 1
ATOM 3089 O O . GLN A 1 394 ? 14.958 -19.378 -16.359 1.00 91.94 394 GLN A O 1
ATOM 3094 N N . LEU A 1 395 ? 13.924 -17.430 -15.916 1.00 91.00 395 LEU A N 1
ATOM 3095 C CA . LEU A 1 395 ? 12.607 -18.000 -15.629 1.00 91.00 395 LEU A CA 1
ATOM 3096 C C . LEU A 1 395 ? 11.797 -18.320 -16.894 1.00 91.00 395 LEU A C 1
ATOM 3098 O O . LEU A 1 395 ? 10.892 -19.150 -16.842 1.00 91.00 395 LEU A O 1
ATOM 3102 N N . SER A 1 396 ? 12.099 -17.685 -18.027 1.00 86.56 396 SER A N 1
ATOM 3103 C CA . SER A 1 396 ? 11.336 -17.859 -19.262 1.00 86.56 396 SER A CA 1
ATOM 3104 C C . SER A 1 396 ? 11.878 -18.996 -20.131 1.00 86.56 396 SER A C 1
ATOM 3106 O O . SER A 1 396 ? 12.960 -18.904 -20.707 1.00 86.56 396 SER A O 1
ATOM 3108 N N . SER A 1 397 ? 11.081 -20.053 -20.310 1.00 75.31 397 SER A N 1
ATOM 3109 C CA . SER A 1 397 ? 11.370 -21.135 -21.265 1.00 75.31 397 SER A CA 1
ATOM 3110 C C . SER A 1 397 ? 11.234 -20.699 -22.734 1.00 75.31 397 SER A C 1
ATOM 3112 O O . SER A 1 397 ? 11.883 -21.280 -23.602 1.00 75.31 397 SER A O 1
ATOM 3114 N N . ASN A 1 398 ? 10.454 -19.641 -23.002 1.00 71.31 398 ASN A N 1
ATOM 3115 C CA . ASN A 1 398 ? 10.175 -19.082 -24.332 1.00 71.31 398 ASN A CA 1
ATOM 3116 C C . ASN A 1 398 ? 10.665 -17.628 -24.469 1.00 71.31 398 ASN A C 1
ATOM 3118 O O . ASN A 1 398 ? 10.043 -16.813 -25.151 1.00 71.31 398 ASN A O 1
ATOM 3122 N N . ALA A 1 399 ? 11.796 -17.284 -23.840 1.00 69.62 399 ALA A N 1
ATOM 3123 C CA . ALA A 1 399 ? 12.329 -15.916 -23.834 1.00 69.62 399 ALA A CA 1
ATOM 3124 C C . ALA A 1 399 ? 12.453 -15.304 -25.243 1.00 69.62 399 ALA A C 1
ATOM 3126 O O . ALA A 1 399 ? 12.289 -14.099 -25.404 1.00 69.62 399 ALA A O 1
ATOM 3127 N N . LYS A 1 400 ? 12.679 -16.142 -26.264 1.00 75.44 400 LYS A N 1
ATOM 3128 C CA . LYS A 1 400 ? 12.854 -15.758 -27.672 1.00 75.44 400 LYS A CA 1
ATOM 3129 C C . LYS A 1 400 ? 11.674 -14.968 -28.242 1.00 75.44 400 LYS A C 1
ATOM 3131 O O . LYS A 1 400 ? 11.899 -13.953 -28.892 1.00 75.44 400 LYS A O 1
ATOM 3136 N N . ASP A 1 401 ? 10.440 -15.406 -28.003 1.00 80.75 401 ASP A N 1
ATOM 3137 C CA . ASP A 1 401 ? 9.262 -14.718 -28.549 1.00 80.75 401 ASP A CA 1
ATOM 3138 C C . ASP A 1 401 ? 9.000 -13.413 -27.790 1.00 80.75 401 ASP A C 1
ATOM 3140 O O . ASP A 1 401 ? 8.687 -12.383 -28.387 1.00 80.75 401 ASP A O 1
ATOM 3144 N N . ILE A 1 402 ? 9.241 -13.425 -26.477 1.00 82.88 402 ILE A N 1
ATOM 3145 C CA . ILE A 1 402 ? 9.012 -12.276 -25.596 1.00 82.88 402 ILE A CA 1
ATOM 3146 C C . ILE A 1 402 ? 9.976 -11.123 -25.911 1.00 82.88 402 ILE A C 1
ATOM 3148 O O . ILE A 1 402 ? 9.560 -9.966 -25.905 1.00 82.88 402 ILE A O 1
ATOM 3152 N N . VAL A 1 403 ? 11.252 -11.406 -26.208 1.00 86.62 403 VAL A N 1
ATOM 3153 C CA . VAL A 1 403 ? 12.239 -10.349 -26.515 1.00 86.62 403 VAL A CA 1
ATOM 3154 C C . VAL A 1 403 ? 12.049 -9.723 -27.899 1.00 86.62 403 VAL A C 1
ATOM 3156 O O . VAL A 1 403 ? 12.469 -8.586 -28.104 1.00 86.62 403 VAL A O 1
ATOM 3159 N N . ARG A 1 404 ? 11.401 -10.439 -28.830 1.00 89.88 404 ARG A N 1
ATOM 3160 C CA . ARG A 1 404 ? 11.076 -9.955 -30.186 1.00 89.88 404 ARG A CA 1
ATOM 3161 C C . ARG A 1 404 ? 9.735 -9.246 -30.265 1.00 89.88 404 ARG A C 1
ATOM 3163 O O . ARG A 1 404 ? 9.459 -8.596 -31.275 1.00 89.88 404 ARG A O 1
ATOM 3170 N N . HIS A 1 405 ? 8.901 -9.418 -29.243 1.00 90.69 405 HIS A N 1
ATOM 3171 C CA . HIS A 1 405 ? 7.599 -8.781 -29.151 1.00 90.69 405 HIS A CA 1
ATOM 3172 C C . HIS A 1 405 ? 7.741 -7.267 -29.289 1.00 90.69 405 HIS A C 1
ATOM 3174 O O . HIS A 1 405 ? 8.636 -6.661 -28.696 1.00 90.69 405 HIS A O 1
ATOM 3180 N N . LYS A 1 406 ? 6.847 -6.675 -30.080 1.00 92.31 406 LYS A N 1
ATOM 3181 C CA . LYS A 1 406 ? 6.755 -5.231 -30.257 1.00 92.31 406 LYS A CA 1
ATOM 3182 C C . LYS A 1 406 ? 5.518 -4.724 -29.536 1.00 92.31 406 LYS A C 1
ATOM 3184 O O . LYS A 1 406 ? 4.430 -5.265 -29.731 1.00 92.31 406 LYS A O 1
ATOM 3189 N N . ASN A 1 407 ? 5.682 -3.667 -28.750 1.00 93.44 407 ASN A N 1
ATOM 3190 C CA . ASN A 1 407 ? 4.551 -2.945 -28.177 1.00 93.44 407 ASN A CA 1
ATOM 3191 C C . ASN A 1 407 ? 3.736 -2.217 -29.267 1.00 93.44 407 ASN A C 1
ATOM 3193 O O . ASN A 1 407 ? 4.084 -2.239 -30.453 1.00 93.44 407 ASN A O 1
ATOM 3197 N N . LEU A 1 408 ? 2.647 -1.542 -28.885 1.00 94.31 408 LEU A N 1
ATOM 3198 C CA . LEU A 1 408 ? 1.803 -0.810 -29.843 1.00 94.31 408 LEU A CA 1
ATOM 3199 C C . LEU A 1 408 ? 2.521 0.376 -30.511 1.00 94.31 408 LEU A C 1
ATOM 3201 O O . LEU A 1 408 ? 2.102 0.814 -31.579 1.00 94.31 408 LEU A O 1
ATOM 3205 N N . ALA A 1 409 ? 3.622 0.853 -29.922 1.00 90.81 409 ALA A N 1
ATOM 3206 C CA . ALA A 1 409 ? 4.530 1.835 -30.515 1.00 90.81 409 ALA A CA 1
ATOM 3207 C C . ALA A 1 409 ? 5.623 1.187 -31.394 1.00 90.81 409 ALA A C 1
ATOM 3209 O O . ALA A 1 409 ? 6.627 1.820 -31.712 1.00 90.81 409 ALA A O 1
ATOM 3210 N N . GLY A 1 410 ? 5.484 -0.097 -31.743 1.00 91.69 410 GLY A N 1
ATOM 3211 C CA . GLY A 1 410 ? 6.392 -0.825 -32.629 1.00 91.69 410 GLY A CA 1
ATOM 3212 C C . GLY A 1 410 ? 7.811 -1.032 -32.087 1.00 91.69 410 GLY A C 1
ATOM 3213 O O . GLY A 1 410 ? 8.697 -1.416 -32.857 1.00 91.69 410 GLY A O 1
ATOM 3214 N N . ASN A 1 411 ? 8.042 -0.793 -30.797 1.00 92.31 411 ASN A N 1
ATOM 3215 C CA . ASN A 1 411 ? 9.343 -0.933 -30.152 1.00 92.31 411 ASN A CA 1
ATOM 3216 C C . ASN A 1 411 ? 9.464 -2.302 -29.487 1.00 92.31 411 ASN A C 1
ATOM 3218 O O . ASN A 1 411 ? 8.505 -2.786 -28.894 1.00 92.31 411 ASN A O 1
ATOM 3222 N N . THR A 1 412 ? 10.653 -2.900 -29.568 1.00 93.81 412 THR A N 1
ATOM 3223 C CA . THR A 1 412 ? 11.038 -4.055 -28.745 1.00 93.81 412 THR A CA 1
ATOM 3224 C C . THR A 1 412 ? 11.583 -3.587 -27.395 1.00 93.81 412 THR A C 1
ATOM 3226 O O . THR A 1 412 ? 11.946 -2.417 -27.225 1.00 93.81 412 THR A O 1
ATOM 3229 N N . ALA A 1 413 ? 11.744 -4.509 -26.443 1.00 94.75 413 ALA A N 1
ATOM 3230 C CA . ALA A 1 413 ? 12.329 -4.202 -25.136 1.00 94.75 413 ALA A CA 1
ATOM 3231 C C . ALA A 1 413 ? 13.739 -3.579 -25.240 1.00 94.75 413 ALA A C 1
ATOM 3233 O O . ALA A 1 413 ? 14.070 -2.677 -24.471 1.00 94.75 413 ALA A O 1
ATOM 3234 N N . LEU A 1 414 ? 14.550 -3.989 -26.231 1.00 95.50 414 LEU A N 1
ATOM 3235 C CA . LEU A 1 414 ? 15.866 -3.384 -26.485 1.00 95.50 414 LEU A CA 1
ATOM 3236 C C . LEU A 1 414 ? 15.734 -1.911 -26.876 1.00 95.50 414 LEU A C 1
ATOM 3238 O O . LEU A 1 414 ? 16.494 -1.073 -26.390 1.00 95.50 414 LEU A O 1
ATOM 3242 N N . ILE A 1 415 ? 14.774 -1.587 -27.743 1.00 94.38 415 ILE A N 1
ATOM 3243 C CA . ILE A 1 415 ? 14.540 -0.205 -28.157 1.00 94.38 415 ILE A CA 1
ATOM 3244 C C . ILE A 1 415 ? 14.088 0.637 -26.971 1.00 94.38 415 ILE A C 1
ATOM 3246 O O . ILE A 1 415 ? 14.609 1.736 -26.794 1.00 94.38 415 ILE A O 1
ATOM 3250 N N . GLU A 1 416 ? 13.207 0.123 -26.113 1.00 94.56 416 GLU A N 1
ATOM 3251 C CA . GLU A 1 416 ? 12.805 0.862 -24.914 1.00 94.56 416 GLU A CA 1
ATOM 3252 C C . GLU A 1 416 ? 13.965 1.066 -23.927 1.00 94.56 416 GLU A C 1
ATOM 3254 O O . GLU A 1 416 ? 14.147 2.181 -23.435 1.00 94.56 416 GLU A O 1
ATOM 3259 N N . ALA A 1 417 ? 14.832 0.065 -23.715 1.00 95.88 417 ALA A N 1
ATOM 3260 C CA . ALA A 1 417 ? 16.040 0.238 -22.898 1.00 95.88 417 ALA A CA 1
ATOM 3261 C C . ALA A 1 417 ? 16.912 1.393 -23.418 1.00 95.88 417 ALA A C 1
ATOM 3263 O O . ALA A 1 417 ? 17.377 2.238 -22.654 1.00 95.88 417 ALA A O 1
ATOM 3264 N N . LEU A 1 418 ? 17.109 1.450 -24.735 1.00 95.06 418 LEU A N 1
ATOM 3265 C CA . LEU A 1 418 ? 17.935 2.457 -25.393 1.00 95.06 418 LEU A CA 1
ATOM 3266 C C . LEU A 1 418 ? 17.295 3.852 -25.387 1.00 95.06 418 LEU A C 1
ATOM 3268 O O . LEU A 1 418 ? 17.993 4.838 -25.139 1.00 95.06 418 LEU A O 1
ATOM 3272 N N . ARG A 1 419 ? 15.976 3.948 -25.606 1.00 93.38 419 ARG A N 1
ATOM 3273 C CA . ARG A 1 419 ? 15.210 5.206 -25.520 1.00 93.38 419 ARG A CA 1
ATOM 3274 C C . ARG A 1 419 ? 15.278 5.811 -24.121 1.00 93.38 419 ARG A C 1
ATOM 3276 O O . ARG A 1 419 ? 15.435 7.024 -23.998 1.00 93.38 419 ARG A O 1
ATOM 3283 N N . HIS A 1 420 ? 15.219 4.964 -23.095 1.00 92.25 420 HIS A N 1
ATOM 3284 C CA . HIS A 1 420 ? 15.298 5.354 -21.688 1.00 92.25 420 HIS A CA 1
ATOM 3285 C C . HIS A 1 420 ? 16.729 5.394 -21.135 1.00 92.25 420 HIS A C 1
ATOM 3287 O O . HIS A 1 420 ? 16.921 5.631 -19.946 1.00 92.25 420 HIS A O 1
ATOM 3293 N N . THR A 1 421 ? 17.749 5.232 -21.985 1.00 95.56 421 THR A N 1
ATOM 3294 C CA . THR A 1 421 ? 19.178 5.313 -21.620 1.00 95.56 421 THR A CA 1
ATOM 3295 C C . THR A 1 421 ? 19.651 4.258 -20.605 1.00 95.56 421 THR A C 1
ATOM 3297 O O . THR A 1 421 ? 20.716 4.386 -20.006 1.00 95.56 421 THR A O 1
ATOM 3300 N N . ASN A 1 422 ? 18.906 3.162 -20.462 1.00 96.06 422 ASN A N 1
ATOM 3301 C CA . ASN A 1 422 ? 19.201 2.057 -19.554 1.00 96.06 422 ASN A CA 1
ATOM 3302 C C . ASN A 1 422 ? 20.189 1.071 -20.195 1.00 96.06 422 ASN A C 1
ATOM 3304 O O . ASN A 1 422 ? 19.840 -0.050 -20.576 1.00 96.06 422 ASN A O 1
ATOM 3308 N N . VAL A 1 423 ? 21.450 1.505 -20.312 1.00 96.62 423 VAL A N 1
ATOM 3309 C CA . VAL A 1 423 ? 22.540 0.759 -20.971 1.00 96.62 423 VAL A CA 1
ATOM 3310 C C . VAL A 1 423 ? 22.703 -0.651 -20.397 1.00 96.62 423 VAL A C 1
ATOM 3312 O O . VAL A 1 423 ? 22.880 -1.594 -21.160 1.00 96.62 423 VAL A O 1
ATOM 3315 N N . GLY A 1 424 ? 22.574 -0.832 -19.079 1.00 97.19 424 GLY A N 1
ATOM 3316 C CA . GLY A 1 424 ? 22.678 -2.153 -18.448 1.00 97.19 424 GLY A CA 1
ATOM 3317 C C . GLY A 1 424 ? 21.657 -3.164 -18.985 1.00 97.19 424 GLY A C 1
ATOM 3318 O O . GLY A 1 424 ? 22.027 -4.288 -19.325 1.00 97.19 424 GLY A O 1
ATOM 3319 N N . CYS A 1 425 ? 20.393 -2.755 -19.139 1.00 96.94 425 CYS A N 1
ATOM 3320 C CA . CYS A 1 425 ? 19.349 -3.601 -19.723 1.00 96.94 425 CYS A CA 1
ATOM 3321 C C . CYS A 1 425 ? 19.621 -3.875 -21.208 1.00 96.94 425 CYS A C 1
ATOM 3323 O O . CYS A 1 425 ? 19.492 -5.014 -21.656 1.00 96.94 425 CYS A O 1
ATOM 3325 N N . ALA A 1 426 ? 20.060 -2.858 -21.958 1.00 96.56 426 ALA A N 1
ATOM 3326 C CA . ALA A 1 426 ? 20.415 -3.018 -23.366 1.00 96.56 426 ALA A CA 1
ATOM 3327 C C . ALA A 1 426 ? 21.558 -4.030 -23.554 1.00 96.56 426 ALA A C 1
ATOM 3329 O O . ALA A 1 426 ? 21.454 -4.912 -24.401 1.00 96.56 426 ALA A O 1
ATOM 3330 N N . MET A 1 427 ? 22.605 -3.961 -22.725 1.00 96.62 427 MET A N 1
ATOM 3331 C CA . MET A 1 427 ? 23.724 -4.908 -22.751 1.00 96.62 427 MET A CA 1
ATOM 3332 C C . MET A 1 427 ? 23.277 -6.335 -22.430 1.00 96.62 427 MET A C 1
ATOM 3334 O O . MET A 1 427 ? 23.702 -7.273 -23.098 1.00 96.62 427 MET A O 1
ATOM 3338 N N . VAL A 1 428 ? 22.387 -6.510 -21.448 1.00 95.25 428 VAL A N 1
ATOM 3339 C CA . VAL A 1 428 ? 21.809 -7.824 -21.129 1.00 95.25 428 VAL A CA 1
ATOM 3340 C C . VAL A 1 428 ? 21.025 -8.383 -22.316 1.00 95.25 428 VAL A C 1
ATOM 3342 O O . VAL A 1 428 ? 21.208 -9.548 -22.665 1.00 95.25 428 VAL A O 1
ATOM 3345 N N . LEU A 1 429 ? 20.190 -7.574 -22.972 1.00 94.25 429 LEU A N 1
ATOM 3346 C CA . LEU A 1 429 ? 19.427 -8.022 -24.138 1.00 94.25 429 LEU A CA 1
ATOM 3347 C C . LEU A 1 429 ? 20.338 -8.349 -25.320 1.00 94.25 429 LEU A C 1
ATOM 3349 O O . LEU A 1 429 ? 20.170 -9.402 -25.918 1.00 94.25 429 LEU A O 1
ATOM 3353 N N . LEU A 1 430 ? 21.345 -7.524 -25.610 1.00 93.62 430 LEU A N 1
ATOM 3354 C CA . LEU A 1 430 ? 22.310 -7.762 -26.691 1.00 93.62 430 LEU A CA 1
ATOM 3355 C C . LEU A 1 430 ? 23.159 -9.030 -26.496 1.00 93.62 430 LEU A C 1
ATOM 3357 O O . LEU A 1 430 ? 23.874 -9.420 -27.409 1.00 93.62 430 LEU A O 1
ATOM 3361 N N . THR A 1 431 ? 23.100 -9.702 -25.344 1.00 91.69 431 THR A N 1
ATOM 3362 C CA . THR A 1 431 ? 23.714 -11.034 -25.203 1.00 91.69 431 THR A CA 1
ATOM 3363 C C . THR A 1 431 ? 22.856 -12.146 -25.822 1.00 91.69 431 THR A C 1
ATOM 3365 O O . THR A 1 431 ? 23.367 -13.230 -26.107 1.00 91.69 431 THR A O 1
ATOM 3368 N N . LEU A 1 432 ? 21.563 -11.889 -26.056 1.00 89.06 432 LEU A N 1
ATOM 3369 C CA . LEU A 1 432 ? 20.611 -12.837 -26.625 1.00 89.06 432 LEU A CA 1
ATOM 3370 C C . LEU A 1 432 ? 20.537 -12.680 -28.145 1.00 89.06 432 LEU A C 1
ATOM 3372 O O . LEU A 1 432 ? 20.055 -11.668 -28.654 1.00 89.06 432 LEU A O 1
ATOM 3376 N N . GLN A 1 433 ? 20.902 -13.733 -28.876 1.00 86.62 433 GLN A N 1
ATOM 3377 C CA . GLN A 1 433 ? 20.850 -13.740 -30.344 1.00 86.62 433 GLN A CA 1
ATOM 3378 C C . GLN A 1 433 ? 19.435 -13.473 -30.882 1.00 86.62 433 GLN A C 1
ATOM 3380 O O . GLN A 1 433 ? 19.258 -13.005 -32.008 1.00 86.62 433 GLN A O 1
ATOM 3385 N N . GLU A 1 434 ? 18.419 -13.768 -30.075 1.00 86.62 434 GLU A N 1
ATOM 3386 C CA . GLU A 1 434 ? 17.016 -13.733 -30.447 1.00 86.62 434 GLU A CA 1
ATOM 3387 C C . GLU A 1 434 ? 16.330 -12.384 -30.281 1.00 86.62 434 GLU A C 1
ATOM 3389 O O . GLU A 1 434 ? 15.184 -12.307 -30.697 1.00 86.62 434 GLU A O 1
ATOM 3394 N N . VAL A 1 435 ? 16.975 -11.324 -29.769 1.00 83.81 435 VAL A N 1
ATOM 3395 C CA . VAL A 1 435 ? 16.347 -9.985 -29.602 1.00 83.81 435 VAL A CA 1
ATOM 3396 C C . VAL A 1 435 ? 15.621 -9.492 -30.858 1.00 83.81 435 VAL A C 1
ATOM 3398 O O . VAL A 1 435 ? 14.630 -8.769 -30.775 1.00 83.81 435 VAL A O 1
ATOM 3401 N N . GLY A 1 436 ? 16.061 -9.936 -32.035 1.00 74.12 436 GLY A N 1
ATOM 3402 C CA . GLY A 1 436 ? 15.352 -9.706 -33.282 1.00 74.12 436 GLY A CA 1
ATOM 3403 C C . GLY A 1 436 ? 15.547 -8.287 -33.796 1.00 74.12 436 GLY A C 1
ATOM 3404 O O . GLY A 1 436 ? 16.680 -7.824 -33.914 1.00 74.12 436 GLY A O 1
ATOM 3405 N N . ASP A 1 437 ? 14.442 -7.643 -34.180 1.00 70.56 437 ASP A N 1
ATOM 3406 C CA . ASP A 1 437 ? 14.462 -6.344 -34.848 1.00 70.56 437 ASP A CA 1
ATOM 3407 C C . ASP A 1 437 ? 14.967 -5.247 -33.902 1.00 70.56 437 ASP A C 1
ATOM 3409 O O . ASP A 1 437 ? 14.325 -4.885 -32.914 1.00 70.56 437 ASP A O 1
ATOM 3413 N N . MET A 1 438 ? 16.143 -4.719 -34.233 1.00 81.88 438 MET A N 1
ATOM 3414 C CA . MET A 1 438 ? 16.785 -3.619 -33.525 1.00 81.88 438 MET A CA 1
ATOM 3415 C C . MET A 1 438 ? 16.369 -2.258 -34.071 1.00 81.88 438 MET A C 1
ATOM 3417 O O . MET A 1 438 ? 17.115 -1.293 -33.903 1.00 81.88 438 MET A O 1
ATOM 3421 N N . VAL A 1 439 ? 15.232 -2.175 -34.757 1.00 86.31 439 VAL A N 1
ATOM 3422 C CA . VAL A 1 439 ? 14.664 -0.938 -35.284 1.00 86.31 439 VAL A CA 1
ATOM 3423 C C . VAL A 1 439 ? 13.295 -0.701 -34.645 1.00 86.31 439 VAL A C 1
ATOM 3425 O O . VAL A 1 439 ? 12.394 -1.538 -34.718 1.00 86.31 439 VAL A O 1
ATOM 3428 N N . GLY A 1 440 ? 13.153 0.451 -33.990 1.00 83.12 440 GLY A N 1
ATOM 3429 C CA . GLY A 1 440 ? 11.877 0.942 -33.470 1.00 83.12 440 GLY A CA 1
ATOM 3430 C C . GLY A 1 440 ? 11.009 1.567 -34.564 1.00 83.12 440 GLY A C 1
ATOM 3431 O O . GLY A 1 440 ? 11.447 1.735 -35.705 1.00 83.12 440 GLY A O 1
ATOM 3432 N N . GLN A 1 441 ? 9.784 1.965 -34.222 1.00 79.50 441 GLN A N 1
ATOM 3433 C CA . GLN A 1 441 ? 8.832 2.521 -35.197 1.00 79.50 441 GLN A CA 1
ATOM 3434 C C . GLN A 1 441 ? 9.310 3.827 -35.858 1.00 79.50 441 GLN A C 1
ATOM 3436 O O . GLN A 1 441 ? 9.021 4.053 -37.031 1.00 79.50 441 GLN A O 1
ATOM 3441 N N . ASP A 1 442 ? 10.121 4.637 -35.172 1.00 77.19 442 ASP A N 1
ATOM 3442 C CA . ASP A 1 442 ? 10.670 5.900 -35.702 1.00 77.19 442 ASP A CA 1
ATOM 3443 C C . ASP A 1 442 ? 11.825 5.701 -36.715 1.00 77.19 442 ASP A C 1
ATOM 3445 O O . ASP A 1 442 ? 12.587 6.628 -37.013 1.00 77.19 442 ASP A O 1
ATOM 3449 N N . ALA A 1 443 ? 12.023 4.466 -37.195 1.00 86.88 443 ALA A N 1
ATOM 3450 C CA . ALA A 1 443 ? 13.184 4.008 -37.966 1.00 86.88 443 ALA A CA 1
ATOM 3451 C C . ALA A 1 443 ? 14.535 4.216 -37.250 1.00 86.88 443 ALA A C 1
ATOM 3453 O O . ALA A 1 443 ? 15.611 4.066 -37.835 1.00 86.88 443 ALA A O 1
ATOM 3454 N N . TRP A 1 444 ? 14.505 4.538 -35.956 1.00 91.62 444 TRP A N 1
ATOM 3455 C CA . TRP A 1 444 ? 15.694 4.543 -35.123 1.00 91.62 444 TRP A CA 1
ATOM 3456 C C . TRP A 1 444 ? 16.113 3.112 -34.823 1.00 91.62 444 TRP A C 1
ATOM 3458 O O . TRP A 1 444 ? 15.321 2.286 -34.379 1.00 91.62 444 TRP A O 1
ATOM 3468 N N . ALA A 1 445 ? 17.395 2.851 -35.044 1.00 92.44 445 ALA A N 1
ATOM 3469 C CA . ALA A 1 445 ? 17.992 1.543 -34.834 1.00 92.44 445 ALA A CA 1
ATOM 3470 C C . ALA A 1 445 ? 18.858 1.565 -33.576 1.00 92.44 445 ALA A C 1
ATOM 3472 O O . ALA A 1 445 ? 19.319 2.637 -33.175 1.00 92.44 445 ALA A O 1
ATOM 3473 N N . ALA A 1 446 ? 19.164 0.402 -33.002 1.00 93.50 446 ALA A N 1
ATOM 3474 C CA . ALA A 1 446 ? 20.000 0.311 -31.808 1.00 93.50 446 ALA A CA 1
ATOM 3475 C C . ALA A 1 446 ? 21.336 1.061 -31.961 1.00 93.50 446 ALA A C 1
ATOM 3477 O O . ALA A 1 446 ? 21.771 1.752 -31.043 1.00 93.50 446 ALA A O 1
ATOM 3478 N N . VAL A 1 447 ? 21.935 1.029 -33.159 1.00 93.56 447 VAL A N 1
ATOM 3479 C CA . VAL A 1 447 ? 23.188 1.743 -33.460 1.00 93.56 447 VAL A CA 1
ATOM 3480 C C . VAL A 1 447 ? 23.031 3.264 -33.425 1.00 93.56 447 VAL A C 1
ATOM 3482 O O . VAL A 1 447 ? 23.962 3.962 -33.037 1.00 93.56 447 VAL A O 1
ATOM 3485 N N . HIS A 1 448 ? 21.858 3.795 -33.786 1.00 94.19 448 HIS A N 1
ATOM 3486 C CA . HIS A 1 448 ? 21.568 5.226 -33.705 1.00 94.19 448 HIS A CA 1
ATOM 3487 C C . HIS A 1 448 ? 21.482 5.672 -32.246 1.00 94.19 448 HIS A C 1
ATOM 3489 O O . HIS A 1 448 ? 22.089 6.677 -31.878 1.00 94.19 448 HIS A O 1
ATOM 3495 N N . TYR A 1 449 ? 20.801 4.897 -31.397 1.00 94.69 449 TYR A N 1
ATOM 3496 C CA . TYR A 1 449 ? 20.756 5.175 -29.963 1.00 94.69 449 TYR A CA 1
ATOM 3497 C C . TYR A 1 449 ? 22.133 5.031 -29.306 1.00 94.69 449 TYR A C 1
ATOM 3499 O O . TYR A 1 449 ? 22.555 5.946 -28.606 1.00 94.69 449 TYR A O 1
ATOM 3507 N N . ALA A 1 450 ? 22.873 3.953 -29.577 1.00 94.25 450 ALA A N 1
ATOM 3508 C CA . ALA A 1 450 ? 24.218 3.753 -29.035 1.00 94.25 450 ALA A CA 1
ATOM 3509 C C . ALA A 1 450 ? 25.179 4.885 -29.447 1.00 94.25 450 ALA A C 1
ATOM 3511 O O . ALA A 1 450 ? 25.896 5.437 -28.614 1.00 94.25 450 ALA A O 1
ATOM 3512 N N . ALA A 1 451 ? 25.127 5.310 -30.714 1.00 94.50 451 ALA A N 1
ATOM 3513 C CA . ALA A 1 451 ? 25.895 6.447 -31.214 1.00 94.50 451 ALA A CA 1
ATOM 3514 C C . ALA A 1 451 ? 25.488 7.776 -30.554 1.00 94.50 451 ALA A C 1
ATOM 3516 O O . ALA A 1 451 ? 26.353 8.600 -30.249 1.00 94.50 451 ALA A O 1
ATOM 3517 N N . LYS A 1 452 ? 24.186 7.978 -30.304 1.00 95.19 452 LYS A N 1
ATOM 3518 C CA . LYS A 1 452 ? 23.669 9.144 -29.574 1.00 95.19 452 LYS A CA 1
ATOM 3519 C C . LYS A 1 452 ? 24.161 9.166 -28.129 1.00 95.19 452 LYS A C 1
ATOM 3521 O O . LYS A 1 452 ? 24.527 10.232 -27.656 1.00 95.19 452 LYS A O 1
ATOM 3526 N N . LEU A 1 453 ? 24.175 8.021 -27.444 1.00 94.69 453 LEU A N 1
ATOM 3527 C CA . LEU A 1 453 ? 24.618 7.899 -26.049 1.00 94.69 453 LEU A CA 1
ATOM 3528 C C . LEU A 1 453 ? 26.134 8.063 -25.901 1.00 94.69 453 LEU A C 1
ATOM 3530 O O . LEU A 1 453 ? 26.595 8.602 -24.901 1.00 94.69 453 LEU A O 1
ATOM 3534 N N . GLY A 1 454 ? 26.901 7.640 -26.909 1.00 93.50 454 GLY A N 1
ATOM 3535 C CA . GLY A 1 454 ? 28.358 7.761 -26.914 1.00 93.50 454 GLY A CA 1
ATOM 3536 C C . GLY A 1 454 ? 29.086 6.713 -26.073 1.00 93.50 454 GLY A C 1
ATOM 3537 O O . GLY A 1 454 ? 30.287 6.861 -25.861 1.00 93.50 454 GLY A O 1
ATOM 3538 N N . ASP A 1 455 ? 28.387 5.670 -25.625 1.00 94.06 455 ASP A N 1
ATOM 3539 C CA . ASP A 1 455 ? 28.968 4.527 -24.921 1.00 94.06 455 ASP A CA 1
ATOM 3540 C C . ASP A 1 455 ? 29.614 3.568 -25.934 1.00 94.06 455 ASP A C 1
ATOM 3542 O O . ASP A 1 455 ? 28.931 2.950 -26.757 1.00 94.06 455 ASP A O 1
ATOM 3546 N N . ALA A 1 456 ? 30.946 3.483 -25.907 1.00 93.75 456 ALA A N 1
ATOM 3547 C CA . ALA A 1 456 ? 31.710 2.677 -26.854 1.00 93.75 456 ALA A CA 1
ATOM 3548 C C . ALA A 1 456 ? 31.462 1.171 -26.679 1.00 93.75 456 ALA A C 1
ATOM 3550 O O . ALA A 1 456 ? 31.393 0.457 -27.678 1.00 93.75 456 ALA A O 1
ATOM 3551 N N . GLY A 1 457 ? 31.263 0.700 -25.443 1.00 95.44 457 GLY A N 1
ATOM 3552 C CA . GLY A 1 457 ? 30.990 -0.708 -25.153 1.00 95.44 457 GLY A CA 1
ATOM 3553 C C . GLY A 1 457 ? 29.622 -1.140 -25.675 1.00 95.44 457 GLY A C 1
ATOM 3554 O O . GLY A 1 457 ? 29.510 -2.165 -26.344 1.00 95.44 457 GLY A O 1
ATOM 3555 N N . LEU A 1 458 ? 28.595 -0.315 -25.461 1.00 96.06 458 LEU A N 1
ATOM 3556 C CA . LEU A 1 458 ? 27.266 -0.522 -26.032 1.00 96.06 458 LEU A CA 1
ATOM 3557 C C . LEU A 1 458 ? 27.302 -0.483 -27.558 1.00 96.06 458 LEU A C 1
ATOM 3559 O O . LEU A 1 458 ? 26.704 -1.330 -28.218 1.00 96.06 458 LEU A O 1
ATOM 3563 N N . LEU A 1 459 ? 27.999 0.499 -28.132 1.00 94.94 459 LEU A N 1
ATOM 3564 C CA . LEU A 1 459 ? 28.113 0.621 -29.579 1.00 94.94 459 LEU A CA 1
ATOM 3565 C C . LEU A 1 459 ? 28.799 -0.603 -30.193 1.00 94.94 459 LEU A C 1
ATOM 3567 O O . LEU A 1 459 ? 28.326 -1.117 -31.206 1.00 94.94 459 LEU A O 1
ATOM 3571 N N . GLN A 1 460 ? 29.877 -1.076 -29.570 1.00 94.19 460 GLN A N 1
ATOM 3572 C CA . GLN A 1 460 ? 30.566 -2.292 -29.976 1.00 94.19 460 GLN A CA 1
ATOM 3573 C C . GLN A 1 460 ? 29.637 -3.508 -29.879 1.00 94.19 460 GLN A C 1
ATOM 3575 O O . GLN A 1 460 ? 29.487 -4.222 -30.866 1.00 94.19 460 GLN A O 1
ATOM 3580 N N . ALA A 1 461 ? 28.936 -3.686 -28.755 1.00 94.81 461 ALA A N 1
ATOM 3581 C CA . ALA A 1 461 ? 27.992 -4.787 -28.572 1.00 94.81 461 ALA A CA 1
ATOM 3582 C C . ALA A 1 461 ? 26.880 -4.789 -29.634 1.00 94.81 461 ALA A C 1
ATOM 3584 O O . ALA A 1 461 ? 26.548 -5.839 -30.179 1.00 94.81 461 ALA A O 1
ATOM 3585 N N . VAL A 1 462 ? 26.339 -3.617 -29.988 1.00 93.75 462 VAL A N 1
ATOM 3586 C CA . VAL A 1 462 ? 25.359 -3.494 -31.078 1.00 93.75 462 VAL A CA 1
ATOM 3587 C C . VAL A 1 462 ? 25.968 -3.889 -32.424 1.00 93.75 462 VAL A C 1
ATOM 3589 O O . VAL A 1 462 ? 25.320 -4.594 -33.189 1.00 93.75 462 VAL A O 1
ATOM 3592 N N . MET A 1 463 ? 27.187 -3.440 -32.736 1.00 91.00 463 MET A N 1
ATOM 3593 C CA . MET A 1 463 ? 27.838 -3.714 -34.025 1.00 91.00 463 MET A CA 1
ATOM 3594 C C . MET A 1 463 ? 28.269 -5.173 -34.198 1.00 91.00 463 MET A C 1
ATOM 3596 O O . MET A 1 463 ? 28.327 -5.661 -35.327 1.00 91.00 463 MET A O 1
ATOM 3600 N N . GLU A 1 464 ? 28.599 -5.848 -33.101 1.00 90.88 464 GLU A N 1
ATOM 3601 C CA . GLU A 1 464 ? 29.009 -7.254 -33.084 1.00 90.88 464 GLU A CA 1
ATOM 3602 C C . GLU A 1 464 ? 27.813 -8.215 -33.037 1.00 90.88 464 GLU A C 1
ATOM 3604 O O . GLU A 1 464 ? 27.961 -9.399 -33.345 1.00 90.88 464 GLU A O 1
ATOM 3609 N N . HIS A 1 465 ? 26.618 -7.727 -32.689 1.00 91.94 465 HIS A N 1
ATOM 3610 C CA . HIS A 1 465 ? 25.444 -8.580 -32.574 1.00 91.94 465 HIS A CA 1
ATOM 3611 C C . HIS A 1 465 ? 25.005 -9.158 -33.937 1.00 91.94 465 HIS A C 1
ATOM 3613 O O . HIS A 1 465 ? 24.888 -8.409 -34.909 1.00 91.94 465 HIS A O 1
ATOM 3619 N N . PRO A 1 466 ? 24.642 -10.455 -34.036 1.00 88.12 466 PRO A N 1
ATOM 3620 C CA . PRO A 1 466 ? 24.265 -11.086 -35.309 1.00 88.12 466 PRO A CA 1
ATOM 3621 C C . PRO A 1 466 ? 23.086 -10.431 -36.043 1.00 88.12 466 PRO A C 1
ATOM 3623 O O . PRO A 1 466 ? 23.022 -10.455 -37.268 1.00 88.12 466 PRO A O 1
ATOM 3626 N N . GLY A 1 467 ? 22.144 -9.849 -35.297 1.00 83.81 467 GLY A N 1
ATOM 3627 C CA . GLY A 1 467 ? 20.982 -9.137 -35.849 1.00 83.81 467 GLY A CA 1
ATOM 3628 C C . GLY A 1 467 ? 21.282 -7.728 -36.381 1.00 83.81 467 GLY A C 1
ATOM 3629 O O . GLY A 1 467 ? 20.365 -7.029 -36.806 1.00 83.81 467 GLY A O 1
ATOM 3630 N N . PHE A 1 468 ? 22.534 -7.278 -36.324 1.00 87.62 468 PHE A N 1
ATOM 3631 C CA . PHE A 1 468 ? 22.918 -5.944 -36.757 1.00 87.62 468 PHE A CA 1
ATOM 3632 C C . PHE A 1 468 ? 22.908 -5.795 -38.282 1.00 87.62 468 PH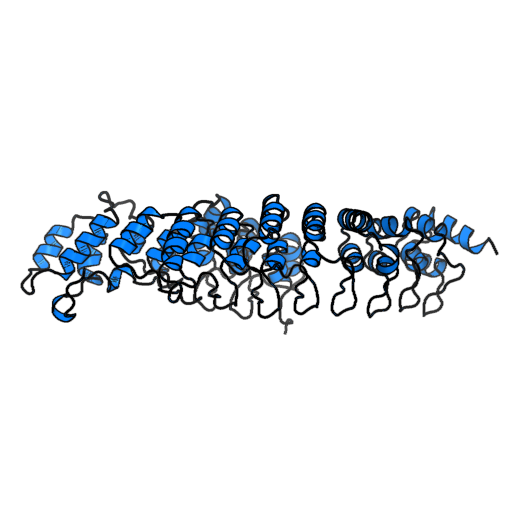E A C 1
ATOM 3634 O O . PHE A 1 468 ? 23.535 -6.564 -39.010 1.00 87.62 468 PHE A O 1
ATOM 3641 N N . VAL A 1 469 ? 22.248 -4.741 -38.771 1.00 84.94 469 VAL A N 1
ATOM 3642 C CA . VAL A 1 469 ? 22.187 -4.410 -40.201 1.00 84.94 469 VAL A CA 1
ATOM 3643 C C . VAL A 1 469 ? 22.976 -3.135 -40.481 1.00 84.94 469 VAL A C 1
ATOM 3645 O O . VAL A 1 469 ? 22.766 -2.089 -39.860 1.00 84.94 469 VAL A O 1
ATOM 3648 N N . ARG A 1 470 ? 23.892 -3.215 -41.452 1.00 86.00 470 ARG A N 1
ATOM 3649 C CA . ARG A 1 470 ? 24.730 -2.082 -41.859 1.00 86.00 470 ARG A CA 1
ATOM 3650 C C . ARG A 1 470 ? 23.954 -1.074 -42.703 1.00 86.00 470 ARG A C 1
ATOM 3652 O O . ARG A 1 470 ? 23.018 -1.421 -43.413 1.00 86.00 470 ARG A O 1
ATOM 3659 N N . GLY A 1 471 ? 24.382 0.186 -42.652 1.00 85.00 471 GLY A N 1
ATOM 3660 C CA . GLY A 1 471 ? 23.838 1.252 -43.498 1.00 85.00 471 GLY A CA 1
ATOM 3661 C C . GLY A 1 471 ? 22.424 1.728 -43.145 1.00 85.00 471 GLY A C 1
ATOM 3662 O O . GLY A 1 471 ? 21.872 2.526 -43.902 1.00 85.00 471 GLY A O 1
ATOM 3663 N N . LEU A 1 472 ? 21.853 1.287 -42.015 1.00 88.25 472 LEU A N 1
ATOM 3664 C CA . LEU A 1 472 ? 20.559 1.778 -41.541 1.00 88.25 472 LEU A CA 1
ATOM 3665 C C . LEU A 1 472 ? 20.583 3.296 -41.339 1.00 88.25 472 LEU A C 1
ATOM 3667 O O . LEU A 1 472 ? 21.595 3.883 -40.944 1.00 88.25 472 LEU A O 1
ATOM 3671 N N . ARG A 1 473 ? 19.435 3.915 -41.609 1.00 90.38 473 ARG A N 1
ATOM 3672 C CA . ARG A 1 473 ? 19.199 5.348 -41.452 1.00 90.38 473 ARG A CA 1
ATOM 3673 C C . ARG A 1 473 ? 17.941 5.567 -40.632 1.00 90.38 473 ARG A C 1
ATOM 3675 O O . ARG A 1 473 ? 17.003 4.784 -40.742 1.00 90.38 473 ARG A O 1
ATOM 3682 N N . THR A 1 474 ? 17.938 6.630 -39.842 1.00 91.12 474 THR A N 1
ATOM 3683 C CA . THR A 1 474 ? 16.743 7.131 -39.155 1.00 91.12 474 THR A CA 1
ATOM 3684 C C . THR A 1 474 ? 15.688 7.605 -40.161 1.00 91.12 474 THR A C 1
ATOM 3686 O O . THR A 1 474 ? 15.983 7.775 -41.348 1.00 91.12 474 THR A O 1
ATOM 3689 N N . GLY A 1 475 ? 14.461 7.873 -39.697 1.00 88.88 475 GLY A N 1
ATOM 3690 C CA . GLY A 1 475 ? 13.372 8.358 -40.557 1.00 88.88 475 GLY A CA 1
ATOM 3691 C C . GLY A 1 475 ? 13.675 9.681 -41.278 1.00 88.88 475 GLY A C 1
ATOM 3692 O O . GLY A 1 475 ? 13.193 9.904 -42.384 1.00 88.88 475 GLY A O 1
ATOM 3693 N N . ASP A 1 476 ? 14.539 10.525 -40.706 1.00 90.12 476 ASP A N 1
ATOM 3694 C CA . ASP A 1 476 ? 15.058 11.760 -41.312 1.00 90.12 476 ASP A CA 1
ATOM 3695 C C . ASP A 1 476 ? 16.353 11.551 -42.133 1.00 90.12 476 ASP A C 1
ATOM 3697 O O . ASP A 1 476 ? 17.000 12.509 -42.556 1.00 90.12 476 ASP A O 1
ATOM 3701 N N . GLY A 1 477 ? 16.744 10.299 -42.393 1.00 91.31 477 GLY A N 1
ATOM 3702 C CA . GLY A 1 477 ? 17.834 9.931 -43.300 1.00 91.31 477 GLY A CA 1
ATOM 3703 C C . GLY A 1 477 ? 19.244 9.986 -42.700 1.00 91.31 477 GLY A C 1
ATOM 3704 O O . GLY A 1 477 ? 20.228 9.781 -43.429 1.00 91.31 477 GLY A O 1
ATOM 3705 N N . LYS A 1 478 ? 19.380 10.234 -41.392 1.00 92.12 478 LYS A N 1
ATOM 3706 C CA . LYS A 1 478 ? 20.678 10.339 -40.710 1.00 92.12 478 LYS A CA 1
ATOM 3707 C C . LYS A 1 478 ? 21.292 8.965 -40.481 1.00 92.12 478 LYS A C 1
ATOM 3709 O O . LYS A 1 478 ? 20.605 7.989 -40.206 1.00 92.12 478 LYS A O 1
ATOM 3714 N N . THR A 1 479 ? 22.617 8.897 -40.585 1.00 92.62 479 THR A N 1
ATOM 3715 C CA . THR A 1 479 ? 23.387 7.708 -40.197 1.00 92.62 479 THR A CA 1
ATOM 3716 C C . THR A 1 479 ? 23.796 7.802 -38.730 1.00 92.62 479 THR A C 1
ATOM 3718 O O . THR A 1 479 ? 23.885 8.900 -38.179 1.00 92.62 479 THR A O 1
ATOM 3721 N N . ALA A 1 480 ? 24.169 6.676 -38.116 1.00 92.88 480 ALA A N 1
ATOM 3722 C CA . ALA A 1 480 ? 24.724 6.648 -36.758 1.00 92.88 480 ALA A CA 1
ATOM 3723 C C . ALA A 1 480 ? 25.898 7.628 -36.554 1.00 92.88 480 ALA A C 1
ATOM 3725 O O . ALA A 1 480 ? 26.013 8.253 -35.505 1.00 92.88 480 ALA A O 1
ATOM 3726 N N . ARG A 1 481 ? 26.726 7.850 -37.586 1.00 93.81 481 ARG A N 1
ATOM 3727 C CA . ARG A 1 481 ? 27.780 8.877 -37.567 1.00 93.81 481 ARG A CA 1
ATOM 3728 C C . ARG A 1 481 ? 27.222 10.284 -37.371 1.00 93.81 481 ARG A C 1
ATOM 3730 O O . ARG A 1 481 ? 27.744 11.024 -36.546 1.00 93.81 481 ARG A O 1
ATOM 3737 N N . VAL A 1 482 ? 26.215 10.661 -38.159 1.00 94.06 482 VAL A N 1
ATOM 3738 C CA . VAL A 1 482 ? 25.602 11.995 -38.067 1.00 94.06 482 VAL A CA 1
ATOM 3739 C C . VAL A 1 482 ? 24.964 12.167 -36.693 1.00 94.06 482 VAL A C 1
ATOM 3741 O O . VAL A 1 482 ? 25.199 13.179 -36.046 1.00 94.06 482 VAL A O 1
ATOM 3744 N N . VAL A 1 483 ? 24.272 11.137 -36.201 1.00 94.94 483 VAL A N 1
ATOM 3745 C CA . VAL A 1 483 ? 23.680 11.140 -34.858 1.00 94.94 483 VAL A CA 1
ATOM 3746 C C . VAL A 1 483 ? 24.744 11.331 -33.765 1.00 94.94 483 VAL A C 1
ATOM 3748 O O . VAL A 1 483 ? 24.563 12.171 -32.888 1.00 94.94 483 VAL A O 1
ATOM 3751 N N . ALA A 1 484 ? 25.883 10.631 -33.831 1.00 95.75 484 ALA A N 1
ATOM 3752 C CA . ALA A 1 484 ? 26.989 10.836 -32.888 1.00 95.75 484 ALA A CA 1
ATOM 3753 C C . ALA A 1 484 ? 27.590 12.249 -32.968 1.00 95.75 484 ALA A C 1
ATOM 3755 O O . ALA A 1 484 ? 27.979 12.805 -31.943 1.00 95.75 484 ALA A O 1
ATOM 3756 N N . MET A 1 485 ? 27.692 12.835 -34.166 1.00 95.62 485 MET A N 1
ATOM 3757 C CA . MET A 1 485 ? 28.179 14.209 -34.339 1.00 95.62 485 MET A CA 1
ATOM 3758 C C . MET A 1 485 ? 27.217 15.223 -33.717 1.00 95.62 485 MET A C 1
ATOM 3760 O O . MET A 1 485 ? 27.658 16.072 -32.946 1.00 95.62 485 MET A O 1
ATOM 3764 N N . GLU A 1 486 ? 25.918 15.104 -34.003 1.00 96.12 486 GLU A N 1
ATOM 3765 C CA . GLU A 1 486 ? 24.873 15.976 -33.450 1.00 96.12 486 GLU A CA 1
ATOM 3766 C C . GLU A 1 486 ? 24.783 15.870 -31.923 1.00 96.12 486 GLU A C 1
ATOM 3768 O O . GLU A 1 486 ? 24.573 16.873 -31.248 1.00 96.12 486 GLU A O 1
ATOM 3773 N N . ALA A 1 487 ? 25.004 14.675 -31.369 1.00 94.81 487 ALA A N 1
ATOM 3774 C CA . ALA A 1 487 ? 25.026 14.443 -29.927 1.00 94.81 487 ALA A CA 1
ATOM 3775 C C . ALA A 1 487 ? 26.352 14.840 -29.241 1.00 94.81 487 ALA A C 1
ATOM 3777 O O . ALA A 1 487 ? 26.478 14.688 -28.030 1.00 94.81 487 ALA A O 1
ATOM 3778 N N . GLY A 1 488 ? 27.365 15.310 -29.983 1.00 95.62 488 GLY A N 1
ATOM 3779 C CA . GLY A 1 488 ? 28.683 15.657 -29.425 1.00 95.62 488 GLY A CA 1
ATOM 3780 C C . GLY A 1 488 ? 29.552 14.452 -29.025 1.00 95.62 488 GLY A C 1
ATOM 3781 O O . GLY A 1 488 ? 30.597 14.613 -28.394 1.00 95.62 488 GLY A O 1
ATOM 3782 N N . ASN A 1 489 ? 29.156 13.244 -29.429 1.00 95.44 489 ASN A N 1
ATOM 3783 C CA . ASN A 1 489 ? 29.793 11.974 -29.080 1.00 95.44 489 ASN A CA 1
ATOM 3784 C C . ASN A 1 489 ? 30.705 11.409 -30.184 1.00 95.44 489 ASN A C 1
ATOM 3786 O O . ASN A 1 489 ? 31.280 10.331 -30.039 1.00 95.44 489 ASN A O 1
ATOM 3790 N N . TRP A 1 490 ? 30.923 12.159 -31.269 1.00 91.81 490 TRP A N 1
ATOM 3791 C CA . TRP A 1 490 ? 31.886 11.832 -32.328 1.00 91.81 490 TRP A CA 1
ATOM 3792 C C . TRP A 1 490 ? 33.350 12.063 -31.901 1.00 91.81 490 TRP A C 1
ATOM 3794 O O . TRP A 1 490 ? 34.059 12.933 -32.413 1.00 91.81 490 TRP A O 1
ATOM 3804 N N . ARG A 1 491 ? 33.832 11.278 -30.939 1.00 92.19 491 ARG A N 1
ATOM 3805 C CA . ARG A 1 491 ? 35.196 11.364 -30.393 1.00 92.19 491 ARG A CA 1
ATOM 3806 C C . ARG A 1 491 ? 35.674 10.005 -29.883 1.00 92.19 491 ARG A C 1
ATOM 3808 O O . ARG A 1 491 ? 34.880 9.076 -29.784 1.00 92.19 491 ARG A O 1
ATOM 3815 N N . GLY A 1 492 ? 36.970 9.901 -29.585 1.00 93.44 492 GLY A N 1
ATOM 3816 C CA . GLY A 1 492 ? 37.567 8.714 -28.960 1.00 93.44 492 GLY A CA 1
ATOM 3817 C C . GLY A 1 492 ? 37.231 7.400 -29.674 1.00 93.44 492 GLY A C 1
ATOM 3818 O O . GLY A 1 492 ? 37.239 7.335 -30.906 1.00 93.44 492 GLY A O 1
ATOM 3819 N N . GLU A 1 493 ? 36.917 6.378 -28.882 1.00 93.00 493 GLU A N 1
ATOM 3820 C CA . GLU A 1 493 ? 36.571 5.025 -29.336 1.00 93.00 493 GLU A CA 1
ATOM 3821 C C . GLU A 1 493 ? 35.283 4.992 -30.170 1.00 93.00 493 GLU A C 1
ATOM 3823 O O . GLU A 1 493 ? 35.251 4.353 -31.218 1.00 93.00 493 GLU A O 1
ATOM 3828 N N . THR A 1 494 ? 34.259 5.771 -29.808 1.00 92.06 494 THR A N 1
ATOM 3829 C CA . THR A 1 494 ? 32.996 5.881 -30.564 1.00 92.06 494 THR A CA 1
ATOM 3830 C C . THR A 1 494 ? 33.236 6.298 -32.017 1.00 92.06 494 THR A C 1
ATOM 3832 O O . THR A 1 494 ? 32.674 5.718 -32.949 1.00 92.06 494 THR A O 1
ATOM 3835 N N . LYS A 1 495 ? 34.129 7.273 -32.243 1.00 92.94 495 LYS A N 1
ATOM 3836 C CA . LYS A 1 495 ? 34.544 7.684 -33.595 1.00 92.94 495 LYS A CA 1
ATOM 3837 C C . LYS A 1 495 ? 35.288 6.568 -34.330 1.00 92.94 495 LYS A C 1
ATOM 3839 O O . LYS A 1 495 ? 35.083 6.398 -35.531 1.00 92.94 495 LYS A O 1
ATOM 3844 N N . GLN A 1 496 ? 36.169 5.842 -33.643 1.00 92.69 496 GLN A N 1
ATOM 3845 C CA . GLN A 1 496 ? 36.925 4.741 -34.244 1.00 92.69 496 GLN A CA 1
ATOM 3846 C C . GLN A 1 496 ? 35.984 3.610 -34.681 1.00 92.69 496 GLN A C 1
ATOM 3848 O O . GLN A 1 496 ? 36.014 3.230 -35.849 1.00 92.69 496 GLN A O 1
ATOM 3853 N N . LEU A 1 497 ? 35.084 3.164 -33.800 1.00 92.38 497 LEU A N 1
ATOM 3854 C CA . LEU A 1 497 ? 34.091 2.120 -34.074 1.00 92.38 497 LEU A CA 1
ATOM 3855 C C . LEU A 1 497 ? 33.173 2.490 -35.247 1.00 92.38 497 LEU A C 1
ATOM 3857 O O . LEU A 1 497 ? 33.022 1.714 -36.190 1.00 92.38 497 LEU A O 1
ATOM 3861 N N . LEU A 1 498 ? 32.618 3.709 -35.257 1.00 90.12 498 LEU A N 1
ATOM 3862 C CA . LEU A 1 498 ? 31.756 4.163 -36.356 1.00 90.12 498 LEU A CA 1
ATOM 3863 C C . LEU A 1 498 ? 32.510 4.347 -37.680 1.00 90.12 498 LEU A C 1
ATOM 3865 O O . LEU A 1 498 ? 31.901 4.232 -38.744 1.00 90.12 498 LEU A O 1
ATOM 3869 N N . ASN A 1 499 ? 33.810 4.646 -37.656 1.00 88.56 499 ASN A N 1
ATOM 3870 C CA . ASN A 1 499 ? 34.614 4.667 -38.877 1.00 88.56 499 ASN A CA 1
ATOM 3871 C C . ASN A 1 499 ? 34.826 3.249 -39.416 1.00 88.56 499 ASN A C 1
ATOM 3873 O O . ASN A 1 499 ? 34.551 3.028 -40.591 1.00 88.56 499 ASN A O 1
ATOM 3877 N N . THR A 1 500 ? 35.216 2.295 -38.563 1.00 81.44 500 THR A N 1
ATOM 3878 C CA . THR A 1 500 ? 35.375 0.876 -38.931 1.00 81.44 500 THR A CA 1
ATOM 3879 C C . THR A 1 500 ? 34.083 0.286 -39.497 1.00 81.44 500 THR A C 1
ATOM 3881 O O . THR A 1 500 ? 34.100 -0.446 -40.484 1.00 81.44 500 THR A O 1
ATOM 3884 N N . PHE A 1 501 ? 32.943 0.666 -38.920 1.00 70.94 501 PHE A N 1
ATOM 3885 C CA . PHE A 1 501 ? 31.621 0.286 -39.408 1.00 70.94 501 PHE A CA 1
ATOM 3886 C C . PHE A 1 501 ? 31.350 0.730 -40.856 1.00 70.94 501 PHE A C 1
ATOM 3888 O O . PHE A 1 501 ? 30.718 -0.001 -41.614 1.00 70.94 501 PHE A O 1
ATOM 3895 N N . ASN A 1 502 ? 31.827 1.912 -41.252 1.00 66.25 502 ASN A N 1
ATOM 3896 C CA . ASN A 1 502 ? 31.576 2.470 -42.582 1.00 66.25 502 ASN A CA 1
ATOM 3897 C C . ASN A 1 502 ? 32.596 2.018 -43.645 1.00 66.25 502 ASN A C 1
ATOM 3899 O O . ASN A 1 502 ? 32.357 2.251 -44.827 1.00 66.25 502 ASN A O 1
ATOM 3903 N N . THR A 1 503 ? 33.735 1.427 -43.261 1.00 61.62 503 THR A N 1
ATOM 3904 C CA . THR A 1 503 ? 34.839 1.109 -44.189 1.00 61.62 503 THR A CA 1
ATOM 3905 C C . THR A 1 503 ? 34.829 -0.318 -44.739 1.00 61.62 503 THR A C 1
ATOM 3907 O O . THR A 1 503 ? 35.533 -0.577 -45.710 1.00 61.62 503 THR A O 1
ATOM 3910 N N . ILE A 1 504 ? 34.054 -1.242 -44.164 1.00 48.28 504 ILE A N 1
ATOM 3911 C CA . ILE A 1 504 ? 33.948 -2.626 -44.655 1.00 48.28 504 ILE A CA 1
ATOM 3912 C C . ILE A 1 504 ? 32.676 -2.734 -45.508 1.00 48.28 504 ILE A C 1
ATOM 3914 O O . ILE A 1 504 ? 31.581 -2.937 -44.975 1.00 48.28 504 ILE A O 1
ATOM 3918 N N . VAL A 1 505 ? 32.842 -2.521 -46.815 1.00 44.47 505 VAL A N 1
ATOM 3919 C CA . VAL A 1 505 ? 31.815 -2.656 -47.866 1.00 44.47 505 VAL A CA 1
ATOM 3920 C C . VAL A 1 505 ? 31.744 -4.095 -48.348 1.00 44.47 505 VAL A C 1
ATOM 3922 O O . VAL A 1 505 ? 32.830 -4.677 -48.570 1.00 44.47 505 VAL A O 1
#

Organism: Aspergillus terreus (NCBI:txid33178)

Sequence (505 aa):
MAPVGSNAMRYVKHGNLPKLKAAIQSGEATPWDTASDGWSLLHTAAYARQLETVQYLAELGGDTGASDLGTRKPVDLAFLKSIGPDAIQAEKDIVDVFSKEDDYIDDYEFTPIHIAVFGLYEHSDPEQPTLQQLIDFVDNANNALPDTNWAAWKTKYRHRSPLYVSIIEQYRVSAAETGNKSRVIHNLIDQKDRKFHWTPLHWASVTGQAQKMKILVQNGADPFIQSNLSFNIIYAAVESNACECLRYALEISKHHPEQLNLNQANIWGETPLIIAAQGCRVGCVKLLLDAGADRNIRQENQQVALHYAGLSGRAERRRETVALLCNQNGTELEIDAQDEDGRPPIFDFLDDPECLKILVKHGARLDLCDTAGNSLFHHACIQGEVDSLKTLQQLSSNAKDIVRHKNLAGNTALIEALRHTNVGCAMVLLTLQEVGDMVGQDAWAAVHYAAKLGDAGLLQAVMEHPGFVRGLRTGDGKTARVVAMEAGNWRGETKQLLNTFNTIV

Secondary structure (DSSP, 8-state):
---SS-HHHHHHHTT-HHHHHHHHHHTSS-TT-B-TTS-BHHHHHHHTT-HHHHHHHHHTT--TT---TTS--HHHHHHHHHTSTT--HHHHHHHHHH-SSGGGTGGG---HHHHHHHT---TT-S----HHHHHHHHHHHHTS-TT--HHHHHHHHTTS-HHHHHIIIII---GGGT---S-TTHHHHSPPPTTT---HHHHHHHTT-HHHHHHHHHTT--TT---TT---HHHHHHHTT-HHHHHHHHHHHHH-TTTS-TT---TTS--HHHHHHHTT-HHHHHHHHHTT--TT---TTS--HHHHHHTS-SSHHHHHHHHHHHS-SSSPP-TT---TTS--GGGGGTT-HHHHHHHHHTT--SS-B-TT--BHHHHHHHHT-HHHHHHHHHH-TTHHHHHH---TTS--HHHHHHHTT-HHHHHHHTT-GGG---B-TTS-BHHHHHHHHT-HHHHHHHHHSTT--TT---TT---HHHHHHHTT--SHHHHHHHHHHHH--

Foldseek 3Di:
DQDQDQVLLVCLLQVVLVVNVVCCVVVSDHLADAHPQQDGSLLSNLLSLPLVSNLVSVVSVRDQCGAGNLGDGSLNSLVLQQLFPPRDPSSVVSNVSSDDPPVVVVLFVDALLLCLLSLVADPPAPQSDHNLRLLVLLLCQQADDPPDDLVVVLVVCVPHGVNSNCSSVPVHHHPVVVPDPARPCACQQQQATSRFRHGSLLSCLLNLNLVSNVVSVVRPHDQLDATPQRDGSCLSNLSRLNLSSNLVLLVVCVVPVVRRPQQDATNQRDGSLLSNLLQLSLSSNLSSLLSAHDQCRQGPQGDGSLLSLLNHDDDPSSLSSLLSLLDPRHDDDPQQRAGNQGGGSLLSCLLPLSSNVSSVVSPHDQQGATPQQDGSLLSCLLVLSLVSNVSSVVSDPPVLVQLCGAGNQQDGSLRNNLVNVSLSSNLVSLVDLRNAAQATPQQDGQLLSCLLSLDLVSNVSQLPRPNHDAPRAGPVRDDSCNSNVVSVNCDDNSVVSVVVSPPPD

pLDDT: mean 88.79, std 10.87, range [21.84, 98.62]